Protein AF-0000000079070651 (afdb_homodimer)

Secondary structure (DSSP, 8-state):
-PPEEEEEEEETTSB-S-SSS-TTSTTTTHHHHSS---GGGGHHHHHHHHH-SEEEEEHHHHHHHTTTGGG-GGGHHHHHS-EEEE-SS--GGGS-SSSS-EEEE-SHHHHHHHHTSSSS-EEEES-HHHHHHHHHTT---EEEEEEESEEEESS-BSS---EEEEEEEEEEEEEE-TTS-EEEEEEEP----/-PPEEEEEEEETTSB-S-SSS-TTSTTTTHHHHSS---GGGGHHHHHHHHH-SEEEEEHHHHHHHTTTGGG-GGGHHHHHS-EEEE-SS--GGGS-SSSS-EEEE-SHHHHHHHHTSSSS-EEEES-HHHHHHHHHTT---EEEEEEESEEEESS-BSS---EEEEEEEEEEEEEE-TTS-EEEEEEEP----

Foldseek 3Di:
DAAEEEEAEAAPVFFGFQCDQDDDAPCHVVVPPVFPDDPVLCVVVVVCLVFAQEEEEEPVVCVVCVVPLLVDPSCVSQQAHEYEYEDQPDDPVNHDDRRHHYYYHDDVVVVVVVRPDDDYHYYYYDHQVVLAVCVVVVNHFKYWYWYAHDDRDDHRGNYHPDPDDDWDWDFDDWDADPRGIIITMIGTDDDPD/DAAEEEEAEAAPVFFGFQCDQDPDAPCHVVVPPVFPDDPVLCVVVVVCLVFAQEEEEEPVVCVVCVVPLLVDPSNVSQQAHEYEYEDQPDDPVNHDDRRHHYYYHDDVVVVVVVRPDDDYHYYYYDHQVVLAVCVVVVNHFKYWYWYAHDDRDDHRGNYHPDPDDDWDWDFDDWDADPRGIIITMIGTDDDDD

Structure (mmCIF, N/CA/C/O backbone):
data_AF-0000000079070651-model_v1
#
loop_
_entity.id
_entity.type
_entity.pdbx_description
1 polymer 'Dihydrofolate reductase family protein'
#
loop_
_atom_site.group_PDB
_atom_site.id
_atom_site.type_symbol
_atom_site.label_atom_id
_atom_site.label_alt_id
_atom_site.label_comp_id
_atom_site.label_asym_id
_atom_site.label_entity_id
_atom_site.label_seq_id
_atom_site.pdbx_PDB_ins_code
_atom_site.Cartn_x
_atom_site.Cartn_y
_atom_site.Cartn_z
_atom_site.occupancy
_atom_site.B_iso_or_equiv
_atom_site.auth_seq_id
_atom_site.auth_comp_id
_atom_site.auth_asym_id
_atom_site.auth_atom_id
_atom_site.pdbx_PDB_model_num
ATOM 1 N N . MET A 1 1 ? -17.281 22.797 6.25 1 92.75 1 MET A N 1
ATOM 2 C CA . MET A 1 1 ? -16.328 21.969 6.984 1 92.75 1 MET A CA 1
ATOM 3 C C . MET A 1 1 ? -14.969 21.969 6.297 1 92.75 1 MET A C 1
ATOM 5 O O . MET A 1 1 ? -14.891 21.828 5.074 1 92.75 1 MET A O 1
ATOM 9 N N . ARG A 1 2 ? -13.914 22.203 7.074 1 98.12 2 ARG A N 1
ATOM 10 C CA . ARG A 1 2 ? -12.562 22.219 6.52 1 98.12 2 ARG A CA 1
ATOM 11 C C . ARG A 1 2 ? -12.148 20.828 6.062 1 98.12 2 ARG A C 1
ATOM 13 O O . ARG A 1 2 ? -12.438 19.828 6.73 1 98.12 2 ARG A O 1
ATOM 20 N N . THR A 1 3 ? -11.477 20.766 4.953 1 98.5 3 THR A N 1
ATOM 21 C CA . THR A 1 3 ? -10.938 19.5 4.465 1 98.5 3 THR A CA 1
ATOM 22 C C . THR A 1 3 ? -9.68 19.109 5.242 1 98.5 3 THR A C 1
ATOM 24 O O . THR A 1 3 ? -8.766 19.922 5.398 1 98.5 3 THR A O 1
ATOM 27 N N . LEU A 1 4 ? -9.664 17.906 5.781 1 98.88 4 LEU A N 1
ATOM 28 C CA . LEU A 1 4 ? -8.469 17.375 6.422 1 98.88 4 LEU A CA 1
ATOM 29 C C . LEU A 1 4 ? -7.727 16.422 5.48 1 98.88 4 LEU A C 1
ATOM 31 O O . LEU A 1 4 ? -8.266 15.383 5.09 1 98.88 4 LEU A O 1
ATOM 35 N N . ILE A 1 5 ? -6.488 16.781 5.152 1 98.94 5 ILE A N 1
ATOM 36 C CA . ILE A 1 5 ? -5.691 16.062 4.164 1 98.94 5 ILE A CA 1
ATOM 37 C C . ILE A 1 5 ? -4.516 15.375 4.852 1 98.94 5 ILE A C 1
ATOM 39 O O . ILE A 1 5 ? -3.742 16.016 5.562 1 98.94 5 ILE A O 1
ATOM 43 N N . SER A 1 6 ? -4.418 14.094 4.746 1 98.94 6 SER A N 1
ATOM 44 C CA . SER A 1 6 ? -3.207 13.367 5.121 1 98.94 6 SER A CA 1
ATOM 45 C C . SER A 1 6 ? -2.24 13.266 3.947 1 98.94 6 SER A C 1
ATOM 47 O O . SER A 1 6 ? -2.576 12.695 2.908 1 98.94 6 SER A O 1
ATOM 49 N N . THR A 1 7 ? -1.071 13.844 4.055 1 98.88 7 THR A N 1
ATOM 50 C CA . THR A 1 7 ? -0.057 13.805 3.008 1 98.88 7 THR A CA 1
ATOM 51 C C . THR A 1 7 ? 1.145 12.977 3.451 1 98.88 7 THR A C 1
ATOM 53 O O . THR A 1 7 ? 1.61 13.102 4.586 1 98.88 7 THR A O 1
ATOM 56 N N . ALA A 1 8 ? 1.649 12.078 2.566 1 98.75 8 ALA A N 1
ATOM 57 C CA . ALA A 1 8 ? 2.73 11.203 3.012 1 98.75 8 ALA A CA 1
ATOM 58 C C . ALA A 1 8 ? 3.574 10.727 1.83 1 98.75 8 ALA A C 1
ATOM 60 O O . ALA A 1 8 ? 3.068 10.586 0.716 1 98.75 8 ALA A O 1
ATOM 61 N N . PHE A 1 9 ? 4.879 10.602 2.098 1 98.81 9 PHE A N 1
ATOM 62 C CA . PHE A 1 9 ? 5.695 9.641 1.369 1 98.81 9 PHE A CA 1
ATOM 63 C C . PHE A 1 9 ? 5.465 8.227 1.89 1 98.81 9 PHE A C 1
ATOM 65 O O . PHE A 1 9 ? 5.5 7.988 3.098 1 98.81 9 PHE A O 1
ATOM 72 N N . VAL A 1 10 ? 5.199 7.344 0.967 1 98.94 10 VAL A N 1
ATOM 73 C CA . VAL A 1 10 ? 4.934 5.973 1.391 1 98.94 10 VAL A CA 1
ATOM 74 C C . VAL A 1 10 ? 5.598 4.996 0.423 1 98.94 10 VAL A C 1
ATOM 76 O O . VAL A 1 10 ? 5.645 5.242 -0.785 1 98.94 10 VAL A O 1
ATOM 79 N N . SER A 1 11 ? 6.184 3.91 0.959 1 98.94 11 SER A N 1
ATOM 80 C CA . SER A 1 11 ? 6.656 2.824 0.106 1 98.94 11 SER A CA 1
ATOM 81 C C . SER A 1 11 ? 5.492 2.01 -0.449 1 98.94 11 SER A C 1
ATOM 83 O O . SER A 1 11 ? 4.352 2.16 -0.001 1 98.94 11 SER A O 1
ATOM 85 N N . LEU A 1 12 ? 5.785 1.186 -1.412 1 98.94 12 LEU A N 1
ATOM 86 C CA . LEU A 1 12 ? 4.75 0.369 -2.037 1 98.94 12 LEU A CA 1
ATOM 87 C C . LEU A 1 12 ? 4.07 -0.525 -1.006 1 98.94 12 LEU A C 1
ATOM 89 O O . LEU A 1 12 ? 2.863 -0.774 -1.094 1 98.94 12 LEU A O 1
ATOM 93 N N . ASP A 1 13 ? 4.836 -0.979 -0.023 1 98.88 13 ASP A N 1
ATOM 94 C CA . ASP A 1 13 ? 4.27 -1.872 0.983 1 98.88 13 ASP A CA 1
ATOM 95 C C . ASP A 1 13 ? 3.689 -1.081 2.154 1 98.88 13 ASP A C 1
ATOM 97 O O . ASP A 1 13 ? 3.383 -1.65 3.203 1 98.88 13 ASP A O 1
ATOM 101 N N . GLY A 1 14 ? 3.625 0.272 2.107 1 98.75 14 GLY A N 1
ATOM 102 C CA . GLY A 1 14 ? 2.809 1.077 3.002 1 98.75 14 GLY A CA 1
ATOM 103 C C . GLY A 1 14 ? 3.596 1.676 4.152 1 98.75 14 GLY A C 1
ATOM 104 O O . GLY A 1 14 ? 3.018 2.256 5.074 1 98.75 14 GLY A O 1
ATOM 105 N N . VAL A 1 15 ? 4.914 1.527 4.137 1 98.88 15 VAL A N 1
ATOM 106 C CA . VAL A 1 15 ? 5.75 2.059 5.207 1 98.88 15 VAL A CA 1
ATOM 107 C C . VAL A 1 15 ? 5.992 3.549 4.98 1 98.88 15 VAL A C 1
ATOM 109 O O . VAL A 1 15 ? 6.254 3.979 3.855 1 98.88 15 VAL A O 1
ATOM 112 N N . MET A 1 16 ? 5.941 4.312 6.066 1 98.62 16 MET A N 1
ATOM 113 C CA . MET A 1 16 ? 6.191 5.746 5.973 1 98.62 16 MET A CA 1
ATOM 114 C C . MET A 1 16 ? 7.203 6.191 7.023 1 98.62 16 MET A C 1
ATOM 116 O O . MET A 1 16 ? 7.414 7.391 7.219 1 98.62 16 MET A O 1
ATOM 120 N N . GLU A 1 17 ? 7.785 5.23 7.711 1 98.25 17 GLU A N 1
ATOM 121 C CA . GLU A 1 17 ? 8.719 5.555 8.789 1 98.25 17 GLU A CA 1
ATOM 122 C C . GLU A 1 17 ? 10.008 6.152 8.242 1 98.25 17 GLU A C 1
ATOM 124 O O . GLU A 1 17 ? 10.617 5.594 7.328 1 98.25 17 GLU A O 1
ATOM 129 N N . ALA A 1 18 ? 10.383 7.266 8.758 1 97.56 18 ALA A N 1
ATOM 130 C CA . ALA A 1 18 ? 11.688 7.898 8.594 1 97.56 18 ALA A CA 1
ATOM 131 C C . ALA A 1 18 ? 12.039 8.062 7.117 1 97.56 18 ALA A C 1
ATOM 133 O O . ALA A 1 18 ? 13.117 7.664 6.676 1 97.56 18 ALA A O 1
ATOM 134 N N . PRO A 1 19 ? 11.062 8.727 6.395 1 97.69 19 PRO A N 1
ATOM 135 C CA . PRO A 1 19 ? 11.383 8.938 4.977 1 97.69 19 PRO A CA 1
ATOM 136 C C . PRO A 1 19 ? 12.656 9.75 4.77 1 97.69 19 PRO A C 1
ATOM 138 O O . PRO A 1 19 ? 13.32 9.609 3.74 1 97.69 19 PRO A O 1
ATOM 141 N N . GLY A 1 20 ? 12.859 10.492 5.727 1 93.06 20 GLY A N 1
ATOM 142 C CA . GLY A 1 20 ? 14.078 11.281 5.719 1 93.06 20 GLY A CA 1
ATOM 143 C C . GLY A 1 20 ? 15.195 10.664 6.543 1 93.06 20 GLY A C 1
ATOM 144 O O . GLY A 1 20 ? 15.133 9.484 6.898 1 93.06 20 GLY A O 1
ATOM 145 N N . GLY A 1 21 ? 16.25 11.234 6.805 1 89.62 21 GLY A N 1
ATOM 146 C CA . GLY A 1 21 ? 17.438 10.742 7.473 1 89.62 21 GLY A CA 1
ATOM 147 C C . GLY A 1 21 ? 17.266 10.602 8.977 1 89.62 21 GLY A C 1
ATOM 148 O O . GLY A 1 21 ? 18.25 10.555 9.719 1 89.62 21 GLY A O 1
ATOM 149 N N . GLU A 1 22 ? 15.906 10.469 9.555 1 92.69 22 GLU A N 1
ATOM 150 C CA . GLU A 1 22 ? 15.672 10.297 10.984 1 92.69 22 GLU A CA 1
ATOM 151 C C . GLU A 1 22 ? 16.312 9.016 11.5 1 92.69 22 GLU A C 1
ATOM 153 O O . GLU A 1 22 ? 16.234 7.969 10.852 1 92.69 22 GLU A O 1
ATOM 158 N N . PRO A 1 23 ? 16.953 9.078 12.609 1 93 23 PRO A N 1
ATOM 159 C CA . PRO A 1 23 ? 17.688 7.91 13.078 1 93 23 PRO A CA 1
ATOM 160 C C . PRO A 1 23 ? 16.797 6.816 13.648 1 93 23 PRO A C 1
ATOM 162 O O . PRO A 1 23 ? 15.617 7.07 13.938 1 93 23 PRO A O 1
ATOM 165 N N . GLY A 1 24 ? 17.375 5.562 13.758 1 95.31 24 GLY A N 1
ATOM 166 C CA . GLY A 1 24 ? 16.703 4.512 14.516 1 95.31 24 GLY A CA 1
ATOM 167 C C . GLY A 1 24 ? 15.953 3.533 13.633 1 95.31 24 GLY A C 1
ATOM 168 O O . GLY A 1 24 ? 15.383 2.561 14.125 1 95.31 24 GLY A O 1
ATOM 169 N N . TYR A 1 25 ? 15.898 3.783 12.43 1 97.44 25 TYR A N 1
ATOM 170 C CA . TYR A 1 25 ? 15.242 2.902 11.477 1 97.44 25 TYR A CA 1
ATOM 171 C C . TYR A 1 25 ? 16.219 2.439 10.398 1 97.44 25 TYR A C 1
ATOM 173 O O . TYR A 1 25 ? 16.953 3.25 9.828 1 97.44 25 TYR A O 1
ATOM 181 N N . ARG A 1 26 ? 16.312 1.144 10.07 1 97.62 26 ARG A N 1
ATOM 182 C CA . ARG A 1 26 ? 17.266 0.525 9.164 1 97.62 26 ARG A CA 1
ATOM 183 C C . ARG A 1 26 ? 17.281 1.244 7.82 1 97.62 26 ARG A C 1
ATOM 185 O O . ARG A 1 26 ? 18.359 1.463 7.242 1 97.62 26 ARG A O 1
ATOM 192 N N . ASN A 1 27 ? 16.062 1.629 7.363 1 98.5 27 ASN A N 1
ATOM 193 C CA . ASN A 1 27 ? 15.945 2.139 6.004 1 98.5 27 ASN A CA 1
ATOM 194 C C . ASN A 1 27 ? 15.672 3.641 5.988 1 98.5 27 ASN A C 1
ATOM 196 O O . ASN A 1 27 ? 15.07 4.16 5.047 1 98.5 27 ASN A O 1
ATOM 200 N N . SER A 1 28 ? 16.125 4.316 7.113 1 98.31 28 SER A N 1
ATOM 201 C CA . SER A 1 28 ? 15.977 5.766 7.168 1 98.31 28 SER A CA 1
ATOM 202 C C . SER A 1 28 ? 16.562 6.43 5.926 1 98.31 28 SER A C 1
ATOM 204 O O . SER A 1 28 ? 17.625 6.02 5.445 1 98.31 28 SER A O 1
ATOM 206 N N . GLY A 1 29 ? 15.875 7.457 5.453 1 98.19 29 GLY A N 1
ATOM 207 C CA . GLY A 1 29 ? 16.344 8.227 4.309 1 98.19 29 GLY A CA 1
ATOM 208 C C . GLY A 1 29 ? 16.031 7.574 2.979 1 98.19 29 GLY A C 1
ATOM 209 O O . GLY A 1 29 ? 16.625 7.906 1.957 1 98.19 29 GLY A O 1
ATOM 210 N N . TRP A 1 30 ? 15.094 6.676 2.988 1 98.69 30 TRP A N 1
ATOM 211 C CA . TRP A 1 30 ? 14.812 5.84 1.826 1 98.69 30 TRP A CA 1
ATOM 212 C C . TRP A 1 30 ? 14.273 6.68 0.672 1 98.69 30 TRP A C 1
ATOM 214 O O . TRP A 1 30 ? 14.352 6.27 -0.489 1 98.69 30 TRP A O 1
ATOM 224 N N . THR A 1 31 ? 13.758 7.906 0.877 1 98.5 31 THR A N 1
ATOM 225 C CA . THR A 1 31 ? 13.203 8.734 -0.189 1 98.5 31 THR A CA 1
ATOM 226 C C . THR A 1 31 ? 14.32 9.336 -1.038 1 98.5 31 THR A C 1
ATOM 228 O O . THR A 1 31 ? 14.102 9.703 -2.195 1 98.5 31 THR A O 1
ATOM 231 N N . PHE A 1 32 ? 15.539 9.484 -0.492 1 97.12 32 PHE A N 1
ATOM 232 C CA . PHE A 1 32 ? 16.578 10.133 -1.285 1 97.12 32 PHE A CA 1
ATOM 233 C C . PHE A 1 32 ? 17.781 9.211 -1.457 1 97.12 32 PHE A C 1
ATOM 235 O O . PHE A 1 32 ? 18.594 9.414 -2.361 1 97.12 32 PHE A O 1
ATOM 242 N N . LYS A 1 33 ? 17.938 8.227 -0.586 1 97.62 33 LYS A N 1
ATOM 243 C CA . LYS A 1 33 ? 19.047 7.273 -0.742 1 97.62 33 LYS A CA 1
ATOM 244 C C . LYS A 1 33 ? 18.719 6.234 -1.811 1 97.62 33 LYS A C 1
ATOM 246 O O . LYS A 1 33 ? 19.609 5.754 -2.504 1 97.62 33 LYS A O 1
ATOM 251 N N . ASP A 1 34 ? 17.406 5.945 -1.944 1 97.69 34 ASP A N 1
ATOM 252 C CA . ASP A 1 34 ? 17.047 4.754 -2.713 1 97.69 34 ASP A CA 1
ATOM 253 C C . ASP A 1 34 ? 16.281 5.125 -3.98 1 97.69 34 ASP A C 1
ATOM 255 O O . ASP A 1 34 ? 15.945 4.254 -4.785 1 97.69 34 ASP A O 1
ATOM 259 N N . VAL A 1 35 ? 15.938 6.367 -4.141 1 98.19 35 VAL A N 1
ATOM 260 C CA . VAL A 1 35 ? 15.219 6.832 -5.324 1 98.19 35 VAL A CA 1
ATOM 261 C C . VAL A 1 35 ? 15.836 8.141 -5.82 1 98.19 35 VAL A C 1
ATOM 263 O O . VAL A 1 35 ? 16.047 9.07 -5.043 1 98.19 35 VAL A O 1
ATOM 266 N N . GLU A 1 36 ? 16.109 8.18 -7.133 1 97.5 36 GLU A N 1
ATOM 267 C CA . GLU A 1 36 ? 16.641 9.406 -7.719 1 97.5 36 GLU A CA 1
ATOM 268 C C . GLU A 1 36 ? 15.641 10.555 -7.617 1 97.5 36 GLU A C 1
ATOM 270 O O . GLU A 1 36 ? 14.445 10.367 -7.875 1 97.5 36 GLU A O 1
ATOM 275 N N . PHE A 1 37 ? 16.234 11.758 -7.363 1 97.94 37 PHE A N 1
ATOM 276 C CA . PHE A 1 37 ? 15.391 12.938 -7.223 1 97.94 37 PHE A CA 1
ATOM 277 C C . PHE A 1 37 ? 14.891 13.414 -8.578 1 97.94 37 PHE A C 1
ATOM 279 O O . PHE A 1 37 ? 15.672 13.539 -9.523 1 97.94 37 PHE A O 1
ATOM 286 N N . LEU A 1 38 ? 13.648 13.602 -8.695 1 98.44 38 LEU A N 1
ATOM 287 C CA . LEU A 1 38 ? 12.961 14.18 -9.844 1 98.44 38 LEU A CA 1
ATOM 288 C C . LEU A 1 38 ? 12 15.281 -9.406 1 98.44 38 LEU A C 1
ATOM 290 O O . LEU A 1 38 ? 10.93 15 -8.867 1 98.44 38 LEU A O 1
ATOM 294 N N . PRO A 1 39 ? 12.352 16.578 -9.617 1 97.56 39 PRO A N 1
ATOM 295 C CA . PRO A 1 39 ? 11.602 17.688 -9.062 1 97.56 39 PRO A CA 1
ATOM 296 C C . PRO A 1 39 ? 10.109 17.625 -9.398 1 97.56 39 PRO A C 1
ATOM 298 O O . PRO A 1 39 ? 9.266 17.938 -8.547 1 97.56 39 PRO A O 1
ATOM 301 N N . GLU A 1 40 ? 9.742 17.219 -10.562 1 98.25 40 GLU A N 1
ATOM 302 C CA . GLU A 1 40 ? 8.344 17.234 -10.984 1 98.25 40 GLU A CA 1
ATOM 303 C C . GLU A 1 40 ? 7.5 16.266 -10.172 1 98.25 40 GLU A C 1
ATOM 305 O O . GLU A 1 40 ? 6.293 16.453 -10.023 1 98.25 40 GLU A O 1
ATOM 310 N N . ALA A 1 41 ? 8.156 15.227 -9.625 1 98.38 41 ALA A N 1
ATOM 311 C CA . ALA A 1 41 ? 7.43 14.25 -8.82 1 98.38 41 ALA A CA 1
ATOM 312 C C . ALA A 1 41 ? 6.98 14.867 -7.492 1 98.38 41 ALA A C 1
ATOM 314 O O . ALA A 1 41 ? 6.086 14.336 -6.828 1 98.38 41 ALA A O 1
ATOM 315 N N . TYR A 1 42 ? 7.547 16.031 -7.176 1 97.94 42 TYR A N 1
ATOM 316 C CA . TYR A 1 42 ? 7.277 16.609 -5.867 1 97.94 42 TYR A CA 1
ATOM 317 C C . TYR A 1 42 ? 6.445 17.875 -5.996 1 97.94 42 TYR A C 1
ATOM 319 O O . TYR A 1 42 ? 6.324 18.656 -5.039 1 97.94 42 TYR A O 1
ATOM 327 N N . GLU A 1 43 ? 5.93 18.125 -7.164 1 98.12 43 GLU A N 1
ATOM 328 C CA . GLU A 1 43 ? 5.086 19.297 -7.402 1 98.12 43 GLU A CA 1
ATOM 329 C C . GLU A 1 43 ? 3.979 19.391 -6.359 1 98.12 43 GLU A C 1
ATOM 331 O O . GLU A 1 43 ? 3.688 20.484 -5.863 1 98.12 43 GLU A O 1
ATOM 336 N N . ILE A 1 44 ? 3.385 18.344 -5.91 1 98.44 44 ILE A N 1
ATOM 337 C CA . ILE A 1 44 ? 2.248 18.344 -4.996 1 98.44 44 ILE A CA 1
ATOM 338 C C . ILE A 1 44 ? 2.674 18.891 -3.635 1 98.44 44 ILE A C 1
ATOM 340 O O . ILE A 1 44 ? 1.871 19.5 -2.928 1 98.44 44 ILE A O 1
ATOM 344 N N . LYS A 1 45 ? 3.91 18.688 -3.324 1 97.06 45 LYS A N 1
ATOM 345 C CA . LYS A 1 45 ? 4.41 19.172 -2.043 1 97.06 45 LYS A CA 1
ATOM 346 C C . LYS A 1 45 ? 4.473 20.703 -2.021 1 97.06 45 LYS A C 1
ATOM 348 O O . LYS A 1 45 ? 4.262 21.328 -0.976 1 97.06 45 LYS A O 1
ATOM 353 N N . GLY A 1 46 ? 4.801 21.297 -3.129 1 96.12 46 GLY A N 1
ATOM 354 C CA . GLY A 1 46 ? 4.684 22.75 -3.248 1 96.12 46 GLY A CA 1
ATOM 355 C C . GLY A 1 46 ? 3.246 23.234 -3.238 1 96.12 46 GLY A C 1
ATOM 356 O O . GLY A 1 46 ? 2.912 24.188 -2.529 1 96.12 46 GLY A O 1
ATOM 357 N N . ARG A 1 47 ? 2.41 22.531 -3.916 1 97.62 47 ARG A N 1
ATOM 358 C CA . ARG A 1 47 ? 1 22.891 -4.031 1 97.62 47 ARG A CA 1
ATOM 359 C C . ARG A 1 47 ? 0.311 22.844 -2.672 1 97.62 47 ARG A C 1
ATOM 361 O O . ARG A 1 47 ? -0.485 23.734 -2.348 1 97.62 47 ARG A O 1
ATOM 368 N N . GLU A 1 48 ? 0.632 21.906 -1.873 1 96.75 48 GLU A N 1
ATOM 369 C CA . GLU A 1 48 ? 0.006 21.75 -0.564 1 96.75 48 GLU A CA 1
ATOM 370 C C . GLU A 1 48 ? 0.299 22.938 0.335 1 96.75 48 GLU A C 1
ATOM 372 O O . GLU A 1 48 ? -0.564 23.375 1.102 1 96.75 48 GLU A O 1
ATOM 377 N N . GLN A 1 49 ? 1.435 23.453 0.265 1 95.25 49 GLN A N 1
ATOM 378 C CA . GLN A 1 49 ? 1.801 24.609 1.085 1 95.25 49 GLN A CA 1
ATOM 379 C C . GLN A 1 49 ? 0.978 25.844 0.707 1 95.25 49 GLN A C 1
ATOM 381 O O . GLN A 1 49 ? 0.58 26.609 1.576 1 95.25 49 GLN A O 1
ATOM 386 N N . GLY A 1 50 ? 0.745 25.938 -0.555 1 95.81 50 GLY A N 1
ATOM 387 C CA . GLY A 1 50 ? -0.029 27.078 -1.02 1 95.81 50 GLY A CA 1
ATOM 388 C C . GLY A 1 50 ? -1.516 26.938 -0.75 1 95.81 50 GLY A C 1
ATOM 389 O O . GLY A 1 50 ? -2.225 27.938 -0.62 1 95.81 50 GLY A O 1
ATOM 390 N N . GLU A 1 51 ? -1.958 25.734 -0.548 1 97.25 51 GLU A N 1
ATOM 391 C CA . GLU A 1 51 ? -3.395 25.484 -0.454 1 97.25 51 GLU A CA 1
ATOM 392 C C . GLU A 1 51 ? -3.826 25.297 0.997 1 97.25 51 GLU A C 1
ATOM 394 O O . GLU A 1 51 ? -4.977 25.562 1.349 1 97.25 51 GLU A O 1
ATOM 399 N N . ALA A 1 52 ? -2.941 24.859 1.834 1 98.06 52 ALA A N 1
ATOM 400 C CA . ALA A 1 52 ? -3.287 24.578 3.225 1 98.06 52 ALA A CA 1
ATOM 401 C C . ALA A 1 52 ? -3.441 25.875 4.023 1 98.06 52 ALA A C 1
ATOM 403 O O . ALA A 1 52 ? -2.76 26.859 3.752 1 98.06 52 ALA A O 1
ATOM 404 N N . ALA A 1 53 ? -4.309 25.797 5 1 98.19 53 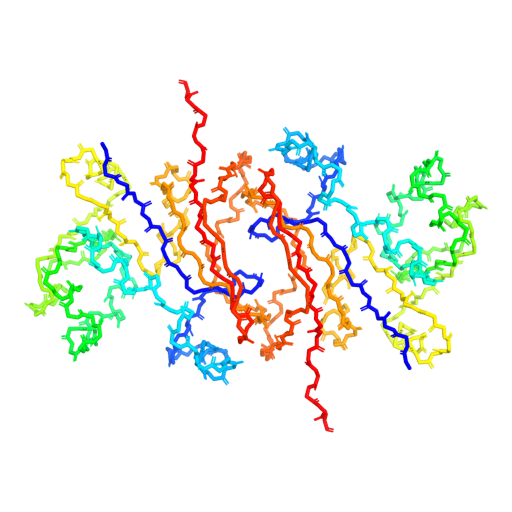ALA A N 1
ATOM 405 C CA . ALA A 1 53 ? -4.516 26.938 5.891 1 98.19 53 ALA A CA 1
ATOM 406 C C . ALA A 1 53 ? -4.023 26.625 7.301 1 98.19 53 ALA A C 1
ATOM 408 O O . ALA A 1 53 ? -3.922 27.531 8.141 1 98.19 53 ALA A O 1
ATOM 409 N N . ALA A 1 54 ? -3.727 25.375 7.523 1 98.44 54 ALA A N 1
ATOM 410 C CA . ALA A 1 54 ? -3.193 24.953 8.82 1 98.44 54 ALA A CA 1
ATOM 411 C C . ALA A 1 54 ? -2.416 23.641 8.703 1 98.44 54 ALA A C 1
ATOM 413 O O . ALA A 1 54 ? -2.66 22.859 7.785 1 98.44 54 ALA A O 1
ATOM 414 N N . LEU A 1 55 ? -1.466 23.531 9.594 1 98.56 55 LEU A N 1
ATOM 415 C CA . LEU A 1 55 ? -0.675 22.312 9.742 1 98.56 55 LEU A CA 1
ATOM 416 C C . LEU A 1 55 ? -1.056 21.578 11.023 1 98.56 55 LEU A C 1
ATOM 418 O O . LEU A 1 55 ? -1.215 22.188 12.078 1 98.56 55 LEU A O 1
ATOM 422 N N . MET A 1 56 ? -1.289 20.281 10.898 1 98.88 56 MET A N 1
ATOM 423 C CA . MET A 1 56 ? -1.597 19.469 12.062 1 98.88 56 MET A CA 1
ATOM 424 C C . MET A 1 56 ? -0.567 18.344 12.227 1 98.88 56 MET A C 1
ATOM 426 O O . MET A 1 56 ? -0.162 17.719 11.25 1 98.88 56 MET A O 1
ATOM 430 N N . LEU A 1 57 ? -0.168 18.125 13.523 1 98.81 57 LEU A N 1
ATOM 431 C CA . LEU A 1 57 ? 0.833 17.109 13.859 1 98.81 57 LEU A CA 1
ATOM 432 C C . LEU A 1 57 ? 0.45 16.359 15.125 1 98.81 57 LEU A C 1
ATOM 434 O O . LEU A 1 57 ? -0.228 16.906 16 1 98.81 57 LEU A O 1
ATOM 438 N N . GLY A 1 58 ? 0.911 15.133 15.203 1 98.75 58 GLY A N 1
ATOM 439 C CA . GLY A 1 58 ? 1.014 14.5 16.516 1 98.75 58 GLY A CA 1
ATOM 440 C C . GLY A 1 58 ? 2.232 14.945 17.297 1 98.75 58 GLY A C 1
ATOM 441 O O . GLY A 1 58 ? 3.127 15.594 16.75 1 98.75 58 GLY A O 1
ATOM 442 N N . ARG A 1 59 ? 2.324 14.523 18.5 1 98.56 59 ARG A N 1
ATOM 443 C CA . ARG A 1 59 ? 3.373 14.984 19.406 1 98.56 59 ARG A CA 1
ATOM 444 C C . ARG A 1 59 ? 4.754 14.602 18.875 1 98.56 59 ARG A C 1
ATOM 446 O O . ARG A 1 59 ? 5.652 15.445 18.812 1 98.56 59 ARG A O 1
ATOM 453 N N . THR A 1 60 ? 4.934 13.336 18.516 1 97.25 60 THR A N 1
ATOM 454 C CA . THR A 1 60 ? 6.242 12.836 18.094 1 97.25 60 THR A CA 1
ATOM 455 C C . THR A 1 60 ? 6.73 13.586 16.859 1 97.25 60 THR A C 1
ATOM 457 O O . THR A 1 60 ? 7.895 13.992 16.797 1 97.25 60 THR A O 1
ATOM 460 N N . SER A 1 61 ? 5.836 13.789 15.883 1 97.44 61 SER A N 1
ATOM 461 C CA . SER A 1 61 ? 6.211 14.531 14.688 1 97.44 61 SER A CA 1
ATOM 462 C C . SER A 1 61 ? 6.508 15.992 15.016 1 97.44 61 SER A C 1
ATOM 464 O O . SER A 1 61 ? 7.453 16.562 14.477 1 97.44 61 SER A O 1
ATOM 466 N N . TYR A 1 62 ? 5.695 16.578 15.883 1 98.25 62 TYR A N 1
ATOM 467 C CA . TYR A 1 62 ? 5.957 17.953 16.297 1 98.25 62 TYR A CA 1
ATOM 468 C C . TYR A 1 62 ? 7.348 18.094 16.891 1 98.25 62 TYR A C 1
ATOM 470 O O . TYR A 1 62 ? 8.109 18.984 16.516 1 98.25 62 TYR A O 1
ATOM 478 N N . GLU A 1 63 ? 7.699 17.172 17.812 1 97.25 63 GLU A N 1
ATOM 479 C CA . GLU A 1 63 ? 8.992 17.219 18.484 1 97.25 63 GLU A CA 1
ATOM 480 C C . GLU A 1 63 ? 10.133 16.984 17.516 1 97.25 63 GLU A C 1
ATOM 482 O O . GLU A 1 63 ? 11.227 17.531 17.688 1 97.25 63 GLU A O 1
ATOM 487 N N . ALA A 1 64 ? 9.852 16.312 16.484 1 95.62 64 ALA A N 1
ATOM 488 C CA . ALA A 1 64 ? 10.875 16.031 15.484 1 95.62 64 ALA A CA 1
ATOM 489 C C . ALA A 1 64 ? 11.031 17.203 14.516 1 95.62 64 ALA A C 1
ATOM 491 O O . ALA A 1 64 ? 12.148 17.547 14.117 1 95.62 64 ALA A O 1
ATOM 492 N N . PHE A 1 65 ? 9.945 17.828 14.117 1 96.94 65 PHE A N 1
ATOM 493 C CA . PHE A 1 65 ? 9.961 18.812 13.047 1 96.94 65 PHE A CA 1
ATOM 494 C C . PHE A 1 65 ? 10.234 20.219 13.602 1 96.94 65 PHE A C 1
ATOM 496 O O . PHE A 1 65 ? 10.922 21.016 12.961 1 96.94 65 PHE A O 1
ATOM 503 N N . SER A 1 66 ? 9.797 20.516 14.758 1 97.44 66 SER A N 1
ATOM 504 C CA . SER A 1 66 ? 9.797 21.875 15.289 1 97.44 66 SER A CA 1
ATOM 505 C C . SER A 1 66 ? 11.219 22.406 15.438 1 97.44 66 SER A C 1
ATOM 507 O O . SER A 1 66 ? 11.453 23.609 15.297 1 97.44 66 SER A O 1
ATOM 509 N N . PRO A 1 67 ? 12.227 21.516 15.656 1 95.62 67 PRO A N 1
ATOM 510 C CA . PRO A 1 67 ? 13.57 22.078 15.781 1 95.62 67 PRO A CA 1
ATOM 511 C C . PRO A 1 67 ? 14.227 22.359 14.43 1 95.62 67 PRO A C 1
ATOM 513 O O . PRO A 1 67 ? 15.242 23.062 14.367 1 95.62 67 PRO A O 1
ATOM 516 N N . VAL A 1 68 ? 13.656 21.922 13.375 1 95.12 68 VAL A N 1
ATOM 517 C CA . VAL A 1 68 ? 14.43 21.938 12.141 1 95.12 68 VAL A CA 1
ATOM 518 C C . VAL A 1 68 ? 13.648 22.672 11.047 1 95.12 68 VAL A C 1
ATOM 520 O O . VAL A 1 68 ? 14.219 23.453 10.289 1 95.12 68 VAL A O 1
ATOM 523 N N . TRP A 1 69 ? 12.32 22.516 10.969 1 96.56 69 TRP A N 1
ATOM 524 C CA . TRP A 1 69 ? 11.523 23.016 9.852 1 96.56 69 TRP A CA 1
ATOM 525 C C . TRP A 1 69 ? 11.539 24.547 9.812 1 96.56 69 TRP A C 1
ATOM 527 O O . TRP A 1 69 ? 11.586 25.141 8.734 1 96.56 69 TRP A O 1
ATOM 537 N N . PRO A 1 70 ? 11.586 25.25 10.945 1 96.81 70 PRO A N 1
ATOM 538 C CA . PRO A 1 70 ? 11.547 26.703 10.906 1 96.81 70 PRO A CA 1
ATOM 539 C C . PRO A 1 70 ? 12.742 27.312 10.164 1 96.81 70 PRO A C 1
ATOM 541 O O . PRO A 1 70 ? 12.641 28.391 9.586 1 96.81 70 PRO A O 1
ATOM 544 N N . ALA A 1 71 ? 13.82 26.547 10.109 1 96.38 71 ALA A N 1
ATOM 545 C CA . ALA A 1 71 ? 15.039 27.078 9.5 1 96.38 71 ALA A CA 1
ATOM 546 C C . ALA A 1 71 ? 15.141 26.672 8.031 1 96.38 71 ALA A C 1
ATOM 548 O O . ALA A 1 71 ? 16.062 27.094 7.324 1 96.38 71 ALA A O 1
ATOM 549 N N . MET A 1 72 ? 14.203 25.938 7.535 1 95.38 72 MET A N 1
ATOM 550 C CA . MET A 1 72 ? 14.258 25.4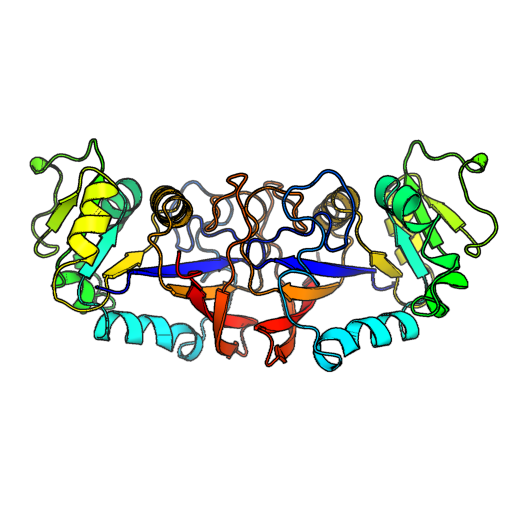22 6.172 1 95.38 72 MET A CA 1
ATOM 551 C C . MET A 1 72 ? 13.469 26.312 5.215 1 95.38 72 MET A C 1
ATOM 553 O O . MET A 1 72 ? 12.258 26.453 5.355 1 95.38 72 MET A O 1
ATOM 557 N N . GLU A 1 73 ? 14.188 26.734 4.207 1 95.12 73 GLU A N 1
ATOM 558 C CA . GLU A 1 73 ? 13.57 27.656 3.25 1 95.12 73 GLU A CA 1
ATOM 559 C C . GLU A 1 73 ? 12.43 26.984 2.492 1 95.12 73 GLU A C 1
ATOM 561 O O . GLU A 1 73 ? 11.438 27.6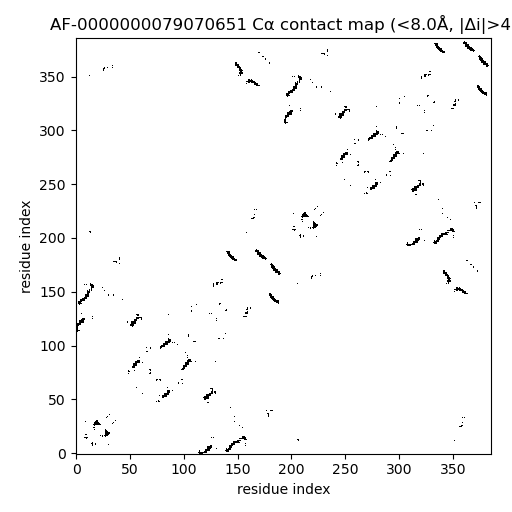25 2.154 1 95.12 73 GLU A O 1
ATOM 566 N N . GLU A 1 74 ? 12.555 25.734 2.324 1 93.5 74 GLU A N 1
ATOM 567 C CA . GLU A 1 74 ? 11.555 24.969 1.578 1 93.5 74 GLU A CA 1
ATOM 568 C C . GLU A 1 74 ? 10.227 24.922 2.332 1 93.5 74 GLU A C 1
ATOM 570 O O . GLU A 1 74 ? 9.195 24.562 1.756 1 93.5 74 GLU A O 1
ATOM 575 N N . PHE A 1 75 ? 10.234 25.281 3.627 1 96.25 75 PHE A N 1
ATOM 576 C CA . PHE A 1 75 ? 9.023 25.219 4.441 1 96.25 75 PHE A CA 1
ATOM 577 C C . PHE A 1 75 ? 8.633 26.594 4.949 1 96.25 75 PHE A C 1
ATOM 579 O O . PHE A 1 75 ? 8.062 26.719 6.035 1 96.25 75 PHE A O 1
ATOM 586 N N . ALA A 1 76 ? 8.938 27.625 4.156 1 94.94 76 ALA A N 1
ATOM 587 C CA . ALA A 1 76 ? 8.688 29 4.566 1 94.94 76 ALA A CA 1
ATOM 588 C C . ALA A 1 76 ? 7.203 29.234 4.812 1 94.94 76 ALA A C 1
ATOM 590 O O . ALA A 1 76 ? 6.828 29.953 5.746 1 94.94 76 ALA A O 1
ATOM 591 N N . GLU A 1 77 ? 6.391 28.609 4 1 95.56 77 GLU A N 1
ATOM 592 C CA . GLU A 1 77 ? 4.953 28.797 4.18 1 95.56 77 GLU A CA 1
ATOM 593 C C . GLU A 1 77 ? 4.449 28.078 5.422 1 95.56 77 GLU A C 1
ATOM 595 O O . GLU A 1 77 ? 3.564 28.578 6.121 1 95.56 77 GLU A O 1
ATOM 600 N N . TYR A 1 78 ? 4.988 26.922 5.754 1 96.5 78 TYR A N 1
ATOM 601 C CA . TYR A 1 78 ? 4.613 26.188 6.957 1 96.5 78 TYR A CA 1
ATOM 602 C C . TYR A 1 78 ? 5.078 26.922 8.211 1 96.5 78 TYR A C 1
ATOM 604 O O . TYR A 1 78 ? 4.48 26.781 9.281 1 96.5 78 TYR A O 1
ATOM 612 N N . LYS A 1 79 ? 6.109 27.734 8.086 1 96.44 79 LYS A N 1
ATOM 613 C CA . LYS A 1 79 ? 6.629 28.453 9.234 1 96.44 79 LYS A CA 1
ATOM 614 C C . LYS A 1 79 ? 5.582 29.422 9.797 1 96.44 79 LYS A C 1
ATOM 616 O O . LYS A 1 79 ? 5.355 29.469 11.008 1 96.44 79 LYS A O 1
ATOM 621 N N . VAL A 1 80 ? 4.891 30.062 8.906 1 95.75 80 VAL A N 1
ATOM 622 C CA . VAL A 1 80 ? 4.016 31.141 9.359 1 95.75 80 VAL A CA 1
ATOM 623 C C . VAL A 1 80 ? 2.594 30.609 9.531 1 95.75 80 VAL A C 1
ATOM 625 O O . VAL A 1 80 ? 1.779 31.219 10.227 1 95.75 80 VAL A O 1
ATOM 628 N N . MET A 1 81 ? 2.291 29.438 9.031 1 96.38 81 MET A N 1
ATOM 629 C CA . MET A 1 81 ? 0.96 28.828 9.055 1 96.38 81 MET A CA 1
ATOM 630 C C . MET A 1 81 ? 0.573 28.422 10.477 1 96.38 81 MET A C 1
ATOM 632 O O . MET A 1 81 ? 1.401 27.906 11.227 1 96.38 81 MET A O 1
ATOM 636 N N . PRO A 1 82 ? -0.755 28.719 10.852 1 97.5 82 PRO A N 1
ATOM 637 C CA . PRO A 1 82 ? -1.196 28.172 12.133 1 97.5 82 PRO A CA 1
ATOM 638 C C . PRO A 1 82 ? -0.989 26.656 12.234 1 97.5 82 PRO A C 1
ATOM 640 O O . PRO A 1 82 ? -1.147 25.938 11.242 1 97.5 82 PRO A O 1
ATOM 643 N N . LYS A 1 83 ? -0.69 26.25 13.492 1 98.38 83 LYS A N 1
ATOM 644 C CA . LYS A 1 83 ? -0.451 24.828 13.734 1 98.38 83 LYS A CA 1
ATOM 645 C C . LYS A 1 83 ? -1.316 24.312 14.875 1 98.38 83 LYS A C 1
ATOM 647 O O . LYS A 1 83 ? -1.663 25.062 15.789 1 98.38 83 LYS A O 1
ATOM 652 N N . TYR A 1 84 ? -1.616 22.984 14.719 1 98.81 84 TYR A N 1
ATOM 653 C CA . TYR A 1 84 ? -2.303 22.25 15.773 1 98.81 84 TYR A CA 1
ATOM 654 C C . TYR A 1 84 ? -1.571 20.953 16.109 1 98.81 84 TYR A C 1
ATOM 656 O O . TYR A 1 84 ? -1.351 20.109 15.227 1 98.81 84 TYR A O 1
ATOM 664 N N . VAL A 1 85 ? -1.17 20.828 17.344 1 98.94 85 VAL A N 1
ATOM 665 C CA . VAL A 1 85 ? -0.587 19.562 17.797 1 98.94 85 VAL A CA 1
ATOM 666 C C . VAL A 1 85 ? -1.619 18.781 18.594 1 98.94 85 VAL A C 1
ATOM 668 O O . VAL A 1 85 ? -2.168 19.281 19.578 1 98.94 85 VAL A O 1
ATOM 671 N N . VAL A 1 86 ? -1.907 17.594 18.188 1 98.94 86 VAL A N 1
ATOM 672 C CA . VAL A 1 86 ? -2.842 16.734 18.906 1 98.94 86 VAL A CA 1
ATOM 673 C C . VAL A 1 86 ? -2.082 15.875 19.922 1 98.94 86 VAL A C 1
ATOM 675 O O . VAL A 1 86 ? -1.287 15.016 19.547 1 98.94 86 VAL A O 1
ATOM 678 N N . SER A 1 87 ? -2.307 16.156 21.172 1 98.81 87 SER A N 1
ATOM 679 C CA . SER A 1 87 ? -1.542 15.492 22.219 1 98.81 87 SER A CA 1
ATOM 680 C C . SER A 1 87 ? -2.219 15.648 23.578 1 98.81 87 SER A C 1
ATOM 682 O O . SER A 1 87 ? -2.73 16.719 23.906 1 98.81 87 SER A O 1
ATOM 684 N N . THR A 1 88 ? -2.213 14.578 24.297 1 98.38 88 THR A N 1
ATOM 685 C CA . THR A 1 88 ? -2.748 14.648 25.656 1 98.38 88 THR A CA 1
ATOM 686 C C . THR A 1 88 ? -1.646 14.977 26.656 1 98.38 88 THR A C 1
ATOM 688 O O . THR A 1 88 ? -1.925 15.281 27.812 1 98.38 88 THR A O 1
ATOM 691 N N . THR A 1 89 ? -0.405 14.984 26.203 1 98.19 89 THR A N 1
ATOM 692 C CA . THR A 1 89 ? 0.668 15.078 27.188 1 98.19 89 THR A CA 1
ATOM 693 C C . THR A 1 89 ? 1.54 16.297 26.922 1 98.19 89 THR A C 1
ATOM 695 O O . THR A 1 89 ? 2.234 16.781 27.812 1 98.19 89 THR A O 1
ATOM 698 N N . LEU A 1 90 ? 1.618 16.781 25.672 1 98.44 90 LEU A N 1
ATOM 699 C CA . LEU A 1 90 ? 2.414 17.953 25.359 1 98.44 90 LEU A CA 1
ATOM 700 C C . LEU A 1 90 ? 1.911 19.172 26.125 1 98.44 90 LEU A C 1
ATOM 702 O O . LEU A 1 90 ? 0.703 19.391 26.219 1 98.44 90 LEU A O 1
ATOM 706 N N . LYS A 1 91 ? 2.84 19.906 26.75 1 98.12 91 LYS A N 1
ATOM 707 C CA . LYS A 1 91 ? 2.477 21.109 27.5 1 98.12 91 LYS A CA 1
ATOM 708 C C . LYS A 1 91 ? 2.719 22.375 26.672 1 98.12 91 LYS A C 1
ATOM 710 O O . LYS A 1 91 ? 3.539 22.359 25.75 1 98.12 91 LYS A O 1
ATOM 715 N N . GLU A 1 92 ? 2.059 23.438 27.062 1 97.25 92 GLU A N 1
ATOM 716 C CA . GLU A 1 92 ? 2.248 24.719 26.375 1 97.25 92 GLU A CA 1
ATOM 717 C C . GLU A 1 92 ? 3.711 25.156 26.422 1 97.25 92 GLU A C 1
ATOM 719 O O . GLU A 1 92 ? 4.223 25.734 25.469 1 97.25 92 GLU A O 1
ATOM 724 N N . ASP A 1 93 ? 4.348 24.844 27.516 1 96.94 93 ASP A N 1
ATOM 725 C CA . ASP A 1 93 ? 5.73 25.25 27.719 1 96.94 93 ASP A CA 1
ATOM 726 C C . ASP A 1 93 ? 6.676 24.484 26.812 1 96.94 93 ASP A C 1
ATOM 728 O O . ASP A 1 93 ? 7.84 24.859 26.641 1 96.94 93 ASP A O 1
ATOM 732 N N . ASP A 1 94 ? 6.215 23.406 26.219 1 97.38 94 ASP A N 1
ATOM 733 C CA . ASP A 1 94 ? 7.02 22.578 25.312 1 97.38 94 ASP A CA 1
ATOM 734 C C . ASP A 1 94 ? 6.996 23.141 23.891 1 97.38 94 ASP A C 1
ATOM 736 O O . ASP A 1 94 ? 7.77 22.703 23.047 1 97.38 94 ASP A O 1
ATOM 740 N N . LEU A 1 95 ? 6.129 24.094 23.625 1 98 95 LEU A N 1
ATOM 741 C CA . LEU A 1 95 ? 6 24.656 22.281 1 98 95 LEU A CA 1
ATOM 742 C C . LEU A 1 95 ? 7.168 25.578 21.969 1 98 95 LEU A C 1
ATOM 744 O O . LEU A 1 95 ? 7.609 26.344 22.812 1 98 95 LEU A O 1
ATOM 748 N N . VAL A 1 96 ? 7.656 25.453 20.734 1 97.31 96 VAL A N 1
ATOM 749 C CA . VAL A 1 96 ? 8.727 26.359 20.328 1 97.31 96 VAL A CA 1
ATOM 750 C C . VAL A 1 96 ? 8.148 27.734 20.016 1 97.31 96 VAL A C 1
ATOM 752 O O . VAL A 1 96 ? 6.965 27.859 19.703 1 97.31 96 VAL A O 1
ATOM 755 N N . SER A 1 97 ? 8.992 28.797 20.016 1 94.38 97 SER A N 1
ATOM 756 C CA . SER A 1 97 ? 8.508 30.156 19.875 1 94.38 97 SER A CA 1
ATOM 757 C C . SER A 1 97 ? 8.68 30.656 18.453 1 94.38 97 SER A C 1
ATOM 759 O O . SER A 1 97 ? 8.125 31.703 18.078 1 94.38 97 SER A O 1
ATOM 761 N N . ASP A 1 98 ? 9.367 29.984 17.594 1 95.56 98 ASP A N 1
ATOM 762 C CA . ASP A 1 98 ? 9.742 30.531 16.297 1 95.56 98 ASP A CA 1
ATOM 763 C C . ASP A 1 98 ? 9.062 29.781 15.156 1 95.56 98 ASP A C 1
ATOM 765 O O . ASP A 1 98 ? 9.555 29.766 14.031 1 95.56 98 ASP A O 1
ATOM 769 N N . TRP A 1 99 ? 7.984 29.062 15.422 1 97.38 99 TRP A N 1
ATOM 770 C CA . TRP A 1 99 ? 7.324 28.297 14.367 1 97.38 99 TRP A CA 1
ATOM 771 C C . TRP A 1 99 ? 5.863 28.703 14.227 1 97.38 99 TRP A C 1
ATOM 773 O O . TRP A 1 99 ? 4.984 27.859 14.055 1 97.38 99 TRP A O 1
ATOM 783 N N . GLY A 1 100 ? 5.566 29.953 14.344 1 93.12 100 GLY A N 1
ATOM 784 C CA . GLY A 1 100 ? 4.215 30.469 14.18 1 93.12 100 GLY A CA 1
ATOM 785 C C . GLY A 1 100 ? 3.285 30.078 15.305 1 93.12 100 GLY A C 1
ATOM 786 O O . GLY A 1 100 ? 3.701 29.422 16.266 1 93.12 100 GLY A O 1
ATOM 787 N N . ASP A 1 101 ? 2.018 30.484 15.219 1 96.38 101 ASP A N 1
ATOM 788 C CA . ASP A 1 101 ? 1.012 30.188 16.234 1 96.38 101 ASP A CA 1
ATOM 789 C C . ASP A 1 101 ? 0.746 28.672 16.297 1 96.38 101 ASP A C 1
ATOM 791 O O . ASP A 1 101 ? 0.499 28.031 15.281 1 96.38 101 ASP A O 1
ATOM 795 N N . THR A 1 102 ? 0.86 28.141 17.484 1 98.19 102 THR A N 1
ATOM 796 C CA . THR A 1 102 ? 0.62 26.719 17.688 1 98.19 102 THR A CA 1
ATOM 797 C C . THR A 1 102 ? -0.379 26.484 18.812 1 98.19 102 THR A C 1
ATOM 799 O O . THR A 1 102 ? -0.222 27.047 19.906 1 98.19 102 THR A O 1
ATOM 802 N N . GLY A 1 103 ? -1.416 25.797 18.484 1 98.25 103 GLY A N 1
ATOM 803 C CA . GLY A 1 103 ? -2.363 25.359 19.5 1 98.25 103 GLY A CA 1
ATOM 804 C C . GLY A 1 103 ? -2.281 23.859 19.766 1 98.25 103 GLY A C 1
ATOM 805 O O . GLY A 1 103 ? -1.878 23.094 18.906 1 98.25 103 GLY A O 1
ATOM 806 N N . ILE A 1 104 ? -2.633 23.469 21.016 1 98.81 104 ILE A N 1
ATOM 807 C CA . ILE A 1 104 ? -2.688 22.047 21.375 1 98.81 104 ILE A CA 1
ATOM 808 C C . ILE A 1 104 ? -4.141 21.578 21.406 1 98.81 104 ILE A C 1
ATOM 810 O O . ILE A 1 104 ? -4.992 22.234 22.016 1 98.81 104 ILE A O 1
ATOM 814 N N . LEU A 1 105 ? -4.457 20.562 20.672 1 98.94 105 LEU A N 1
ATOM 815 C CA . LEU A 1 105 ? -5.727 19.859 20.781 1 98.94 105 LEU A CA 1
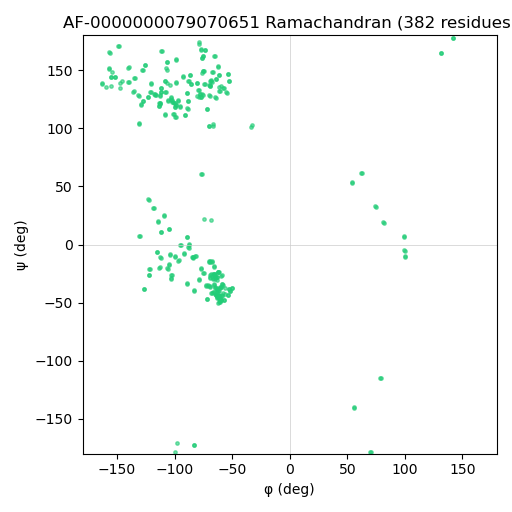ATOM 816 C C . LEU A 1 105 ? -5.578 18.594 21.625 1 98.94 105 LEU A C 1
ATOM 818 O O . LEU A 1 105 ? -4.617 17.844 21.453 1 98.94 105 LEU A O 1
ATOM 822 N N . ARG A 1 106 ? -6.547 18.312 22.469 1 98.75 106 ARG A N 1
ATOM 823 C CA . ARG A 1 106 ? -6.363 17.266 23.484 1 98.75 106 ARG A CA 1
ATOM 824 C C . ARG A 1 106 ? -7.109 16 23.109 1 98.75 106 ARG A C 1
ATOM 826 O O . ARG A 1 106 ? -6.961 14.969 23.766 1 98.75 106 ARG A O 1
ATOM 833 N N . SER A 1 107 ? -7.945 16.094 22.016 1 98.75 107 SER A N 1
ATOM 834 C CA . SER A 1 107 ? -8.766 14.953 21.641 1 98.75 107 SER A CA 1
ATOM 835 C C . SER A 1 107 ? -9.164 15.016 20.172 1 98.75 107 SER A C 1
ATOM 837 O O . SER A 1 107 ? -9.047 16.062 19.531 1 98.75 107 SER A O 1
ATOM 839 N N . LEU A 1 108 ? -9.641 13.898 19.719 1 98.81 108 LEU A N 1
ATOM 840 C CA . LEU A 1 108 ? -10.172 13.859 18.359 1 98.81 108 LEU A CA 1
ATOM 841 C C . LEU A 1 108 ? -11.469 14.656 18.266 1 98.81 108 LEU A C 1
ATOM 843 O O . LEU A 1 108 ? -11.797 15.188 17.203 1 98.81 108 LEU A O 1
ATOM 847 N N . ASP A 1 109 ? -12.195 14.727 19.375 1 98.81 109 ASP A N 1
ATOM 848 C CA . ASP A 1 109 ? -13.383 15.578 19.391 1 98.81 109 ASP A CA 1
ATOM 849 C C . ASP A 1 109 ? -13.016 17.031 19.094 1 98.81 109 ASP A C 1
ATOM 851 O O . ASP A 1 109 ? -13.758 17.734 18.406 1 98.81 109 ASP A O 1
ATOM 855 N N . GLU A 1 110 ? -11.922 17.422 19.578 1 98.88 110 GLU A N 1
ATOM 856 C CA . GLU A 1 110 ? -11.469 18.781 19.312 1 98.88 110 GLU A CA 1
ATOM 857 C C . GLU A 1 110 ? -11.031 18.938 17.859 1 98.88 110 GLU A C 1
ATOM 859 O O . GLU A 1 110 ? -11.203 20.016 17.266 1 98.88 110 GLU A O 1
ATOM 864 N N . VAL A 1 111 ? -10.43 17.938 17.266 1 98.88 111 VAL A N 1
ATOM 865 C CA . VAL A 1 111 ? -10.117 17.953 15.844 1 98.88 111 VAL A CA 1
ATOM 866 C C . VAL A 1 111 ? -11.406 18.078 15.031 1 98.88 111 VAL A C 1
ATOM 868 O O . VAL A 1 111 ? -11.484 18.891 14.102 1 98.88 111 VAL A O 1
ATOM 871 N N . ALA A 1 112 ? -12.406 17.297 15.383 1 98.81 112 ALA A N 1
ATOM 872 C CA . ALA A 1 112 ? -13.695 17.344 14.703 1 98.81 112 ALA A CA 1
ATOM 873 C C . ALA A 1 112 ? -14.312 18.75 14.805 1 98.81 112 ALA A C 1
ATOM 875 O O . ALA A 1 112 ? -14.844 19.266 13.82 1 98.81 112 ALA A O 1
ATOM 876 N N . ALA A 1 113 ? -14.242 19.328 16 1 98.81 113 ALA A N 1
ATOM 877 C CA . ALA A 1 113 ? -14.766 20.672 16.203 1 98.81 113 ALA A CA 1
ATOM 878 C C . ALA A 1 113 ? -14.016 21.688 15.344 1 98.81 113 ALA A C 1
ATOM 880 O O . ALA A 1 113 ? -14.633 22.578 14.75 1 98.81 113 ALA A O 1
ATOM 881 N N . LEU A 1 114 ? -12.703 21.578 15.305 1 98.69 114 LEU A N 1
ATOM 882 C CA . LEU A 1 114 ? -11.891 22.453 14.477 1 98.69 114 LEU A CA 1
ATOM 883 C C . LEU A 1 114 ? -12.312 22.359 13.008 1 98.69 114 LEU A C 1
ATOM 885 O O . LEU A 1 114 ? -12.391 23.375 12.32 1 98.69 114 LEU A O 1
ATOM 889 N N . LYS A 1 115 ? -12.594 21.172 12.5 1 98.56 115 LYS A N 1
ATOM 890 C CA . LYS A 1 115 ? -12.992 20.969 11.109 1 98.56 115 LYS A CA 1
ATOM 891 C C . LYS A 1 115 ? -14.297 21.703 10.805 1 98.56 115 LYS A C 1
ATOM 893 O O . LYS A 1 115 ? -14.562 22.031 9.648 1 98.56 115 LYS A O 1
ATOM 898 N N . GLU A 1 116 ? -15.078 21.969 11.773 1 98.25 116 GLU A N 1
ATOM 899 C CA . GLU A 1 116 ? -16.375 22.625 11.578 1 98.25 116 GLU A CA 1
ATOM 900 C C . GLU A 1 116 ? -16.219 24.141 11.5 1 98.25 116 GLU A C 1
ATOM 902 O O . GLU A 1 116 ? -17.172 24.844 11.172 1 98.25 116 GLU A O 1
ATOM 907 N N . THR A 1 117 ? -15.07 24.625 11.836 1 97.75 117 THR A N 1
ATOM 908 C CA . THR A 1 117 ? -14.852 26.062 11.734 1 97.75 117 THR A CA 1
ATOM 909 C C . THR A 1 117 ? -14.617 26.469 10.289 1 97.75 117 THR A C 1
ATOM 911 O O . THR A 1 117 ? -14.406 25.625 9.422 1 97.75 117 THR A O 1
ATOM 914 N N . GLU A 1 118 ? -14.68 27.781 10.102 1 97.06 118 GLU A N 1
ATOM 915 C CA . GLU A 1 118 ? -14.383 28.312 8.773 1 97.06 118 GLU A CA 1
ATOM 916 C C . GLU A 1 118 ? -12.883 28.297 8.5 1 97.06 118 GLU A C 1
ATOM 918 O O . GLU A 1 118 ? -12.078 28.5 9.406 1 97.06 118 GLU A O 1
ATOM 923 N N . GLY A 1 119 ? -12.547 28.125 7.172 1 96.75 119 GLY A N 1
ATOM 924 C CA . GLY A 1 119 ? -11.148 28.156 6.781 1 96.75 119 GLY A CA 1
ATOM 925 C C . GLY A 1 119 ? -10.805 27.141 5.707 1 96.75 119 GLY A C 1
ATOM 926 O O . GLY A 1 119 ? -11.664 26.359 5.285 1 96.75 119 GLY A O 1
ATOM 927 N N . GLY A 1 120 ? -9.531 27.188 5.293 1 97.88 120 GLY A N 1
ATOM 928 C CA . GLY A 1 120 ? -9.039 26.281 4.258 1 97.88 120 GLY A CA 1
ATOM 929 C C . GLY A 1 120 ? -8.633 24.922 4.797 1 97.88 120 GLY A C 1
ATOM 930 O O . GLY A 1 120 ? -8.875 24.609 5.965 1 97.88 120 GLY A O 1
ATOM 931 N N . PRO A 1 121 ? -8.047 24.141 3.939 1 98.75 121 PRO A N 1
ATOM 932 C CA . PRO A 1 121 ? -7.664 22.766 4.301 1 98.75 121 PRO A CA 1
ATOM 933 C C . PRO A 1 121 ? -6.66 22.719 5.449 1 98.75 121 PRO A C 1
ATOM 935 O O . PRO A 1 121 ? -5.852 23.641 5.605 1 98.75 121 PRO A O 1
ATOM 938 N N . ILE A 1 122 ? -6.781 21.703 6.25 1 98.88 122 ILE A N 1
ATOM 939 C CA . ILE A 1 122 ? -5.809 21.328 7.27 1 98.88 122 ILE A CA 1
ATOM 940 C C . ILE A 1 122 ? -4.984 20.125 6.781 1 98.88 122 ILE A C 1
ATOM 942 O O . ILE A 1 122 ? -5.539 19.109 6.367 1 98.88 122 ILE A O 1
ATOM 946 N N . ILE A 1 123 ? -3.68 20.312 6.82 1 98.88 123 ILE A N 1
ATOM 947 C CA . ILE A 1 123 ? -2.842 19.25 6.266 1 98.88 123 ILE A CA 1
ATOM 948 C C . ILE A 1 123 ? -2.064 18.562 7.387 1 98.88 123 ILE A C 1
ATOM 950 O O . ILE A 1 123 ? -1.53 19.234 8.281 1 98.88 123 ILE A O 1
ATOM 954 N N . VAL A 1 124 ? -2.102 17.219 7.41 1 98.88 124 VAL A N 1
ATOM 955 C CA . VAL A 1 124 ? -1.402 16.391 8.391 1 98.88 124 VAL A CA 1
ATOM 956 C C . VAL A 1 124 ? -0.116 15.844 7.777 1 98.88 124 VAL A C 1
ATOM 958 O O . VAL A 1 124 ? -0.152 15.156 6.754 1 98.88 124 VAL A O 1
ATOM 961 N N . HIS A 1 125 ? 1.03 16.125 8.383 1 97.56 125 HIS A N 1
ATOM 962 C CA . HIS A 1 125 ? 2.328 15.586 7.992 1 97.56 125 HIS A CA 1
ATOM 963 C C . HIS A 1 125 ? 2.83 14.57 9.016 1 97.56 125 HIS A C 1
ATOM 965 O O . HIS A 1 125 ? 2.729 14.789 10.219 1 97.56 125 HIS A O 1
ATOM 971 N N . GLY A 1 126 ? 3.441 13.5 8.469 1 96.62 126 GLY A N 1
ATOM 972 C CA . GLY A 1 126 ? 3.893 12.492 9.406 1 96.62 126 GLY A CA 1
ATOM 973 C C . GLY A 1 126 ? 2.779 11.961 10.297 1 96.62 126 GLY A C 1
ATOM 974 O O . GLY A 1 126 ? 1.693 11.641 9.812 1 96.62 126 GLY A O 1
ATOM 975 N N . SER A 1 127 ? 3.15 11.758 11.609 1 98.31 127 SER A N 1
ATOM 976 C CA . SER A 1 127 ? 2.135 11.5 12.625 1 98.31 127 SER A CA 1
ATOM 977 C C . SER A 1 127 ? 1.365 10.219 12.336 1 98.31 127 SER A C 1
ATOM 979 O O . SER A 1 127 ? 0.134 10.234 12.266 1 98.31 127 SER A O 1
ATOM 981 N N . ALA A 1 128 ? 2.135 9.07 12.32 1 98.12 128 ALA A N 1
ATOM 982 C CA . ALA A 1 128 ? 1.544 7.777 11.977 1 98.12 128 ALA A CA 1
ATOM 983 C C . ALA A 1 128 ? 0.421 7.414 12.945 1 98.12 128 ALA A C 1
ATOM 985 O O . ALA A 1 128 ? -0.674 7.035 12.516 1 98.12 128 ALA A O 1
ATOM 986 N N . ALA A 1 129 ? 0.709 7.566 14.227 1 98.31 129 ALA A N 1
ATOM 987 C CA . ALA A 1 129 ? -0.314 7.219 15.211 1 98.31 129 ALA A CA 1
ATOM 988 C C . ALA A 1 129 ? -1.536 8.125 15.07 1 98.31 129 ALA A C 1
ATOM 990 O O . ALA A 1 129 ? -2.674 7.652 15.141 1 98.31 129 ALA A O 1
ATOM 991 N N . LEU A 1 130 ? -1.294 9.414 14.898 1 98.81 130 LEU A N 1
ATOM 992 C CA . LEU A 1 130 ? -2.404 10.336 14.695 1 98.81 130 LEU A CA 1
ATOM 993 C C . LEU A 1 130 ? -3.178 9.992 13.43 1 98.81 130 LEU A C 1
ATOM 995 O O . LEU A 1 130 ? -4.41 10.016 13.43 1 98.81 130 LEU A O 1
ATOM 999 N N . ASN A 1 131 ? -2.494 9.695 12.32 1 98.81 131 ASN A N 1
ATOM 1000 C CA . ASN A 1 131 ? -3.146 9.289 11.086 1 98.81 131 ASN A CA 1
ATOM 1001 C C . ASN A 1 131 ? -4.09 8.109 11.305 1 98.81 131 ASN A C 1
ATOM 1003 O O . ASN A 1 131 ? -5.211 8.102 10.797 1 98.81 131 ASN A O 1
ATOM 1007 N N . HIS A 1 132 ? -3.615 7.113 12.102 1 98.81 132 HIS A N 1
ATOM 1008 C CA . HIS A 1 132 ? -4.461 5.965 12.406 1 98.81 132 HIS A CA 1
ATOM 1009 C C . HIS A 1 132 ? -5.73 6.395 13.133 1 98.81 132 HIS A C 1
ATOM 1011 O O . HIS A 1 132 ? -6.836 6.02 12.734 1 98.81 132 HIS A O 1
ATOM 1017 N N . SER A 1 133 ? -5.531 7.203 14.164 1 98.75 133 SER A N 1
ATOM 1018 C CA . SER A 1 133 ? -6.66 7.625 14.992 1 98.75 133 SER A CA 1
ATOM 1019 C C . SER A 1 133 ? -7.652 8.453 14.188 1 98.75 133 SER A C 1
ATOM 1021 O O . SER A 1 133 ? -8.867 8.273 14.312 1 98.75 133 SER A O 1
ATOM 1023 N N . LEU A 1 134 ? -7.109 9.375 13.383 1 98.88 134 LEU A N 1
ATOM 1024 C CA . LEU A 1 134 ? -7.973 10.219 12.562 1 98.88 134 LEU A CA 1
ATOM 1025 C C . LEU A 1 134 ? -8.75 9.375 11.555 1 98.88 134 LEU A C 1
ATOM 1027 O O . LEU A 1 134 ? -9.953 9.578 11.367 1 98.88 134 LEU A O 1
ATOM 1031 N N . SER A 1 135 ? -8.047 8.469 10.898 1 98.56 135 SER A N 1
ATOM 1032 C CA . SER A 1 135 ? -8.688 7.594 9.922 1 98.56 135 SER A CA 1
ATOM 1033 C C . SER A 1 135 ? -9.781 6.746 10.57 1 98.56 135 SER A C 1
ATOM 1035 O O . SER A 1 135 ? -10.891 6.652 10.047 1 98.56 135 SER A O 1
ATOM 1037 N N . ASP A 1 136 ? -9.5 6.133 11.711 1 98.38 136 ASP A N 1
ATOM 1038 C CA . ASP A 1 136 ? -10.445 5.258 12.398 1 98.38 136 ASP A CA 1
ATOM 1039 C C . ASP A 1 136 ? -11.672 6.035 12.875 1 98.38 136 ASP A C 1
ATOM 1041 O O . ASP A 1 136 ? -12.766 5.484 12.961 1 98.38 136 ASP A O 1
ATOM 1045 N N . ALA A 1 137 ? -11.484 7.316 13.133 1 98.25 137 ALA A N 1
ATOM 1046 C CA . ALA A 1 137 ? -12.578 8.164 13.602 1 98.25 137 ALA A CA 1
ATOM 1047 C C . ALA A 1 137 ? -13.352 8.758 12.43 1 98.25 137 ALA A C 1
ATOM 1049 O O . ALA A 1 137 ? -14.305 9.516 12.633 1 98.25 137 ALA A O 1
ATOM 1050 N N . GLY A 1 138 ? -12.914 8.484 11.219 1 97.81 138 GLY A N 1
ATOM 1051 C CA . GLY A 1 138 ? -13.609 8.992 10.047 1 97.81 138 GLY A CA 1
ATOM 1052 C C . GLY A 1 138 ? -13.375 10.469 9.812 1 97.81 138 GLY A C 1
ATOM 1053 O O . GLY A 1 138 ? -14.234 11.164 9.258 1 97.81 138 GLY A O 1
ATOM 1054 N N . LEU A 1 139 ? -12.164 10.961 10.172 1 98.69 139 LEU A N 1
ATOM 1055 C CA . LEU A 1 139 ? -11.953 12.406 10.141 1 98.69 139 LEU A CA 1
ATOM 1056 C C . LEU A 1 139 ? -11.102 12.805 8.945 1 98.69 139 LEU A C 1
ATOM 1058 O O . LEU A 1 139 ? -11.031 13.984 8.594 1 98.69 139 LEU A O 1
ATOM 1062 N N . ILE A 1 140 ? -10.398 11.93 8.305 1 98.81 140 ILE A N 1
ATOM 1063 C CA . ILE A 1 140 ? -9.602 12.258 7.133 1 98.81 140 ILE A CA 1
ATOM 1064 C C . ILE A 1 140 ? -10.5 12.352 5.902 1 98.81 140 ILE A C 1
ATOM 1066 O O . ILE A 1 140 ? -11.297 11.453 5.641 1 98.81 140 ILE A O 1
ATOM 1070 N N . ASP A 1 141 ? -10.312 13.43 5.105 1 98.81 141 ASP A N 1
ATOM 1071 C CA . ASP A 1 141 ? -11.148 13.664 3.934 1 98.81 141 ASP A CA 1
ATOM 1072 C C . ASP A 1 141 ? -10.414 13.305 2.646 1 98.81 141 ASP A C 1
ATOM 1074 O O . ASP A 1 141 ? -11.039 13.016 1.625 1 98.81 141 ASP A O 1
ATOM 1078 N N . ARG A 1 142 ? -9.148 13.438 2.686 1 98.81 142 ARG A N 1
ATOM 1079 C CA . ARG A 1 142 ? -8.352 13.289 1.473 1 98.81 142 ARG A CA 1
ATOM 1080 C C . ARG A 1 142 ? -6.945 12.797 1.803 1 98.81 142 ARG A C 1
ATOM 1082 O O . ARG A 1 142 ? -6.383 13.156 2.838 1 98.81 142 ARG A O 1
ATOM 1089 N N . TYR A 1 143 ? -6.391 11.969 0.934 1 98.94 143 TYR A N 1
ATOM 1090 C CA . TYR A 1 143 ? -5 11.539 1.003 1 98.94 143 TYR A CA 1
ATOM 1091 C C . TYR A 1 143 ? -4.199 12.086 -0.173 1 98.94 143 TYR A C 1
ATOM 1093 O O . TYR A 1 143 ? -4.637 12 -1.322 1 98.94 143 TYR A O 1
ATOM 1101 N N . HIS A 1 144 ? -3.086 12.727 0.08 1 98.94 144 HIS A N 1
ATOM 1102 C CA . HIS A 1 144 ? -2.018 13 -0.874 1 98.94 144 HIS A CA 1
ATOM 1103 C C . HIS A 1 144 ? -0.857 12.023 -0.698 1 98.94 144 HIS A C 1
ATOM 1105 O O . HIS A 1 144 ? -0.086 12.141 0.258 1 98.94 144 HIS A O 1
ATOM 1111 N N . LEU A 1 145 ? -0.676 11.164 -1.706 1 98.94 145 LEU A N 1
ATOM 1112 C CA . LEU A 1 145 ? 0.35 10.141 -1.541 1 98.94 145 LEU A CA 1
ATOM 1113 C C . LEU A 1 145 ? 1.377 10.219 -2.666 1 98.94 145 LEU A C 1
ATOM 1115 O O . LEU A 1 145 ? 1.013 10.273 -3.842 1 98.94 145 LEU A O 1
ATOM 1119 N N . LEU A 1 146 ? 2.586 10.305 -2.332 1 98.94 146 LEU A N 1
ATOM 1120 C CA . LEU A 1 146 ? 3.676 9.898 -3.213 1 98.94 146 LEU A CA 1
ATOM 1121 C C . LEU A 1 146 ? 4.176 8.508 -2.854 1 98.94 146 LEU A C 1
ATOM 1123 O O . LEU A 1 146 ? 4.77 8.305 -1.793 1 98.94 146 LEU A O 1
ATOM 1127 N N . VAL A 1 147 ? 3.898 7.566 -3.719 1 98.94 147 VAL A N 1
ATOM 1128 C CA . VAL A 1 147 ? 4.238 6.164 -3.502 1 98.94 147 VAL A CA 1
ATOM 1129 C C . VAL A 1 147 ? 5.57 5.844 -4.176 1 98.94 147 VAL A C 1
ATOM 1131 O O . VAL A 1 147 ? 5.703 5.973 -5.395 1 98.94 147 VAL A O 1
ATOM 1134 N N . PHE A 1 148 ? 6.523 5.453 -3.377 1 98.94 148 PHE A N 1
ATOM 1135 C CA . PHE A 1 148 ? 7.859 5.113 -3.857 1 98.94 148 PHE A CA 1
ATOM 1136 C C . PHE A 1 148 ? 7.93 3.648 -4.27 1 98.94 148 PHE A C 1
ATOM 1138 O O . PHE A 1 148 ? 7.328 2.787 -3.625 1 98.94 148 PHE A O 1
ATOM 1145 N N . PRO A 1 149 ? 8.625 3.318 -5.34 1 98.88 149 PRO A N 1
ATOM 1146 C CA . PRO A 1 149 ? 8.734 1.938 -5.816 1 98.88 149 PRO A CA 1
ATOM 1147 C C . PRO A 1 149 ? 9.711 1.106 -4.988 1 98.88 149 PRO A C 1
ATOM 1149 O O . PRO A 1 149 ? 10.703 0.597 -5.52 1 98.88 149 PRO A O 1
ATOM 1152 N N . LEU A 1 150 ? 9.422 0.984 -3.729 1 98.94 150 LEU A N 1
ATOM 1153 C CA . LEU A 1 150 ? 10.273 0.328 -2.736 1 98.94 150 LEU A CA 1
ATOM 1154 C C . LEU A 1 150 ? 9.445 -0.598 -1.848 1 98.94 150 LEU A C 1
ATOM 1156 O O . LEU A 1 150 ? 8.289 -0.304 -1.543 1 98.94 150 LEU A O 1
ATOM 1160 N N . LEU A 1 151 ? 10.062 -1.715 -1.493 1 98.88 151 LEU A N 1
ATOM 1161 C CA . LEU A 1 151 ? 9.617 -2.49 -0.339 1 98.88 151 LEU A CA 1
ATOM 1162 C C . LEU A 1 151 ? 10.578 -2.316 0.833 1 98.88 151 LEU A C 1
ATOM 1164 O O . LEU A 1 151 ? 11.773 -2.588 0.707 1 98.88 151 LEU A O 1
ATOM 1168 N N . LEU A 1 152 ? 10.016 -1.871 1.972 1 98.81 152 LEU A N 1
ATOM 1169 C CA . LEU A 1 152 ? 10.867 -1.557 3.109 1 98.81 152 LEU A CA 1
ATOM 1170 C C . LEU A 1 152 ? 10.766 -2.633 4.184 1 98.81 152 LEU A C 1
ATOM 1172 O O . LEU A 1 152 ? 11.633 -2.736 5.055 1 98.81 152 LEU A O 1
ATOM 1176 N N . GLY A 1 153 ? 9.688 -3.408 4.16 1 98.44 153 GLY A N 1
ATOM 1177 C CA . GLY A 1 153 ? 9.492 -4.434 5.172 1 98.44 153 GLY A CA 1
ATOM 1178 C C . GLY A 1 153 ? 8.984 -3.885 6.488 1 98.44 153 GLY A C 1
ATOM 1179 O O . GLY A 1 153 ? 7.891 -3.314 6.547 1 98.44 153 GLY A O 1
ATOM 1180 N N . ALA A 1 154 ? 9.75 -3.979 7.535 1 98.31 154 ALA A N 1
ATOM 1181 C CA . ALA A 1 154 ? 9.383 -3.438 8.844 1 98.31 154 ALA A CA 1
ATOM 1182 C C . ALA A 1 154 ? 9.289 -1.916 8.797 1 98.31 154 ALA A C 1
ATOM 1184 O O . ALA A 1 154 ? 9.891 -1.272 7.938 1 98.31 154 ALA A O 1
ATOM 1185 N N . GLY A 1 155 ? 8.594 -1.336 9.828 1 98.31 155 GLY A N 1
ATOM 1186 C CA . GLY A 1 155 ? 8.438 0.105 9.945 1 98.31 155 GLY A CA 1
ATOM 1187 C C . GLY A 1 155 ? 7 0.531 10.195 1 98.31 155 GLY A C 1
ATOM 1188 O O . GLY A 1 155 ? 6.066 -0.227 9.922 1 98.31 155 GLY A O 1
ATOM 1189 N N . LYS A 1 156 ? 6.832 1.798 10.617 1 98.25 156 LYS A N 1
ATOM 1190 C CA . LYS A 1 156 ? 5.5 2.355 10.812 1 98.25 156 LYS A CA 1
ATOM 1191 C C . LYS A 1 156 ? 4.789 2.553 9.477 1 98.25 156 LYS A C 1
ATOM 1193 O O . LYS A 1 156 ? 5.398 3.004 8.5 1 98.25 156 LYS A O 1
ATOM 1198 N N . ARG A 1 157 ? 3.574 2.174 9.492 1 98.62 157 ARG A N 1
ATOM 1199 C CA . ARG A 1 157 ? 2.771 2.258 8.273 1 98.62 157 ARG A CA 1
ATOM 1200 C C . ARG A 1 157 ? 1.769 3.402 8.359 1 98.62 157 ARG A C 1
ATOM 1202 O O . ARG A 1 157 ? 1.383 3.816 9.453 1 98.62 157 ARG A O 1
ATOM 1209 N N . LEU A 1 158 ? 1.343 3.871 7.219 1 98.81 158 LEU A N 1
ATOM 1210 C CA . LEU A 1 158 ? 0.426 5.004 7.145 1 98.81 158 LEU A CA 1
ATOM 1211 C C . LEU A 1 158 ? -0.974 4.598 7.594 1 98.81 158 LEU A C 1
ATOM 1213 O O . LEU A 1 158 ? -1.618 5.32 8.359 1 98.81 158 LEU A O 1
ATOM 1217 N N . PHE A 1 159 ? -1.415 3.451 7.066 1 98.81 159 PHE A N 1
ATOM 1218 C CA . PHE A 1 159 ? -2.826 3.113 7.207 1 98.81 159 PHE A CA 1
ATOM 1219 C C . PHE A 1 159 ? -3.057 2.256 8.445 1 98.81 159 PHE A C 1
ATOM 1221 O O . PHE A 1 159 ? -2.238 1.392 8.773 1 98.81 159 PHE A O 1
ATOM 1228 N N . SER A 1 160 ? -4.18 2.477 9.062 1 98.56 160 SER A N 1
ATOM 1229 C CA . SER A 1 160 ? -4.613 1.732 10.242 1 98.56 160 SER A CA 1
ATOM 1230 C C . SER A 1 160 ? -4.918 0.278 9.898 1 98.56 160 SER A C 1
ATOM 1232 O O . SER A 1 160 ? -5.426 -0.015 8.812 1 98.56 160 SER A O 1
ATOM 1234 N N . ALA A 1 161 ? -4.691 -0.613 10.82 1 98.38 161 ALA A N 1
ATOM 1235 C CA . ALA A 1 161 ? -5.02 -2.027 10.656 1 98.38 161 ALA A CA 1
ATOM 1236 C C . ALA A 1 161 ? -6.262 -2.398 11.461 1 98.38 161 ALA A C 1
ATOM 1238 O O . ALA A 1 161 ? -6.504 -3.578 11.734 1 98.38 161 ALA A O 1
ATOM 1239 N N . THR A 1 162 ? -6.949 -1.413 11.906 1 98.62 162 THR A N 1
ATOM 1240 C CA . THR A 1 162 ? -8.141 -1.654 12.719 1 98.62 162 THR A CA 1
ATOM 1241 C C . THR A 1 162 ? -9.141 -2.523 11.961 1 98.62 162 THR A C 1
ATOM 1243 O O . THR A 1 162 ? -9.367 -2.324 10.766 1 98.62 162 THR A O 1
ATOM 1246 N N . ASP A 1 163 ? -9.719 -3.572 12.68 1 98.56 163 ASP A N 1
ATOM 1247 C CA . ASP A 1 163 ? -10.797 -4.371 12.117 1 98.56 163 ASP A CA 1
ATOM 1248 C C . ASP A 1 163 ? -12.086 -3.559 12.023 1 98.56 163 ASP A C 1
ATOM 1250 O O . ASP A 1 163 ? -12.758 -3.328 13.023 1 98.56 163 ASP A O 1
ATOM 1254 N N . LYS A 1 164 ? -12.398 -3.09 10.773 1 97.94 164 LYS A N 1
ATOM 1255 C CA . LYS A 1 164 ? -13.547 -2.229 10.531 1 97.94 164 LYS A CA 1
ATOM 1256 C C . LYS A 1 164 ? -14.117 -2.445 9.133 1 97.94 164 LYS A C 1
ATOM 1258 O O . LYS A 1 164 ? -13.539 -3.178 8.328 1 97.94 164 LYS A O 1
ATOM 1263 N N . ASP A 1 165 ? -15.32 -1.826 8.875 1 97.62 165 ASP A N 1
ATOM 1264 C CA . ASP A 1 165 ? -15.922 -1.884 7.547 1 97.62 165 ASP A CA 1
ATOM 1265 C C . ASP A 1 165 ? -15.023 -1.222 6.504 1 97.62 165 ASP A C 1
ATOM 1267 O O . ASP A 1 165 ? -14.25 -0.319 6.828 1 97.62 165 ASP A O 1
ATOM 1271 N N . THR A 1 166 ? -15.195 -1.688 5.32 1 98.25 166 THR A N 1
ATOM 1272 C CA . THR A 1 166 ? -14.453 -1.146 4.188 1 98.25 166 THR A CA 1
ATOM 1273 C C . THR A 1 166 ? -14.656 0.363 4.078 1 98.25 166 THR A C 1
ATOM 1275 O O . THR A 1 166 ? -15.789 0.848 4.152 1 98.25 166 THR A O 1
ATOM 1278 N N . GLN A 1 167 ? -13.555 1.08 3.941 1 98.69 167 GLN A N 1
ATOM 1279 C CA . GLN A 1 167 ? -13.594 2.488 3.564 1 98.69 167 GLN A CA 1
ATOM 1280 C C . GLN A 1 167 ? -13.32 2.668 2.074 1 98.69 167 GLN A C 1
ATOM 1282 O O . GLN A 1 167 ? -12.242 2.318 1.591 1 98.69 167 GLN A O 1
ATOM 1287 N N . LYS A 1 168 ? -14.297 3.262 1.334 1 98.75 168 LYS A N 1
ATOM 1288 C CA . LYS A 1 168 ? -14.133 3.498 -0.097 1 98.75 168 LYS A CA 1
ATOM 1289 C C . LYS A 1 168 ? -13.438 4.828 -0.356 1 98.75 168 LYS A C 1
ATOM 1291 O O . LYS A 1 168 ? -13.641 5.797 0.379 1 98.75 168 LYS A O 1
ATOM 1296 N N . LEU A 1 169 ? -12.648 4.844 -1.395 1 98.88 169 LEU A N 1
ATOM 1297 C CA . LEU A 1 169 ? -11.945 6.035 -1.856 1 98.88 169 LEU A CA 1
ATOM 1298 C C . LEU A 1 169 ? -12.242 6.305 -3.328 1 98.88 169 LEU A C 1
ATOM 1300 O O . LEU A 1 169 ? -12.602 5.391 -4.07 1 98.88 169 LEU A O 1
ATOM 1304 N N . LYS A 1 170 ? -12.117 7.547 -3.686 1 98.69 170 LYS A N 1
ATOM 1305 C CA . LYS A 1 170 ? -12.133 7.957 -5.086 1 98.69 170 LYS A CA 1
ATOM 1306 C C . LYS A 1 170 ? -10.773 8.5 -5.516 1 98.69 170 LYS A C 1
ATOM 1308 O O . LYS A 1 170 ? -10.281 9.477 -4.945 1 98.69 170 LYS A O 1
ATOM 1313 N N . LEU A 1 171 ? -10.156 7.855 -6.504 1 98.75 171 LEU A N 1
ATOM 1314 C CA . LEU A 1 171 ? -8.938 8.391 -7.094 1 98.75 171 LEU A CA 1
ATOM 1315 C C . LEU A 1 171 ? -9.234 9.609 -7.949 1 98.75 171 LEU A C 1
ATOM 1317 O O . LEU A 1 171 ? -9.875 9.5 -8.992 1 98.75 171 LEU A O 1
ATOM 1321 N N . VAL A 1 172 ? -8.688 10.773 -7.527 1 98.62 172 VAL A N 1
ATOM 1322 C CA . VAL A 1 172 ? -9.125 11.977 -8.219 1 98.62 172 VAL A CA 1
ATOM 1323 C C . VAL A 1 172 ? -7.961 12.578 -9 1 98.62 172 VAL A C 1
ATOM 1325 O O . VAL A 1 172 ? -8.164 13.406 -9.898 1 98.62 172 VAL A O 1
ATOM 1328 N N . GLU A 1 173 ? -6.781 12.273 -8.688 1 98.69 173 GLU A N 1
ATOM 1329 C CA . GLU A 1 173 ? -5.574 12.672 -9.406 1 98.69 173 GLU A CA 1
ATOM 1330 C C . GLU A 1 173 ? -4.496 11.594 -9.312 1 98.69 173 GLU A C 1
ATOM 1332 O O . GLU A 1 173 ? -4.301 11 -8.25 1 98.69 173 GLU A O 1
ATOM 1337 N N . TYR A 1 174 ? -3.801 11.328 -10.398 1 98.5 174 TYR A N 1
ATOM 1338 C CA . TYR A 1 174 ? -2.74 10.328 -10.422 1 98.5 174 TYR A CA 1
ATOM 1339 C C . TYR A 1 174 ? -1.722 10.641 -11.516 1 98.5 174 TYR A C 1
ATOM 1341 O O . TYR A 1 174 ? -2.061 11.242 -12.531 1 98.5 174 TYR A O 1
ATOM 1349 N N . GLU A 1 175 ? -0.481 10.258 -11.227 1 98.44 175 GLU A N 1
ATOM 1350 C CA . GLU A 1 175 ? 0.625 10.391 -12.164 1 98.44 175 GLU A CA 1
ATOM 1351 C C . GLU A 1 175 ? 1.776 9.453 -11.805 1 98.44 175 GLU A C 1
ATOM 1353 O O . GLU A 1 175 ? 2.105 9.297 -10.625 1 98.44 175 GLU A O 1
ATOM 1358 N N . ALA A 1 176 ? 2.312 8.805 -12.828 1 98.5 176 ALA A N 1
ATOM 1359 C CA . ALA A 1 176 ? 3.561 8.062 -12.664 1 98.5 176 ALA A CA 1
ATOM 1360 C C . ALA A 1 176 ? 4.734 8.82 -13.273 1 98.5 176 ALA A C 1
ATOM 1362 O O . ALA A 1 176 ? 4.621 9.391 -14.359 1 98.5 176 ALA A O 1
ATOM 1363 N N . TYR A 1 177 ? 5.82 8.82 -12.531 1 98.62 177 TYR A N 1
ATOM 1364 C CA . TYR A 1 177 ? 6.977 9.602 -12.969 1 98.62 177 TYR A CA 1
ATOM 1365 C C . TYR A 1 177 ? 8.117 8.688 -13.391 1 98.62 177 TYR A C 1
ATOM 1367 O O . TYR A 1 177 ? 8.133 7.5 -13.062 1 98.62 177 TYR A O 1
ATOM 1375 N N . ALA A 1 178 ? 9.117 9.234 -14.062 1 97.94 178 ALA A N 1
ATOM 1376 C CA . ALA A 1 178 ? 10.211 8.484 -14.664 1 97.94 178 ALA A CA 1
ATOM 1377 C C . ALA A 1 178 ? 11.062 7.801 -13.594 1 97.94 178 ALA A C 1
ATOM 1379 O O . ALA A 1 178 ? 11.695 6.777 -13.852 1 97.94 178 ALA A O 1
ATOM 1380 N N . ASN A 1 179 ? 11.086 8.305 -12.414 1 97.94 179 ASN A N 1
ATOM 1381 C CA . ASN A 1 179 ? 11.875 7.723 -11.336 1 97.94 179 ASN A CA 1
ATOM 1382 C C . ASN A 1 179 ? 11.102 6.645 -10.586 1 97.94 179 ASN A C 1
ATOM 1384 O O . ASN A 1 179 ? 11.555 6.152 -9.547 1 97.94 179 ASN A O 1
ATOM 1388 N N . GLY A 1 180 ? 9.898 6.379 -10.961 1 98.31 180 GLY A N 1
ATOM 1389 C CA . GLY A 1 180 ? 9.117 5.285 -10.398 1 98.31 180 GLY A CA 1
ATOM 1390 C C . GLY A 1 180 ? 8.125 5.742 -9.352 1 98.31 180 GLY A C 1
ATOM 1391 O O . GLY A 1 180 ? 7.254 4.969 -8.938 1 98.31 180 GLY A O 1
ATOM 1392 N N . ILE A 1 181 ? 8.211 6.977 -8.922 1 98.88 181 ILE A N 1
ATOM 1393 C CA . ILE A 1 181 ? 7.258 7.508 -7.957 1 98.88 181 ILE A CA 1
ATOM 1394 C C . ILE A 1 181 ? 5.883 7.641 -8.609 1 98.88 181 ILE A C 1
ATOM 1396 O O . ILE A 1 181 ? 5.777 8.008 -9.781 1 98.88 181 ILE A O 1
ATOM 1400 N N . GLN A 1 182 ? 4.879 7.328 -7.84 1 98.88 182 GLN A N 1
ATOM 1401 C CA . GLN A 1 182 ? 3.5 7.566 -8.258 1 98.88 182 GLN A CA 1
ATOM 1402 C C . GLN A 1 182 ? 2.811 8.57 -7.336 1 98.88 182 GLN A C 1
ATOM 1404 O O . GLN A 1 182 ? 2.838 8.414 -6.113 1 98.88 182 GLN A O 1
ATOM 1409 N N . LYS A 1 183 ? 2.221 9.578 -7.926 1 98.88 183 LYS A N 1
ATOM 1410 C CA . LYS A 1 183 ? 1.332 10.469 -7.188 1 98.88 183 LYS A CA 1
ATOM 1411 C C . LYS A 1 183 ? -0.105 9.961 -7.211 1 98.88 183 LYS A C 1
ATOM 1413 O O . LYS A 1 183 ? -0.624 9.602 -8.273 1 98.88 183 LYS A O 1
ATOM 1418 N N . ASN A 1 184 ? -0.718 9.898 -6.055 1 98.81 184 ASN A N 1
ATOM 1419 C CA . ASN A 1 184 ? -2.135 9.578 -5.922 1 98.81 184 ASN A CA 1
ATOM 1420 C C . ASN A 1 184 ? -2.848 10.555 -4.996 1 98.81 184 ASN A C 1
ATOM 1422 O O . ASN A 1 184 ? -2.416 10.773 -3.861 1 98.81 184 ASN A O 1
ATOM 1426 N N . VAL A 1 185 ? -3.924 11.094 -5.477 1 98.88 185 VAL A N 1
ATOM 1427 C CA . VAL A 1 185 ? -4.84 11.844 -4.617 1 98.88 185 VAL A CA 1
ATOM 1428 C C . VAL A 1 185 ? -6.164 11.094 -4.504 1 98.88 185 VAL A C 1
ATOM 1430 O O . VAL A 1 185 ? -6.809 10.805 -5.516 1 98.88 185 VAL A O 1
ATOM 1433 N N . PHE A 1 186 ? -6.531 10.773 -3.254 1 98.94 186 PHE A N 1
ATOM 1434 C CA . PHE A 1 186 ? -7.773 10.055 -2.988 1 98.94 186 PHE A CA 1
ATOM 1435 C C . PHE A 1 186 ? -8.719 10.906 -2.145 1 98.94 186 PHE A C 1
ATOM 1437 O O . PHE A 1 186 ? -8.328 11.406 -1.088 1 98.94 186 PHE A O 1
ATOM 1444 N N . ASP A 1 187 ? -9.938 11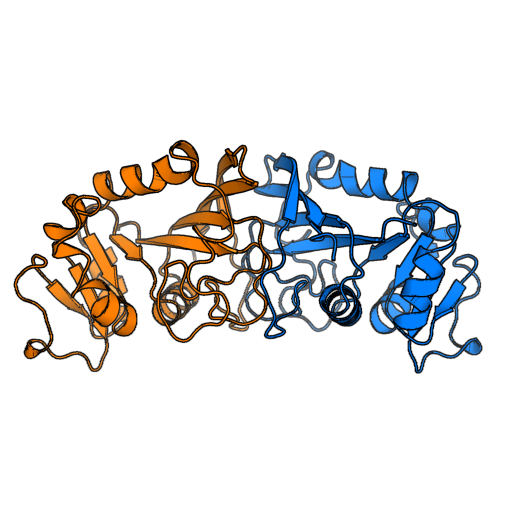.039 -2.574 1 98.88 187 ASP A N 1
ATOM 1445 C CA . ASP A 1 187 ? -11 11.5 -1.683 1 98.88 187 ASP A CA 1
ATOM 1446 C C . ASP A 1 187 ? -11.602 10.336 -0.903 1 98.88 187 ASP A C 1
ATOM 1448 O O . ASP A 1 187 ? -11.82 9.258 -1.458 1 98.88 187 ASP A O 1
ATOM 1452 N N . VAL A 1 188 ? -11.844 10.586 0.355 1 98.81 188 VAL A N 1
ATOM 1453 C CA . VAL A 1 188 ? -12.562 9.594 1.148 1 98.81 188 VAL A CA 1
ATOM 1454 C C . VAL A 1 188 ? -14.062 9.703 0.874 1 98.81 188 VAL A C 1
ATOM 1456 O O . VAL A 1 188 ? -14.641 10.789 0.973 1 98.81 188 VAL A O 1
ATOM 1459 N N . ILE A 1 189 ? -14.633 8.547 0.532 1 98.31 189 ILE A N 1
ATOM 1460 C CA . ILE A 1 189 ? -16.062 8.531 0.254 1 98.31 189 ILE A CA 1
ATOM 1461 C C . ILE A 1 189 ? -16.844 8.281 1.546 1 98.31 189 ILE A C 1
ATOM 1463 O O . ILE A 1 189 ? -16.578 7.297 2.246 1 98.31 189 ILE A O 1
ATOM 1467 N N . ARG A 1 190 ? -17.703 9.156 1.849 1 90.44 190 ARG A N 1
ATOM 1468 C CA . ARG A 1 190 ? -18.531 9 3.035 1 90.44 190 ARG A CA 1
ATOM 1469 C C . ARG A 1 190 ? -19.969 8.672 2.65 1 90.44 190 ARG A C 1
ATOM 1471 O O . ARG A 1 190 ? -20.484 9.172 1.649 1 90.44 190 ARG A O 1
ATOM 1478 N N . VAL A 1 191 ? -20.281 7.449 3.01 1 70.38 191 VAL A N 1
ATOM 1479 C CA . VAL A 1 191 ? -21.688 7.172 2.773 1 70.38 191 VAL A CA 1
ATOM 1480 C C . VAL A 1 191 ? -22.547 8.031 3.699 1 70.38 191 VAL A C 1
ATOM 1482 O O . VAL A 1 191 ? -22.25 8.148 4.891 1 70.38 191 VAL A O 1
ATOM 1485 N N . ALA A 1 192 ? -23.078 9.07 3.084 1 57.28 192 ALA A N 1
ATOM 1486 C CA . ALA A 1 192 ? -24.062 9.836 3.84 1 57.28 192 ALA A CA 1
ATOM 1487 C C . ALA A 1 192 ? -24.859 8.93 4.781 1 57.28 192 ALA A C 1
ATOM 1489 O O . ALA A 1 192 ? -25.328 7.859 4.379 1 57.28 192 ALA A O 1
ATOM 1490 N N . ARG A 1 193 ? -24.469 9.008 6.125 1 38.22 193 ARG A N 1
ATOM 1491 C CA . ARG A 1 193 ? -25.438 8.375 7.012 1 38.22 193 ARG A CA 1
ATOM 1492 C C . ARG A 1 193 ? -26.844 8.93 6.777 1 38.22 193 ARG A C 1
ATOM 1494 O O . ARG A 1 193 ? -27 10.078 6.375 1 38.22 193 ARG A O 1
ATOM 1501 N N . MET B 1 1 ? 16.75 -18.484 -16.484 1 92.75 1 MET B N 1
ATOM 1502 C CA . MET B 1 1 ? 15.977 -18.594 -15.25 1 92.75 1 MET B CA 1
ATOM 1503 C C . MET B 1 1 ? 14.539 -18.141 -15.484 1 92.75 1 MET B C 1
ATOM 1505 O O . MET B 1 1 ? 14.289 -17.125 -16.109 1 92.75 1 MET B O 1
ATOM 1509 N N . ARG B 1 2 ? 13.594 -18.953 -15.023 1 98.12 2 ARG B N 1
ATOM 1510 C CA . ARG B 1 2 ? 12.18 -18.625 -15.188 1 98.12 2 ARG B CA 1
ATOM 1511 C C . ARG B 1 2 ? 11.805 -17.422 -14.336 1 98.12 2 ARG B C 1
ATOM 1513 O O . ARG B 1 2 ? 12.266 -17.281 -13.195 1 98.12 2 ARG B O 1
ATOM 1520 N N . THR B 1 3 ? 10.984 -16.562 -14.867 1 98.5 3 THR B N 1
ATOM 1521 C CA . THR B 1 3 ? 10.469 -15.422 -14.109 1 98.5 3 THR B CA 1
ATOM 1522 C C . THR B 1 3 ? 9.367 -15.867 -13.156 1 98.5 3 THR B C 1
ATOM 1524 O O . THR B 1 3 ? 8.43 -16.562 -13.555 1 98.5 3 THR B O 1
ATOM 1527 N N . LEU B 1 4 ? 9.5 -15.531 -11.891 1 98.88 4 LEU B N 1
ATOM 1528 C CA . LEU B 1 4 ? 8.445 -15.766 -10.914 1 98.88 4 LEU B CA 1
ATOM 1529 C C . LEU B 1 4 ? 7.652 -14.492 -10.648 1 98.88 4 LEU B C 1
ATOM 1531 O O . LEU B 1 4 ? 8.203 -13.5 -10.172 1 98.88 4 LEU B O 1
ATOM 1535 N N . ILE B 1 5 ? 6.359 -14.555 -10.953 1 98.94 5 ILE B N 1
ATOM 1536 C CA . ILE B 1 5 ? 5.48 -13.391 -10.891 1 98.94 5 ILE B CA 1
ATOM 1537 C C . ILE B 1 5 ? 4.465 -13.57 -9.766 1 98.94 5 ILE B C 1
ATOM 1539 O O . ILE B 1 5 ? 3.766 -14.586 -9.711 1 98.94 5 ILE B O 1
ATOM 1543 N N . SER B 1 6 ? 4.434 -12.688 -8.828 1 98.94 6 SER B N 1
ATOM 1544 C CA . SER B 1 6 ? 3.342 -12.609 -7.867 1 98.94 6 SER B CA 1
ATOM 1545 C C . SER B 1 6 ? 2.227 -11.703 -8.367 1 98.94 6 SER B C 1
ATOM 1547 O O . SER B 1 6 ? 2.447 -10.516 -8.617 1 98.94 6 SER B O 1
ATOM 1549 N N . THR B 1 7 ? 1.05 -12.234 -8.578 1 98.88 7 THR B N 1
ATOM 1550 C CA . THR B 1 7 ? -0.101 -11.469 -9.039 1 98.88 7 THR B CA 1
ATOM 1551 C C . THR B 1 7 ? -1.163 -11.375 -7.949 1 98.88 7 THR B C 1
ATOM 1553 O O . THR B 1 7 ? -1.466 -12.367 -7.281 1 98.88 7 THR B O 1
ATOM 1556 N N . ALA B 1 8 ? -1.726 -10.164 -7.734 1 98.75 8 ALA B N 1
ATOM 1557 C CA . ALA B 1 8 ? -2.666 -10.023 -6.625 1 98.75 8 ALA B CA 1
ATOM 1558 C C . ALA B 1 8 ? -3.639 -8.875 -6.867 1 98.75 8 ALA B C 1
ATOM 1560 O O . ALA B 1 8 ? -3.289 -7.887 -7.516 1 98.75 8 ALA B O 1
ATOM 1561 N N . PHE B 1 9 ? -4.871 -9.086 -6.41 1 98.81 9 PHE B N 1
ATOM 1562 C CA . PHE B 1 9 ? -5.719 -7.973 -6 1 98.81 9 PHE B CA 1
ATOM 1563 C C . PHE B 1 9 ? -5.312 -7.465 -4.625 1 98.81 9 PHE B C 1
ATOM 1565 O O . PHE B 1 9 ? -5.148 -8.25 -3.688 1 98.81 9 PHE B O 1
ATOM 1572 N N . VAL B 1 10 ? -5.137 -6.172 -4.551 1 98.94 10 VAL B N 1
ATOM 1573 C CA . VAL B 1 10 ? -4.719 -5.613 -3.268 1 98.94 10 VAL B CA 1
ATOM 1574 C C . VAL B 1 10 ? -5.445 -4.297 -3.016 1 98.94 10 VAL B C 1
ATOM 1576 O O . VAL B 1 10 ? -5.684 -3.523 -3.947 1 98.94 10 VAL B O 1
ATOM 1579 N N . SER B 1 11 ? -5.871 -4.066 -1.765 1 98.94 11 SER B N 1
ATOM 1580 C CA . SER B 1 11 ? -6.387 -2.754 -1.386 1 98.94 11 SER B CA 1
ATOM 1581 C C . SER B 1 11 ? -5.262 -1.73 -1.268 1 98.94 11 SER B C 1
ATOM 1583 O O . SER B 1 11 ? -4.082 -2.092 -1.268 1 98.94 11 SER B O 1
ATOM 1585 N N . LEU B 1 12 ? -5.629 -0.491 -1.188 1 98.94 12 LEU B N 1
ATOM 1586 C CA . LEU B 1 12 ? -4.641 0.579 -1.097 1 98.94 12 LEU B CA 1
ATOM 1587 C C . LEU B 1 12 ? -3.752 0.394 0.128 1 98.94 12 LEU B C 1
ATOM 1589 O O . LEU B 1 12 ? -2.561 0.704 0.087 1 98.94 12 LEU B O 1
ATOM 1593 N N . ASP B 1 13 ? -4.336 -0.128 1.194 1 98.88 13 ASP B N 1
ATOM 1594 C CA . ASP B 1 13 ? -3.562 -0.306 2.42 1 98.88 13 ASP B CA 1
ATOM 1595 C C . ASP B 1 13 ? -2.877 -1.671 2.443 1 98.88 13 ASP B C 1
ATOM 1597 O O . ASP B 1 13 ? -2.379 -2.104 3.486 1 98.88 13 ASP B O 1
ATOM 1601 N N . GLY B 1 14 ? -2.924 -2.49 1.364 1 98.75 14 GLY B N 1
ATOM 1602 C CA . GLY B 1 14 ? -2.047 -3.635 1.171 1 98.75 14 GLY B CA 1
ATOM 1603 C C . GLY B 1 14 ? -2.699 -4.953 1.54 1 98.75 14 GLY B C 1
ATOM 1604 O O . GLY B 1 14 ? -2.035 -5.992 1.575 1 98.75 14 GLY B O 1
ATOM 1605 N N . VAL B 1 15 ? -3.992 -4.926 1.842 1 98.88 15 VAL B N 1
ATOM 1606 C CA . VAL B 1 15 ? -4.699 -6.145 2.217 1 98.88 15 VAL B CA 1
ATOM 1607 C C . VAL B 1 15 ? -5.07 -6.934 0.964 1 98.88 15 VAL B C 1
ATOM 1609 O O . VAL B 1 15 ? -5.52 -6.355 -0.03 1 98.88 15 VAL B O 1
ATOM 1612 N N . MET B 1 16 ? -4.914 -8.25 1.042 1 98.69 16 MET B N 1
ATOM 1613 C CA . MET B 1 16 ? -5.27 -9.102 -0.087 1 98.69 16 MET B CA 1
ATOM 1614 C C . MET B 1 16 ? -6.156 -10.266 0.365 1 98.69 16 MET B C 1
ATOM 1616 O O . MET B 1 16 ? -6.43 -11.18 -0.41 1 98.69 16 MET B O 1
ATOM 1620 N N . GLU B 1 17 ? -6.57 -10.227 1.61 1 98.31 17 GLU B N 1
ATOM 1621 C CA . GLU B 1 17 ? -7.355 -11.328 2.158 1 98.31 17 GLU B CA 1
ATOM 1622 C C . GLU B 1 17 ? -8.75 -11.375 1.544 1 98.31 17 GLU B C 1
ATOM 1624 O O . GLU B 1 17 ? -9.445 -10.352 1.496 1 98.31 17 GLU B O 1
ATOM 1629 N N . ALA B 1 18 ? -9.133 -12.508 1.06 1 97.62 18 ALA B N 1
ATOM 1630 C CA . ALA B 1 18 ? -10.492 -12.867 0.66 1 97.62 18 ALA B CA 1
ATOM 1631 C C . ALA B 1 18 ? -11.055 -11.859 -0.335 1 97.62 18 ALA B C 1
ATOM 1633 O O . ALA B 1 18 ? -12.156 -11.344 -0.143 1 97.62 18 ALA B O 1
ATOM 1634 N N . PRO B 1 19 ? -10.234 -11.648 -1.417 1 97.75 19 PRO B N 1
ATOM 1635 C CA . PRO B 1 19 ? -10.766 -10.711 -2.41 1 97.75 19 PRO B CA 1
ATOM 1636 C C . PRO B 1 19 ? -12.102 -11.156 -2.988 1 97.75 19 PRO B C 1
ATOM 1638 O O . PRO B 1 19 ? -12.898 -10.32 -3.426 1 97.75 19 PRO B O 1
ATOM 1641 N N . GLY B 1 20 ? -12.195 -12.391 -2.922 1 92.69 20 GLY B N 1
ATOM 1642 C CA . GLY B 1 20 ? -13.445 -12.977 -3.355 1 92.69 20 GLY B CA 1
ATOM 1643 C C . GLY B 1 20 ? -14.375 -13.32 -2.203 1 92.69 20 GLY B C 1
ATOM 1644 O O . GLY B 1 20 ? -14.141 -12.898 -1.067 1 92.69 20 GLY B O 1
ATOM 1645 N N . GLY B 1 21 ? -15.453 -13.844 -2.338 1 89.81 21 GLY B N 1
ATOM 1646 C CA . GLY B 1 21 ? -16.5 -14.133 -1.371 1 89.81 21 GLY B CA 1
ATOM 1647 C C . GLY B 1 21 ? -16.109 -15.203 -0.368 1 89.81 21 GLY B C 1
ATOM 1648 O O . GLY B 1 21 ? -16.969 -15.805 0.275 1 89.81 21 GLY B O 1
ATOM 1649 N N . GLU B 1 22 ? -14.664 -15.508 -0.117 1 92.81 22 GLU B N 1
ATOM 1650 C CA . GLU B 1 22 ? -14.219 -16.484 0.861 1 92.81 22 GLU B CA 1
ATOM 1651 C C . GLU B 1 22 ? -14.688 -16.125 2.266 1 92.81 22 GLU B C 1
ATOM 1653 O O . GLU B 1 22 ? -14.625 -14.969 2.672 1 92.81 22 GLU B O 1
ATOM 1658 N N . PRO B 1 23 ? -15.164 -17.062 3.002 1 93.19 23 PRO B N 1
ATOM 1659 C CA . PRO B 1 23 ? -15.758 -16.75 4.305 1 93.19 23 PRO B CA 1
ATOM 1660 C C . PRO B 1 23 ? -14.711 -16.438 5.367 1 93.19 23 PRO B C 1
ATOM 1662 O O . PRO B 1 23 ? -13.523 -16.734 5.184 1 93.19 23 PRO B O 1
ATOM 1665 N N . GLY B 1 24 ? -15.172 -15.781 6.492 1 95.44 24 GLY B N 1
ATOM 1666 C CA . GLY B 1 24 ? -14.336 -15.648 7.676 1 95.44 24 GLY B CA 1
ATOM 1667 C C . GLY B 1 24 ? -13.648 -14.305 7.777 1 95.44 24 GLY B C 1
ATOM 1668 O O . GLY B 1 24 ? -12.938 -14.031 8.75 1 95.44 24 GLY B O 1
ATOM 1669 N N . TYR B 1 25 ? -13.789 -13.539 6.832 1 97.5 25 TYR B N 1
ATOM 1670 C CA . TYR B 1 25 ? -13.211 -12.195 6.82 1 97.5 25 TYR B CA 1
ATOM 1671 C C . TYR B 1 25 ? -14.297 -11.141 6.664 1 97.5 25 TYR B C 1
ATOM 1673 O O . TYR B 1 25 ? -15.172 -11.258 5.805 1 97.5 25 TYR B O 1
ATOM 1681 N N . ARG B 1 26 ? -14.336 -10.078 7.477 1 97.69 26 ARG B N 1
ATOM 1682 C CA . ARG B 1 26 ? -15.367 -9.047 7.535 1 97.69 26 ARG B CA 1
ATOM 1683 C C . ARG B 1 26 ? -15.633 -8.461 6.152 1 97.69 26 ARG B C 1
ATOM 1685 O O . ARG B 1 26 ? -16.797 -8.227 5.785 1 97.69 26 ARG B O 1
ATOM 1692 N N . ASN B 1 27 ? -14.531 -8.266 5.387 1 98.5 27 ASN B N 1
ATOM 1693 C CA . ASN B 1 27 ? -14.641 -7.527 4.137 1 98.5 27 ASN B CA 1
ATOM 1694 C C . ASN B 1 27 ? -14.484 -8.445 2.926 1 98.5 27 ASN B C 1
ATOM 1696 O O . ASN B 1 27 ? -14.047 -8.008 1.86 1 98.5 27 ASN B O 1
ATOM 1700 N N . SER B 1 28 ? -14.812 -9.766 3.17 1 98.38 28 SER B N 1
ATOM 1701 C CA . SER B 1 28 ? -14.758 -10.719 2.062 1 98.38 28 SER B CA 1
ATOM 1702 C C . SER B 1 28 ? -15.57 -10.219 0.868 1 98.38 28 SER B C 1
ATOM 1704 O O . SER B 1 28 ? -16.656 -9.656 1.035 1 98.38 28 SER B O 1
ATOM 1706 N N . GLY B 1 29 ? -15.023 -10.453 -0.321 1 98.25 29 GLY B N 1
ATOM 1707 C CA . GLY B 1 29 ? -15.703 -10.086 -1.552 1 98.25 29 GLY B CA 1
ATOM 1708 C C . GLY B 1 29 ? -15.539 -8.625 -1.918 1 98.25 29 GLY B C 1
ATOM 1709 O O . GLY B 1 29 ? -16.312 -8.094 -2.719 1 98.25 29 GLY B O 1
ATOM 1710 N N . TRP B 1 30 ? -14.562 -7.996 -1.359 1 98.69 30 TRP B N 1
ATOM 1711 C CA . TRP B 1 30 ? -14.398 -6.551 -1.472 1 98.69 30 TRP B CA 1
ATOM 1712 C C . TRP B 1 30 ? -14.094 -6.148 -2.91 1 98.69 30 TRP B C 1
ATOM 1714 O O . TRP B 1 30 ? -14.312 -5 -3.299 1 98.69 30 T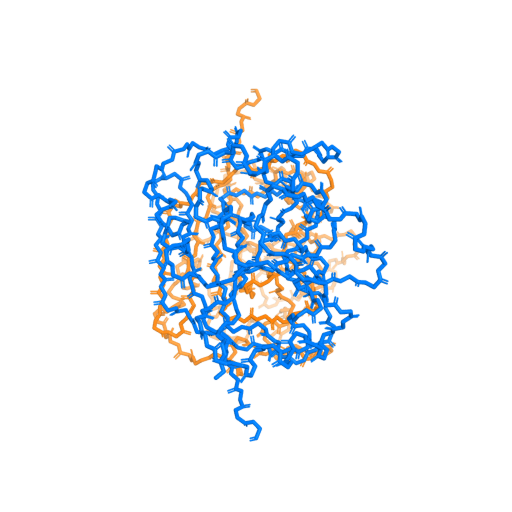RP B O 1
ATOM 1724 N N . THR B 1 31 ? -13.633 -7.043 -3.809 1 98.5 31 THR B N 1
ATOM 1725 C CA . THR B 1 31 ? -13.305 -6.699 -5.188 1 98.5 31 THR B CA 1
ATOM 1726 C C . THR B 1 31 ? -14.57 -6.496 -6.012 1 98.5 31 THR B C 1
ATOM 1728 O O . THR B 1 31 ? -14.547 -5.809 -7.035 1 98.5 31 THR B O 1
ATOM 1731 N N . PHE B 1 32 ? -15.703 -7.105 -5.613 1 97.12 32 PHE B N 1
ATOM 1732 C CA . PHE B 1 32 ? -16.891 -6.969 -6.449 1 97.12 32 PHE B CA 1
ATOM 1733 C C . PHE B 1 32 ? -18.031 -6.344 -5.664 1 97.12 32 PHE B C 1
ATOM 1735 O O . PHE B 1 32 ? -18.984 -5.824 -6.254 1 97.12 32 PHE B O 1
ATOM 1742 N N . LYS B 1 33 ? -18 -6.402 -4.34 1 97.69 33 LYS B N 1
ATOM 1743 C CA . LYS B 1 33 ? -19.047 -5.758 -3.539 1 97.69 33 LYS B CA 1
ATOM 1744 C C . LYS B 1 33 ? -18.812 -4.254 -3.445 1 97.69 33 LYS B C 1
ATOM 1746 O O . LYS B 1 33 ? -19.766 -3.477 -3.379 1 97.69 33 LYS B O 1
ATOM 1751 N N . ASP B 1 34 ? -17.5 -3.877 -3.494 1 97.75 34 ASP B N 1
ATOM 1752 C CA . ASP B 1 34 ? -17.188 -2.508 -3.104 1 97.75 34 ASP B CA 1
ATOM 1753 C C . ASP B 1 34 ? -16.641 -1.71 -4.285 1 97.75 34 ASP B C 1
ATOM 1755 O O . ASP B 1 34 ? -16.375 -0.514 -4.164 1 97.75 34 ASP B O 1
ATOM 1759 N N . VAL B 1 35 ? -16.406 -2.35 -5.391 1 98.19 35 VAL B N 1
ATOM 1760 C CA . VAL B 1 35 ? -15.914 -1.68 -6.586 1 98.19 35 VAL B CA 1
ATOM 1761 C C . VAL B 1 35 ? -16.688 -2.166 -7.812 1 98.19 35 VAL B C 1
ATOM 1763 O O . VAL B 1 35 ? -16.828 -3.373 -8.016 1 98.19 35 VAL B O 1
ATOM 1766 N N . GLU B 1 36 ? -17.141 -1.198 -8.625 1 97.56 36 GLU B N 1
ATOM 1767 C CA . GLU B 1 36 ? -17.828 -1.561 -9.852 1 97.56 36 GLU B CA 1
ATOM 1768 C C . GLU B 1 36 ? -16.906 -2.299 -10.812 1 97.56 36 GLU B C 1
ATOM 1770 O O . GLU B 1 36 ? -15.75 -1.906 -11 1 97.56 36 GLU B O 1
ATOM 1775 N N . PHE B 1 37 ? -17.562 -3.307 -11.5 1 98 37 PHE B N 1
ATOM 1776 C CA . PHE B 1 37 ? -16.781 -4.105 -12.445 1 98 37 PHE B CA 1
ATOM 1777 C C . PHE B 1 37 ? -16.516 -3.326 -13.727 1 98 37 PHE B C 1
ATOM 1779 O O . PHE B 1 37 ? -17.438 -2.73 -14.297 1 98 37 PHE B O 1
ATOM 1786 N N . LEU B 1 38 ? -15.312 -3.271 -14.133 1 98.44 38 LEU B N 1
ATOM 1787 C CA . LEU B 1 38 ? -14.844 -2.703 -15.391 1 98.44 38 LEU B CA 1
ATOM 1788 C C . LEU B 1 38 ? -13.906 -3.672 -16.109 1 98.44 38 LEU B C 1
ATOM 1790 O O . LEU B 1 38 ? -12.75 -3.832 -15.711 1 98.44 38 LEU B O 1
ATOM 1794 N N . PRO B 1 39 ? -14.383 -4.359 -17.172 1 97.56 39 PRO B N 1
ATOM 1795 C CA . PRO B 1 39 ? -13.633 -5.445 -17.797 1 97.56 39 PRO B CA 1
ATOM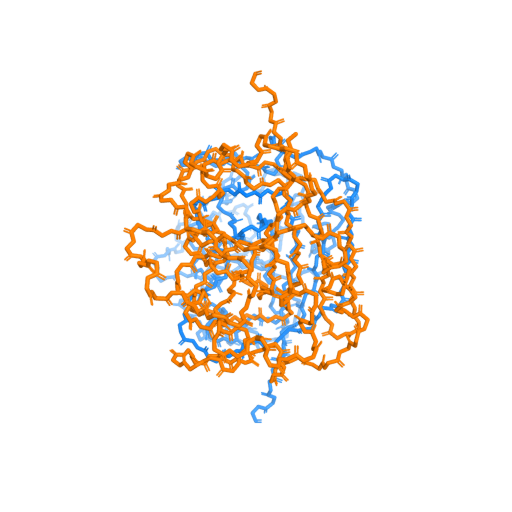 1796 C C . PRO B 1 39 ? -12.211 -5.035 -18.172 1 97.56 39 PRO B C 1
ATOM 1798 O O . PRO B 1 39 ? -11.273 -5.824 -18.016 1 97.56 39 PRO B O 1
ATOM 1801 N N . GLU B 1 40 ? -11.977 -3.848 -18.641 1 98.25 40 GLU B N 1
ATOM 1802 C CA . GLU B 1 40 ? -10.664 -3.436 -19.125 1 98.25 40 GLU B CA 1
ATOM 1803 C C . GLU B 1 40 ? -9.641 -3.387 -17.984 1 98.25 40 GLU B C 1
ATOM 1805 O O . GLU B 1 40 ? -8.445 -3.539 -18.219 1 98.25 40 GLU B O 1
ATOM 1810 N N . ALA B 1 41 ? -10.133 -3.197 -16.766 1 98.38 41 ALA B N 1
ATOM 1811 C CA . ALA B 1 41 ? -9.227 -3.158 -15.617 1 98.38 41 ALA B CA 1
ATOM 1812 C C . ALA B 1 41 ? -8.633 -4.535 -15.336 1 98.38 41 ALA B C 1
ATOM 1814 O O . ALA B 1 41 ? -7.617 -4.652 -14.648 1 98.38 41 ALA B O 1
ATOM 1815 N N . TYR B 1 42 ? -9.227 -5.555 -15.953 1 97.94 42 TYR B N 1
ATOM 1816 C CA . TYR B 1 42 ? -8.812 -6.914 -15.641 1 97.94 42 TYR B CA 1
ATOM 1817 C C . TYR B 1 42 ? -8.102 -7.559 -16.828 1 97.94 42 TYR B C 1
ATOM 1819 O O . TYR B 1 42 ? -7.895 -8.773 -16.844 1 97.94 42 TYR B O 1
ATOM 1827 N N . GLU B 1 43 ? -7.785 -6.77 -17.812 1 98.12 43 GLU B N 1
ATOM 1828 C CA . GLU B 1 43 ? -7.066 -7.262 -18.984 1 98.12 43 GLU B CA 1
ATOM 1829 C C . GLU B 1 43 ? -5.828 -8.055 -18.578 1 98.12 43 GLU B C 1
ATOM 1831 O O . GLU B 1 43 ? -5.539 -9.102 -19.156 1 98.12 43 GLU B O 1
ATOM 1836 N N . ILE B 1 44 ? -5.105 -7.707 -17.578 1 98.44 44 ILE B N 1
ATOM 1837 C CA . ILE B 1 44 ? -3.848 -8.32 -17.172 1 98.44 44 ILE B CA 1
ATOM 1838 C C . ILE B 1 44 ? -4.105 -9.75 -16.688 1 98.44 44 ILE B C 1
ATOM 1840 O O . ILE B 1 44 ? -3.25 -10.625 -16.844 1 98.44 44 ILE B O 1
ATOM 1844 N N . LYS B 1 45 ? -5.27 -9.953 -16.172 1 97.12 45 LYS B N 1
ATOM 1845 C CA . LYS B 1 45 ? -5.609 -11.297 -15.695 1 97.12 45 LYS B CA 1
ATOM 1846 C C . LYS B 1 45 ? -5.762 -12.273 -16.859 1 97.12 45 LYS B C 1
ATOM 1848 O O . LYS B 1 45 ? -5.434 -13.453 -16.734 1 97.12 45 LYS B O 1
ATOM 1853 N N . GLY B 1 46 ? -6.289 -11.82 -17.953 1 96.19 46 GLY B N 1
ATOM 1854 C CA . GLY B 1 46 ? -6.281 -12.625 -19.156 1 96.19 46 GLY B CA 1
ATOM 1855 C C . GLY B 1 46 ? -4.891 -12.828 -19.734 1 96.19 46 GLY B C 1
ATOM 1856 O O . GLY B 1 46 ? -4.52 -13.953 -20.078 1 96.19 46 GLY B O 1
ATOM 1857 N N . ARG B 1 47 ? -4.117 -11.805 -19.734 1 97.69 47 ARG B N 1
ATOM 1858 C CA . ARG B 1 47 ? -2.76 -11.844 -20.266 1 97.69 47 ARG B CA 1
ATOM 1859 C C . ARG B 1 47 ? -1.887 -12.82 -19.5 1 97.69 47 ARG B C 1
ATOM 1861 O O . ARG B 1 47 ? -1.112 -13.578 -20.094 1 97.69 47 ARG B O 1
ATOM 1868 N N . GLU B 1 48 ? -2.029 -12.859 -18.234 1 96.94 48 GLU B N 1
ATOM 1869 C CA . GLU B 1 48 ? -1.222 -13.742 -17.391 1 96.94 48 GLU B CA 1
ATOM 1870 C C . GLU B 1 48 ? -1.469 -15.211 -17.719 1 96.94 48 GLU B C 1
ATOM 1872 O O . GLU B 1 48 ? -0.54 -16.016 -17.703 1 96.94 48 GLU B O 1
ATOM 1877 N N . GLN B 1 49 ? -2.641 -15.555 -18 1 95.44 49 GLN B N 1
ATOM 1878 C CA . GLN B 1 49 ? -2.969 -16.938 -18.344 1 95.44 49 GLN B CA 1
ATOM 1879 C C . GLN B 1 49 ? -2.301 -17.359 -19.641 1 95.44 49 GLN B C 1
ATOM 1881 O O . GLN B 1 49 ? -1.848 -18.5 -19.781 1 95.44 49 GLN B O 1
ATOM 1886 N N . GLY B 1 50 ? -2.242 -16.422 -20.516 1 95.88 50 GLY B N 1
ATOM 1887 C CA . GLY B 1 50 ? -1.625 -16.719 -21.797 1 95.88 50 GLY B CA 1
ATOM 1888 C C . GLY B 1 50 ? -0.11 -16.75 -21.734 1 95.88 50 GLY B C 1
ATOM 1889 O O . GLY B 1 50 ? 0.536 -17.422 -22.547 1 95.88 50 GLY B O 1
ATOM 1890 N N . GLU B 1 51 ? 0.443 -16.125 -20.75 1 97.31 51 GLU B N 1
ATOM 1891 C CA . GLU B 1 51 ? 1.891 -15.945 -20.703 1 97.31 51 GLU B CA 1
ATOM 1892 C C . GLU B 1 51 ? 2.539 -16.906 -19.719 1 97.31 51 GLU B C 1
ATOM 1894 O O . GLU B 1 51 ? 3.705 -17.281 -19.875 1 97.31 51 GLU B O 1
ATOM 1899 N N . ALA B 1 52 ? 1.815 -17.328 -18.734 1 98.12 52 ALA B N 1
ATOM 1900 C CA . ALA B 1 52 ? 2.379 -18.203 -17.703 1 98.12 52 ALA B CA 1
ATOM 1901 C C . ALA B 1 52 ? 2.559 -19.625 -18.234 1 98.12 52 ALA B C 1
ATOM 1903 O O . ALA B 1 52 ? 1.774 -20.094 -19.062 1 98.12 52 ALA B O 1
ATOM 1904 N N . ALA B 1 53 ? 3.561 -20.266 -17.703 1 98.19 53 ALA B N 1
ATOM 1905 C CA . ALA B 1 53 ? 3.818 -21.656 -18.062 1 98.19 53 ALA B CA 1
ATOM 1906 C C . ALA B 1 53 ? 3.551 -22.594 -16.891 1 98.19 53 ALA B C 1
ATOM 1908 O O . ALA B 1 53 ? 3.508 -23.812 -17.047 1 98.19 53 ALA B O 1
ATOM 1909 N N . ALA B 1 54 ? 3.371 -22 -15.727 1 98.5 54 ALA B N 1
ATOM 1910 C CA . ALA B 1 54 ? 3.059 -22.766 -14.531 1 98.5 54 ALA B CA 1
ATOM 1911 C C . ALA B 1 54 ? 2.365 -21.906 -13.484 1 98.5 54 ALA B C 1
ATOM 1913 O O . ALA B 1 54 ? 2.531 -20.688 -13.469 1 98.5 54 ALA B O 1
ATOM 1914 N N . LEU B 1 55 ? 1.563 -22.594 -12.703 1 98.56 55 LEU B N 1
ATOM 1915 C CA . LEU B 1 55 ? 0.888 -22 -11.555 1 98.56 55 LEU B CA 1
ATOM 1916 C C . LEU B 1 55 ? 1.502 -22.484 -10.25 1 98.56 55 LEU B C 1
ATOM 1918 O O . LEU B 1 55 ? 1.772 -23.688 -10.094 1 98.56 55 LEU B O 1
ATOM 1922 N N . MET B 1 56 ? 1.8 -21.562 -9.359 1 98.88 56 MET B N 1
ATOM 1923 C CA . MET B 1 56 ? 2.33 -21.922 -8.047 1 98.88 56 MET B CA 1
ATOM 1924 C C . MET B 1 56 ? 1.416 -21.422 -6.938 1 98.88 56 MET B C 1
ATOM 1926 O O . MET B 1 56 ? 0.916 -20.297 -7 1 98.88 56 MET B O 1
ATOM 1930 N N . LEU B 1 57 ? 1.229 -22.312 -5.898 1 98.81 57 LEU B N 1
ATOM 1931 C CA . LEU B 1 57 ? 0.357 -22 -4.773 1 98.81 57 LEU B CA 1
ATOM 1932 C C . LEU B 1 57 ? 0.97 -22.484 -3.461 1 98.81 57 LEU B C 1
ATOM 1934 O O . LEU B 1 57 ? 1.73 -23.453 -3.445 1 98.81 57 LEU B O 1
ATOM 1938 N N . GLY B 1 58 ? 0.608 -21.797 -2.404 1 98.75 58 GLY B N 1
ATOM 1939 C CA . GLY B 1 58 ? 0.74 -22.406 -1.093 1 98.75 58 GLY B CA 1
ATOM 1940 C C . GLY B 1 58 ? -0.379 -23.375 -0.777 1 98.75 58 GLY B C 1
ATOM 1941 O O . GLY B 1 58 ? -1.384 -23.438 -1.489 1 98.75 58 GLY B O 1
ATOM 1942 N N . ARG B 1 59 ? -0.263 -24.062 0.303 1 98.56 59 ARG B N 1
ATOM 1943 C CA . ARG B 1 59 ? -1.2 -25.125 0.657 1 98.56 59 ARG B CA 1
ATOM 1944 C C . ARG B 1 59 ? -2.611 -24.578 0.829 1 98.56 59 ARG B C 1
ATOM 1946 O O . ARG B 1 59 ? -3.566 -25.125 0.27 1 98.56 59 ARG B O 1
ATOM 1953 N N . THR B 1 60 ? -2.76 -23.5 1.605 1 97.25 60 THR B N 1
ATOM 1954 C CA . THR B 1 60 ? -4.074 -22.953 1.92 1 97.25 60 THR B CA 1
ATOM 1955 C C . THR B 1 60 ? -4.789 -22.5 0.65 1 97.25 60 THR B C 1
ATOM 1957 O O . THR B 1 60 ? -5.977 -22.781 0.463 1 97.25 60 THR B O 1
ATOM 1960 N N . SER B 1 61 ? -4.059 -21.812 -0.229 1 97.5 61 SER B N 1
ATOM 1961 C CA . SER B 1 61 ? -4.652 -21.391 -1.489 1 97.5 61 SER B CA 1
ATOM 1962 C C . SER B 1 61 ? -5 -22.578 -2.373 1 97.5 61 SER B C 1
ATOM 1964 O O . SER B 1 61 ? -6.051 -22.594 -3.016 1 97.5 61 SER B O 1
ATOM 1966 N N . TYR B 1 62 ? -4.117 -23.578 -2.414 1 98.25 62 TYR B N 1
ATOM 1967 C CA . TYR B 1 62 ? -4.41 -24.781 -3.186 1 98.25 62 TYR B CA 1
ATOM 1968 C C . TYR B 1 62 ? -5.707 -25.422 -2.721 1 98.25 62 TYR B C 1
ATOM 1970 O O . TYR B 1 62 ? -6.574 -25.75 -3.535 1 98.25 62 TYR B O 1
ATOM 1978 N N . GLU B 1 63 ? -5.848 -25.578 -1.388 1 97.25 63 GLU B N 1
ATOM 1979 C CA . GLU B 1 63 ? -7.027 -26.219 -0.816 1 97.25 63 GLU B CA 1
ATOM 1980 C C . GLU B 1 63 ? -8.289 -25.391 -1.086 1 97.25 63 GLU B C 1
ATOM 1982 O O . GLU B 1 63 ? -9.375 -25.953 -1.24 1 97.25 63 GLU B O 1
ATOM 1987 N N . ALA B 1 64 ? -8.102 -24.156 -1.232 1 95.62 64 ALA B N 1
ATOM 1988 C CA . ALA B 1 64 ? -9.25 -23.281 -1.482 1 95.62 64 ALA B CA 1
ATOM 1989 C C . ALA B 1 64 ? -9.625 -23.281 -2.961 1 95.62 64 ALA B C 1
ATOM 1991 O O . ALA B 1 64 ? -10.812 -23.25 -3.305 1 95.62 64 ALA B O 1
ATOM 1992 N N . PHE B 1 65 ? -8.648 -23.297 -3.85 1 97 65 PHE B N 1
ATOM 1993 C CA . PHE B 1 65 ? -8.891 -23.094 -5.273 1 97 65 PHE B CA 1
ATOM 1994 C C . PHE B 1 65 ? -9.18 -24.422 -5.965 1 97 65 PHE B C 1
ATOM 1996 O O . PHE B 1 65 ? -10 -24.484 -6.879 1 97 65 PHE B O 1
ATOM 2003 N N . SER B 1 66 ? -8.594 -25.469 -5.547 1 97.44 66 SER B N 1
ATOM 2004 C CA . SER B 1 66 ? -8.609 -26.734 -6.27 1 97.44 66 SER B CA 1
ATOM 2005 C C . SER B 1 66 ? -10.023 -27.297 -6.391 1 97.44 66 SER B C 1
ATOM 2007 O O . SER B 1 66 ? -10.359 -27.953 -7.375 1 97.44 66 SER B O 1
ATOM 2009 N N . PRO B 1 67 ? -10.93 -26.984 -5.422 1 95.69 67 PRO B N 1
ATOM 2010 C CA . PRO B 1 67 ? -12.281 -27.531 -5.586 1 95.69 67 PRO B CA 1
ATOM 2011 C C . PRO B 1 67 ? -13.141 -26.703 -6.543 1 95.69 67 PRO B C 1
ATOM 2013 O O . PRO B 1 67 ? -14.195 -27.172 -6.984 1 95.69 67 PRO B O 1
ATOM 2016 N N . VAL B 1 68 ? -12.695 -25.562 -6.938 1 95.19 68 VAL B N 1
ATOM 2017 C CA . VAL B 1 68 ? -13.641 -24.672 -7.602 1 95.19 68 VAL B CA 1
ATOM 2018 C C . VAL B 1 68 ? -13.078 -24.234 -8.953 1 95.19 68 VAL B C 1
ATOM 2020 O O . VAL B 1 68 ? -13.805 -24.188 -9.953 1 95.19 68 VAL B O 1
ATOM 2023 N N . TRP B 1 69 ? -11.773 -23.984 -9.062 1 96.62 69 TRP B N 1
ATOM 2024 C CA . TRP B 1 69 ? -11.172 -23.375 -10.25 1 96.62 69 TRP B CA 1
ATOM 2025 C C . TRP B 1 69 ? -11.297 -24.312 -11.453 1 96.62 69 TRP B C 1
ATOM 2027 O O . TRP B 1 69 ? -11.547 -23.859 -12.57 1 96.62 69 TRP B O 1
ATOM 2037 N N . PRO B 1 70 ? -11.227 -25.625 -11.305 1 96.81 70 PRO B N 1
ATOM 2038 C CA . PRO B 1 70 ? -11.289 -26.516 -12.469 1 96.81 70 PRO B CA 1
ATOM 2039 C C . PRO B 1 70 ? -12.617 -26.406 -13.211 1 96.81 70 PRO B C 1
ATOM 2041 O O . PRO B 1 70 ? -12.672 -26.641 -14.422 1 96.81 70 PRO B O 1
ATOM 2044 N N . ALA B 1 71 ? -13.633 -25.969 -12.5 1 96.44 71 ALA B N 1
ATOM 2045 C CA . ALA B 1 71 ? -14.961 -25.922 -13.109 1 96.44 71 ALA B CA 1
ATOM 2046 C C . ALA B 1 71 ? -15.25 -24.531 -13.688 1 96.44 71 ALA B C 1
ATOM 2048 O O . ALA B 1 71 ? -16.281 -24.328 -14.32 1 96.44 71 ALA B O 1
ATOM 2049 N N . MET B 1 72 ? -14.352 -23.625 -13.562 1 95.38 72 MET B N 1
ATOM 2050 C CA . MET B 1 72 ? -14.578 -22.25 -13.992 1 95.38 72 MET B CA 1
ATOM 2051 C C . MET B 1 72 ? -14 -22 -15.383 1 95.38 72 MET B C 1
ATOM 2053 O O . MET B 1 72 ? -12.789 -22.125 -15.578 1 95.38 72 MET B O 1
ATOM 2057 N N . GLU B 1 73 ? -14.875 -21.562 -16.234 1 95.19 73 GLU B N 1
ATOM 2058 C CA . GLU B 1 73 ? -14.469 -21.344 -17.625 1 95.19 73 GLU B CA 1
ATOM 2059 C C . GLU B 1 73 ? -13.414 -20.266 -17.734 1 95.19 73 GLU B C 1
ATOM 2061 O O . GLU B 1 73 ? -12.523 -20.328 -18.594 1 95.19 73 GLU B O 1
ATOM 2066 N N . GLU B 1 74 ? -13.477 -19.359 -16.859 1 93.56 74 GLU B N 1
ATOM 2067 C CA . GLU B 1 74 ? -12.547 -18.234 -16.875 1 93.56 74 GLU B CA 1
ATOM 2068 C C . GLU B 1 74 ? -11.125 -18.672 -16.562 1 93.56 74 GLU B C 1
ATOM 2070 O O . GLU B 1 74 ? -10.164 -17.938 -16.797 1 93.56 74 GLU B O 1
ATOM 2075 N N . PHE B 1 75 ? -10.969 -19.906 -16.047 1 96.31 75 PHE B N 1
ATOM 2076 C CA . PHE B 1 75 ? -9.648 -20.406 -15.656 1 96.31 75 PHE B CA 1
ATOM 2077 C C . PHE B 1 75 ? -9.281 -21.641 -16.469 1 96.31 75 PHE B C 1
ATOM 2079 O O . PHE B 1 75 ? -8.562 -22.516 -15.984 1 96.31 75 PHE B O 1
ATOM 2086 N N . ALA B 1 76 ? -9.766 -21.703 -17.703 1 95 76 ALA B N 1
ATOM 2087 C CA . ALA B 1 76 ? -9.555 -22.875 -18.562 1 95 76 ALA B CA 1
ATOM 2088 C C . ALA B 1 76 ? -8.07 -23.109 -18.797 1 95 76 ALA B C 1
ATOM 2090 O O . ALA B 1 76 ? -7.613 -24.25 -18.828 1 95 76 ALA B O 1
ATOM 2091 N N . GLU B 1 77 ? -7.324 -22.031 -18.938 1 95.69 77 GLU B N 1
ATOM 2092 C CA . GLU B 1 77 ? -5.895 -22.188 -19.188 1 95.69 77 GLU B CA 1
ATOM 2093 C C . GLU B 1 77 ? -5.168 -22.656 -17.922 1 95.69 77 GLU B C 1
ATOM 2095 O O . GLU B 1 77 ? -4.227 -23.438 -18 1 95.69 77 GLU B O 1
ATOM 2100 N N . TYR B 1 78 ? -5.582 -22.234 -16.766 1 96.5 78 TYR B N 1
ATOM 2101 C CA . TYR B 1 78 ? -4.988 -22.672 -15.508 1 96.5 78 TYR B CA 1
ATOM 2102 C C . TYR B 1 78 ? -5.32 -24.141 -15.227 1 96.5 78 TYR B C 1
ATOM 2104 O O . TYR B 1 78 ? -4.574 -24.828 -14.539 1 96.5 78 TYR B O 1
ATOM 2112 N N . LYS B 1 79 ? -6.422 -24.609 -15.773 1 96.44 79 LYS B N 1
ATOM 2113 C CA . LYS B 1 79 ? -6.816 -26 -15.555 1 96.44 79 LYS B CA 1
ATOM 2114 C C . LYS B 1 79 ? -5.77 -26.969 -16.109 1 96.44 79 LYS B C 1
ATOM 2116 O O . LYS B 1 79 ? -5.375 -27.906 -15.422 1 96.44 79 LYS B O 1
ATOM 2121 N N . VAL B 1 80 ? -5.25 -26.641 -17.234 1 95.81 80 VAL B N 1
ATOM 2122 C CA . VAL B 1 80 ? -4.395 -27.609 -17.922 1 95.81 80 VAL B CA 1
ATOM 2123 C C . VAL B 1 80 ? -2.93 -27.312 -17.609 1 95.81 80 VAL B C 1
ATOM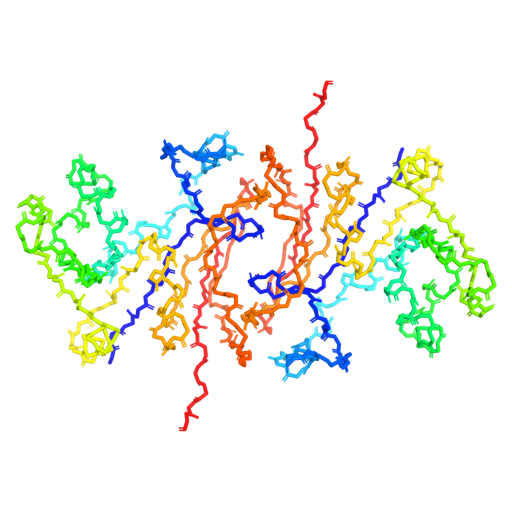 2125 O O . VAL B 1 80 ? -2.068 -28.172 -17.766 1 95.81 80 VAL B O 1
ATOM 2128 N N . MET B 1 81 ? -2.629 -26.141 -17.062 1 96.38 81 MET B N 1
ATOM 2129 C CA . MET B 1 81 ? -1.27 -25.688 -16.781 1 96.38 81 MET B CA 1
ATOM 2130 C C . MET B 1 81 ? -0.652 -26.5 -15.648 1 96.38 81 MET B C 1
ATOM 2132 O O . MET B 1 81 ? -1.324 -26.812 -14.664 1 96.38 81 MET B O 1
ATOM 2136 N N . PRO B 1 82 ? 0.695 -26.891 -15.828 1 97.5 82 PRO B N 1
ATOM 2137 C CA . PRO B 1 82 ? 1.358 -27.5 -14.672 1 97.5 82 PRO B CA 1
ATOM 2138 C C . PRO B 1 82 ? 1.266 -26.641 -13.422 1 97.5 82 PRO B C 1
ATOM 2140 O O . PRO B 1 82 ? 1.313 -25.406 -13.5 1 97.5 82 PRO B O 1
ATOM 2143 N N . LYS B 1 83 ? 1.188 -27.391 -12.281 1 98.38 83 LYS B N 1
ATOM 2144 C CA . LYS B 1 83 ? 1.081 -26.688 -11 1 98.38 83 LYS B CA 1
ATOM 2145 C C . LYS B 1 83 ? 2.135 -27.188 -10.016 1 98.38 83 LYS B C 1
ATOM 2147 O O . LYS B 1 83 ? 2.557 -28.344 -10.078 1 98.38 83 LYS B O 1
ATOM 2152 N N . TYR B 1 84 ? 2.506 -26.203 -9.125 1 98.88 84 TYR B N 1
ATOM 2153 C CA . TYR B 1 84 ? 3.389 -26.5 -8 1 98.88 84 TYR B CA 1
ATOM 2154 C C . TYR B 1 84 ? 2.801 -25.984 -6.695 1 98.88 84 TYR B C 1
ATOM 2156 O O . TYR B 1 84 ? 2.512 -24.797 -6.559 1 98.88 84 TYR B O 1
ATOM 2164 N N . VAL B 1 85 ? 2.586 -26.906 -5.777 1 98.94 85 VAL B N 1
ATOM 2165 C CA . VAL B 1 85 ? 2.164 -26.5 -4.441 1 98.94 85 VAL B CA 1
ATOM 2166 C C . VAL B 1 85 ? 3.355 -26.547 -3.484 1 98.94 85 VAL B C 1
ATOM 2168 O O . VAL B 1 85 ? 4.004 -27.594 -3.346 1 98.94 85 VAL B O 1
ATOM 2171 N N . VAL B 1 86 ? 3.664 -25.453 -2.867 1 98.94 86 VAL B N 1
ATOM 2172 C CA . VAL B 1 86 ? 4.75 -25.406 -1.894 1 98.94 86 VAL B CA 1
ATOM 2173 C C . VAL B 1 86 ? 4.207 -25.703 -0.497 1 98.94 86 VAL B C 1
ATOM 2175 O O . VAL B 1 86 ? 3.432 -24.922 0.053 1 98.94 86 VAL B O 1
ATOM 2178 N N . SER B 1 87 ? 4.586 -26.828 0.036 1 98.81 87 SER B N 1
ATOM 2179 C CA . SER B 1 87 ? 4.031 -27.266 1.312 1 98.81 87 SER B CA 1
ATOM 2180 C C . SER B 1 87 ? 4.891 -28.359 1.938 1 98.81 87 SER B C 1
ATOM 2182 O O . SER B 1 87 ? 5.375 -29.266 1.24 1 98.81 87 SER B O 1
ATOM 2184 N N . THR B 1 88 ? 5.059 -28.25 3.203 1 98.38 88 THR B N 1
ATOM 2185 C CA . THR B 1 88 ? 5.777 -29.312 3.912 1 98.38 88 THR B CA 1
ATOM 2186 C C . THR B 1 88 ? 4.812 -30.359 4.434 1 98.38 88 THR B C 1
ATOM 2188 O O . THR B 1 88 ? 5.238 -31.438 4.879 1 98.38 88 THR B O 1
ATOM 2191 N N . THR B 1 89 ? 3.516 -30.109 4.324 1 98.25 89 THR B N 1
ATOM 2192 C CA . THR B 1 89 ? 2.59 -31 5.012 1 98.25 89 THR B CA 1
ATOM 2193 C C . THR B 1 89 ? 1.606 -31.625 4.023 1 98.25 89 THR B C 1
ATOM 2195 O O . THR B 1 89 ? 1.015 -32.656 4.305 1 98.25 89 THR B O 1
ATOM 2198 N N . LEU B 1 90 ? 1.319 -30.969 2.898 1 98.44 90 LEU B N 1
ATOM 2199 C CA . LEU B 1 90 ? 0.405 -31.516 1.904 1 98.44 90 LEU B CA 1
ATOM 2200 C C . LEU B 1 90 ? 0.925 -32.844 1.363 1 98.44 90 LEU B C 1
ATOM 2202 O O . LEU B 1 90 ? 2.115 -32.969 1.068 1 98.44 90 LEU B O 1
ATOM 2206 N N . LYS B 1 91 ? 0.042 -33.844 1.319 1 98.12 91 LYS B N 1
ATOM 2207 C CA . LYS B 1 91 ? 0.425 -35.156 0.797 1 98.12 91 LYS B CA 1
ATOM 2208 C C . LYS B 1 91 ? -0.02 -35.344 -0.653 1 98.12 91 LYS B C 1
ATOM 2210 O O . LYS B 1 91 ? -0.964 -34.688 -1.098 1 98.12 91 LYS B O 1
ATOM 2215 N N . GLU B 1 92 ? 0.625 -36.25 -1.323 1 97.25 92 GLU B N 1
ATOM 2216 C CA . GLU B 1 92 ? 0.253 -36.562 -2.703 1 97.25 92 GLU B CA 1
ATOM 2217 C C . GLU B 1 92 ? -1.212 -36.969 -2.803 1 97.25 92 GLU B C 1
ATOM 2219 O O . GLU B 1 92 ? -1.898 -36.625 -3.766 1 97.25 92 GLU B O 1
ATOM 2224 N N . ASP B 1 93 ? -1.652 -37.688 -1.796 1 96.88 93 ASP B N 1
ATOM 2225 C CA . ASP B 1 93 ? -3.018 -38.188 -1.793 1 96.88 93 ASP B CA 1
ATOM 2226 C C . ASP B 1 93 ? -4.031 -37.062 -1.621 1 96.88 93 ASP B C 1
ATOM 2228 O O . ASP B 1 93 ? -5.227 -37.25 -1.848 1 96.88 93 ASP B O 1
ATOM 2232 N N . ASP B 1 94 ? -3.6 -35.906 -1.212 1 97.31 94 ASP B N 1
ATOM 2233 C CA . ASP B 1 94 ? -4.473 -34.75 -1.019 1 97.31 94 ASP B CA 1
ATOM 2234 C C . ASP B 1 94 ? -4.688 -34 -2.33 1 97.31 94 ASP B C 1
ATOM 2236 O O . ASP B 1 94 ? -5.547 -33.125 -2.412 1 97.31 94 ASP B O 1
ATOM 2240 N N . LEU B 1 95 ? -3.934 -34.312 -3.369 1 98 95 LEU B N 1
ATOM 2241 C CA . LEU B 1 95 ? -4.039 -33.625 -4.645 1 98 95 LEU B CA 1
ATOM 2242 C C . LEU B 1 95 ? -5.305 -34.031 -5.387 1 98 95 LEU B C 1
ATOM 2244 O O . LEU B 1 95 ? -5.68 -35.219 -5.383 1 98 95 LEU B O 1
ATOM 2248 N N . VAL B 1 96 ? -5.945 -33.031 -5.969 1 97.31 96 VAL B N 1
ATOM 2249 C CA . VAL B 1 96 ? -7.125 -33.375 -6.77 1 97.31 96 VAL B CA 1
ATOM 2250 C C . VAL B 1 96 ? -6.699 -33.969 -8.109 1 97.31 96 VAL B C 1
ATOM 2252 O O . VAL B 1 96 ? -5.586 -33.719 -8.578 1 97.31 96 VAL B O 1
ATOM 2255 N N . SER B 1 97 ? -7.594 -34.688 -8.797 1 94.38 97 SER B N 1
ATOM 2256 C CA . SER B 1 97 ? -7.238 -35.406 -10.016 1 94.38 97 SER B CA 1
ATOM 2257 C C . SER B 1 97 ? -7.645 -34.625 -11.266 1 94.38 97 SER B C 1
ATOM 2259 O O . SER B 1 97 ? -7.227 -34.969 -12.375 1 94.38 97 SER B O 1
ATOM 2261 N N . ASP B 1 98 ? -8.391 -33.594 -11.172 1 95.5 98 ASP B N 1
ATOM 2262 C CA . ASP B 1 98 ? -8.984 -32.969 -12.344 1 95.5 98 ASP B CA 1
ATOM 2263 C C . ASP B 1 98 ? -8.422 -31.562 -12.562 1 95.5 98 ASP B C 1
ATOM 2265 O O . ASP B 1 98 ? -9.062 -30.719 -13.195 1 95.5 98 ASP B O 1
ATOM 2269 N N . TRP B 1 99 ? -7.273 -31.234 -12 1 97.31 99 TRP B N 1
ATOM 2270 C CA . TRP B 1 99 ? -6.719 -29.906 -12.156 1 97.31 99 TRP B CA 1
ATOM 2271 C C . TRP B 1 99 ? -5.328 -29.953 -12.781 1 97.31 99 TRP B C 1
ATOM 2273 O O . TRP B 1 99 ? -4.422 -29.234 -12.359 1 97.31 99 TRP B O 1
ATOM 2283 N N . GLY B 1 100 ? -5.109 -30.812 -13.719 1 92.94 100 GLY B N 1
ATOM 2284 C CA . GLY B 1 100 ? -3.836 -30.922 -14.414 1 92.94 100 GLY B CA 1
ATOM 2285 C C . GLY B 1 100 ? -2.725 -31.469 -13.539 1 92.94 100 GLY B C 1
ATOM 2286 O O . GLY B 1 100 ? -2.953 -31.812 -12.383 1 92.94 100 GLY B O 1
ATOM 2287 N N . ASP B 1 101 ? -1.518 -31.578 -14.086 1 96.25 101 ASP B N 1
ATOM 2288 C CA . ASP B 1 101 ? -0.355 -32.094 -13.375 1 96.25 101 ASP B CA 1
ATOM 2289 C C . ASP B 1 101 ? 0.017 -31.188 -12.203 1 96.25 101 ASP B C 1
ATOM 2291 O O . ASP B 1 101 ? 0.157 -29.969 -12.383 1 96.25 101 ASP B O 1
ATOM 2295 N N . THR B 1 102 ? 0.106 -31.766 -11.055 1 98.12 102 THR B N 1
ATOM 2296 C CA . THR B 1 102 ? 0.466 -31 -9.867 1 98.12 102 THR B CA 1
ATOM 2297 C C . THR B 1 102 ? 1.631 -31.656 -9.133 1 98.12 102 THR B C 1
ATOM 2299 O O . THR B 1 102 ? 1.596 -32.875 -8.852 1 98.12 102 THR B O 1
ATOM 2302 N N . GLY B 1 103 ? 2.672 -30.906 -8.938 1 98.25 103 GLY B N 1
ATOM 2303 C CA . GLY B 1 103 ? 3.783 -31.328 -8.109 1 98.25 103 GLY B CA 1
ATOM 2304 C C . GLY B 1 103 ? 3.84 -30.609 -6.773 1 98.25 103 GLY B C 1
ATOM 2305 O O . GLY B 1 103 ? 3.369 -29.469 -6.652 1 98.25 103 GLY B O 1
ATOM 2306 N N . ILE B 1 104 ? 4.379 -31.297 -5.75 1 98.81 104 ILE B N 1
ATOM 2307 C CA . ILE B 1 104 ? 4.582 -30.688 -4.445 1 98.81 104 ILE B CA 1
ATOM 2308 C C . ILE B 1 104 ? 6.055 -30.312 -4.27 1 98.81 104 ILE B C 1
ATOM 2310 O O . ILE B 1 104 ? 6.938 -31.141 -4.516 1 98.81 104 ILE B O 1
ATOM 2314 N N . LEU B 1 105 ? 6.336 -29.078 -3.982 1 98.94 105 LEU B N 1
ATOM 2315 C CA . LEU B 1 105 ? 7.652 -28.625 -3.553 1 98.94 105 LEU B CA 1
ATOM 2316 C C . LEU B 1 105 ? 7.715 -28.484 -2.035 1 98.94 105 LEU B C 1
ATOM 2318 O O . LEU B 1 105 ? 6.793 -27.953 -1.416 1 98.94 105 LEU B O 1
ATOM 2322 N N . ARG B 1 106 ? 8.805 -28.891 -1.436 1 98.75 106 ARG B N 1
ATOM 2323 C CA . ARG B 1 106 ? 8.844 -29.031 0.017 1 98.75 106 ARG B CA 1
ATOM 2324 C C . ARG B 1 106 ? 9.609 -27.875 0.658 1 98.75 106 ARG B C 1
ATOM 2326 O O . ARG B 1 106 ? 9.625 -27.734 1.883 1 98.75 106 ARG B O 1
ATOM 2333 N N . SER B 1 107 ? 10.273 -27.047 -0.227 1 98.75 107 SER B N 1
ATOM 2334 C CA . SER B 1 107 ? 11.117 -25.984 0.307 1 98.75 107 SER B CA 1
ATOM 2335 C C . SER B 1 107 ? 11.289 -24.859 -0.706 1 98.75 107 SER B C 1
ATOM 2337 O O . SER B 1 107 ? 11 -25.031 -1.892 1 98.75 107 SER B O 1
ATOM 2339 N N . LEU B 1 108 ? 11.766 -23.766 -0.189 1 98.81 108 LEU B N 1
ATOM 2340 C CA . LEU B 1 108 ? 12.094 -22.656 -1.076 1 98.81 108 LEU B CA 1
ATOM 2341 C C . LEU B 1 108 ? 13.312 -22.984 -1.937 1 98.81 108 LEU B C 1
ATOM 2343 O O . LEU B 1 108 ? 13.445 -22.469 -3.053 1 98.81 108 LEU B O 1
ATOM 2347 N N . ASP B 1 109 ? 14.18 -23.844 -1.41 1 98.81 109 ASP B N 1
ATOM 2348 C CA . ASP B 1 109 ? 15.297 -24.312 -2.23 1 98.81 109 ASP B CA 1
ATOM 2349 C C . ASP B 1 109 ? 14.797 -25.031 -3.482 1 98.81 109 ASP B C 1
ATOM 2351 O O . ASP B 1 109 ? 15.375 -24.891 -4.559 1 98.81 109 ASP B O 1
ATOM 2355 N N . GLU B 1 110 ? 13.758 -25.734 -3.33 1 98.88 110 GLU B N 1
ATOM 2356 C CA . GLU B 1 110 ? 13.18 -26.406 -4.48 1 98.88 110 GLU B CA 1
ATOM 2357 C C . GLU B 1 110 ? 12.523 -25.422 -5.438 1 98.88 110 GLU B C 1
ATOM 2359 O O . GLU B 1 110 ? 12.539 -25.625 -6.656 1 98.88 110 GLU B O 1
ATOM 2364 N N . VAL B 1 111 ? 11.914 -24.359 -4.926 1 98.88 111 VAL B N 1
ATOM 2365 C CA . VAL B 1 111 ? 11.398 -23.297 -5.785 1 98.88 111 VAL B CA 1
ATOM 2366 C C . VAL B 1 111 ? 12.539 -22.672 -6.57 1 98.88 111 VAL B C 1
ATOM 2368 O O . VAL B 1 111 ? 12.43 -22.453 -7.777 1 98.88 111 VAL B O 1
ATOM 2371 N N . ALA B 1 112 ? 13.641 -22.375 -5.883 1 98.81 112 ALA B N 1
ATOM 2372 C CA . ALA B 1 112 ? 14.812 -21.797 -6.535 1 98.81 112 ALA B CA 1
ATOM 2373 C C . ALA B 1 112 ? 15.336 -22.703 -7.641 1 98.81 112 ALA B C 1
ATOM 2375 O O . ALA B 1 112 ? 15.68 -22.234 -8.727 1 98.81 112 ALA B O 1
ATOM 2376 N N . ALA B 1 113 ? 15.398 -24.016 -7.336 1 98.81 113 ALA B N 1
ATOM 2377 C CA . ALA B 1 113 ? 15.852 -24.984 -8.328 1 98.81 113 ALA B CA 1
ATOM 2378 C C . ALA B 1 113 ? 14.922 -25 -9.539 1 98.81 113 ALA B C 1
ATOM 2380 O O . ALA B 1 113 ? 15.375 -25.062 -10.68 1 98.81 113 ALA B O 1
ATOM 2381 N N . LEU B 1 114 ? 13.625 -25 -9.281 1 98.69 114 LEU B N 1
ATOM 2382 C CA . LEU B 1 114 ? 12.641 -24.953 -10.352 1 98.69 114 LEU B CA 1
ATOM 2383 C C . LEU B 1 114 ? 12.859 -23.75 -11.25 1 98.69 114 LEU B C 1
ATOM 2385 O O . LEU B 1 114 ? 12.766 -23.844 -12.477 1 98.69 114 LEU B O 1
ATOM 2389 N N . LYS B 1 115 ? 13.141 -22.578 -10.688 1 98.56 115 LYS B N 1
ATOM 2390 C CA . LYS B 1 115 ? 13.352 -21.344 -11.445 1 98.56 115 LYS B CA 1
ATOM 2391 C C . LYS B 1 115 ? 14.539 -21.484 -12.391 1 98.56 115 LYS B C 1
ATOM 2393 O O . LYS B 1 115 ? 14.617 -20.781 -13.406 1 98.56 115 LYS B O 1
ATOM 2398 N N . GLU B 1 116 ? 15.438 -22.359 -12.109 1 98.25 116 GLU B N 1
ATOM 2399 C CA . GLU B 1 116 ? 16.641 -22.531 -12.922 1 98.25 116 GLU B CA 1
ATOM 2400 C C . GLU B 1 116 ? 16.375 -23.438 -14.117 1 98.25 116 GLU B C 1
ATOM 2402 O O . GLU B 1 116 ? 17.219 -23.562 -15.008 1 98.25 116 GLU B O 1
ATOM 2407 N N . THR B 1 117 ? 15.258 -24.078 -14.125 1 97.75 117 THR B N 1
ATOM 2408 C CA . THR B 1 117 ? 14.93 -24.922 -15.266 1 97.75 117 THR B CA 1
ATOM 2409 C C . THR B 1 117 ? 14.461 -24.078 -16.453 1 97.75 117 THR B C 1
ATOM 2411 O O . THR B 1 117 ? 14.188 -22.891 -16.297 1 97.75 117 THR B O 1
ATOM 2414 N N . GLU B 1 118 ? 14.391 -24.75 -17.578 1 97.06 118 GLU B N 1
ATOM 2415 C CA . GLU B 1 118 ? 13.867 -24.094 -18.766 1 97.06 118 GLU B CA 1
ATOM 2416 C C . GLU B 1 118 ? 12.352 -23.969 -18.719 1 97.06 118 GLU B C 1
ATOM 2418 O O . GLU B 1 118 ? 11.672 -24.844 -18.188 1 97.06 118 GLU B O 1
ATOM 2423 N N . GLY B 1 119 ? 11.844 -22.859 -19.344 1 96.75 119 GLY B N 1
ATOM 2424 C CA . GLY B 1 119 ? 10.398 -22.672 -19.406 1 96.75 119 GLY B CA 1
ATOM 2425 C C . GLY B 1 119 ? 9.984 -21.219 -19.234 1 96.75 119 GLY B C 1
ATOM 2426 O O . GLY B 1 119 ? 10.82 -20.344 -19 1 96.75 119 GLY B O 1
ATOM 2427 N N . GLY B 1 120 ? 8.664 -21.016 -19.344 1 97.88 120 GLY B N 1
ATOM 2428 C CA . GLY B 1 120 ? 8.094 -19.672 -19.203 1 97.88 120 GLY B CA 1
ATOM 2429 C C . GLY B 1 120 ? 7.863 -19.266 -17.766 1 97.88 120 GLY B C 1
ATOM 2430 O O . GLY B 1 120 ? 8.297 -19.953 -16.844 1 97.88 120 GLY B O 1
ATOM 2431 N N . PRO B 1 121 ? 7.211 -18.141 -17.609 1 98.75 121 PRO B N 1
ATOM 2432 C CA . PRO B 1 121 ? 6.973 -17.594 -16.266 1 98.75 121 PRO B CA 1
ATOM 2433 C C . PRO B 1 121 ? 6.148 -18.516 -15.383 1 98.75 121 PRO B C 1
ATOM 2435 O O . PRO B 1 121 ? 5.309 -19.281 -15.883 1 98.75 121 PRO B O 1
ATOM 2438 N N . ILE B 1 122 ? 6.457 -18.484 -14.109 1 98.88 122 ILE B N 1
ATOM 2439 C CA . ILE B 1 122 ? 5.668 -19.109 -13.055 1 98.88 122 ILE B CA 1
ATOM 2440 C C . ILE B 1 122 ? 4.863 -18.031 -12.32 1 98.88 122 ILE B C 1
ATOM 2442 O O . ILE B 1 122 ? 5.422 -17.031 -11.867 1 98.88 122 ILE B O 1
ATOM 2446 N N . ILE B 1 123 ? 3.568 -18.266 -12.242 1 98.88 123 ILE B N 1
ATOM 2447 C CA . ILE B 1 123 ? 2.736 -17.219 -11.648 1 98.88 123 ILE B CA 1
ATOM 2448 C C . ILE B 1 123 ? 2.178 -17.703 -10.312 1 98.88 123 ILE B C 1
ATOM 2450 O O . ILE B 1 123 ? 1.734 -18.859 -10.195 1 98.88 123 ILE B O 1
ATOM 2454 N N . VAL B 1 124 ? 2.309 -16.875 -9.266 1 98.88 124 VAL B N 1
ATOM 2455 C CA . VAL B 1 124 ? 1.816 -17.156 -7.926 1 98.88 124 VAL B CA 1
ATOM 2456 C C . VAL B 1 124 ? 0.496 -16.438 -7.691 1 98.88 124 VAL B C 1
ATOM 2458 O O . VAL B 1 124 ? 0.432 -15.203 -7.805 1 98.88 124 VAL B O 1
ATOM 2461 N N . HIS B 1 125 ? -0.563 -17.156 -7.371 1 97.56 125 HIS B N 1
ATOM 2462 C CA . HIS B 1 125 ? -1.863 -16.609 -7.004 1 97.56 125 HIS B CA 1
ATOM 2463 C C . HIS B 1 125 ? -2.139 -16.797 -5.516 1 97.56 125 HIS B C 1
ATOM 2465 O O . HIS B 1 125 ? -1.87 -17.859 -4.961 1 97.56 125 HIS B O 1
ATOM 2471 N N . GLY B 1 126 ? -2.748 -15.75 -4.938 1 96.69 126 GLY B N 1
ATOM 2472 C CA . GLY B 1 126 ? -2.98 -15.867 -3.508 1 96.69 126 GLY B CA 1
ATOM 2473 C C . GLY B 1 126 ? -1.714 -16.141 -2.719 1 96.69 126 GLY B C 1
ATOM 2474 O O . GLY B 1 126 ? -0.69 -15.492 -2.932 1 96.69 126 GLY B O 1
ATOM 2475 N N . SER B 1 127 ? -1.881 -17.047 -1.679 1 98.38 127 SER B N 1
ATOM 2476 C CA . SER B 1 127 ? -0.713 -17.609 -1.003 1 98.38 127 SER B CA 1
ATOM 2477 C C . SER B 1 127 ? 0.092 -16.516 -0.303 1 98.38 127 SER B C 1
ATOM 2479 O O . SER B 1 127 ? 1.293 -16.375 -0.542 1 98.38 127 SER B O 1
ATOM 2481 N N . ALA B 1 128 ? -0.586 -15.836 0.691 1 98.12 128 ALA B N 1
ATOM 2482 C CA . ALA B 1 128 ? 0.03 -14.711 1.389 1 98.12 128 ALA B CA 1
ATOM 2483 C C . ALA B 1 128 ? 1.309 -15.148 2.102 1 98.12 128 ALA B C 1
ATOM 2485 O O . ALA B 1 128 ? 2.352 -14.5 1.964 1 98.12 128 ALA B O 1
ATOM 2486 N N . ALA B 1 129 ? 1.21 -16.25 2.816 1 98.31 129 ALA B N 1
ATOM 2487 C CA . ALA B 1 129 ? 2.391 -16.703 3.539 1 98.31 129 ALA B CA 1
ATOM 2488 C C . ALA B 1 129 ? 3.512 -17.094 2.572 1 98.31 129 ALA B C 1
ATOM 2490 O O . ALA B 1 129 ? 4.68 -16.766 2.812 1 98.31 129 ALA B O 1
ATOM 2491 N N . LEU B 1 130 ? 3.154 -17.797 1.505 1 98.81 130 LEU B N 1
ATOM 2492 C CA . LEU B 1 130 ? 4.156 -18.141 0.503 1 98.81 130 LEU B CA 1
ATOM 2493 C C . LEU B 1 130 ? 4.758 -16.891 -0.128 1 98.81 130 LEU B C 1
ATOM 2495 O O . LEU B 1 130 ? 5.973 -16.812 -0.323 1 98.81 130 LEU B O 1
ATOM 2499 N N . ASN B 1 131 ? 3.938 -15.898 -0.472 1 98.81 131 ASN B N 1
ATOM 2500 C CA . ASN B 1 131 ? 4.43 -14.633 -1.019 1 98.81 131 ASN B CA 1
ATOM 2501 C C . ASN B 1 131 ? 5.477 -14 -0.107 1 98.81 131 ASN B C 1
ATOM 2503 O O . ASN B 1 131 ? 6.508 -13.523 -0.58 1 98.81 131 ASN B O 1
ATOM 2507 N N . HIS B 1 132 ? 5.191 -14.016 1.222 1 98.81 132 HIS B N 1
ATOM 2508 C CA . HIS B 1 132 ? 6.152 -13.469 2.174 1 98.81 132 HIS B CA 1
ATOM 2509 C C . HIS B 1 132 ? 7.48 -14.219 2.105 1 98.81 132 HIS B C 1
ATOM 2511 O O . HIS B 1 132 ? 8.539 -13.602 1.991 1 98.81 132 HIS B O 1
ATOM 2517 N N . SER B 1 133 ? 7.379 -15.531 2.15 1 98.75 133 SER B N 1
ATOM 2518 C CA . SER B 1 133 ? 8.578 -16.359 2.172 1 98.75 133 SER B CA 1
ATOM 2519 C C . SER B 1 133 ? 9.391 -16.188 0.889 1 98.75 133 SER B C 1
ATOM 2521 O O . SER B 1 133 ? 10.617 -16.094 0.931 1 98.75 133 SER B O 1
ATOM 2523 N N . LEU B 1 134 ? 8.664 -16.188 -0.246 1 98.88 134 LEU B N 1
ATOM 2524 C CA . LEU B 1 134 ? 9.336 -16.031 -1.53 1 98.88 134 LEU B CA 1
ATOM 2525 C C . LEU B 1 134 ? 10.016 -14.664 -1.615 1 98.88 134 LEU B C 1
ATOM 2527 O O . LEU B 1 134 ? 11.164 -14.562 -2.064 1 98.88 134 LEU B O 1
ATOM 2531 N N . SER B 1 135 ? 9.305 -13.633 -1.209 1 98.56 135 SER B N 1
ATOM 2532 C CA . SER B 1 135 ? 9.859 -12.281 -1.232 1 98.56 135 SER B CA 1
ATOM 2533 C C . SER B 1 135 ? 11.086 -12.172 -0.337 1 98.56 135 SER B C 1
ATOM 2535 O O . SER B 1 135 ? 12.117 -11.641 -0.752 1 98.56 135 SER B O 1
ATOM 2537 N N . ASP B 1 136 ? 11.016 -12.688 0.886 1 98.38 136 ASP B N 1
ATOM 2538 C CA . ASP B 1 136 ? 12.109 -12.602 1.852 1 98.38 136 ASP B CA 1
ATOM 2539 C C . ASP B 1 136 ? 13.328 -13.375 1.367 1 98.38 136 ASP B C 1
ATOM 2541 O O . ASP B 1 136 ? 14.469 -13.016 1.686 1 98.38 136 ASP B O 1
ATOM 2545 N N . ALA B 1 137 ? 13.094 -14.398 0.562 1 98.19 137 ALA B N 1
ATOM 2546 C CA . ALA B 1 137 ? 14.18 -15.219 0.039 1 98.19 137 ALA B CA 1
ATOM 2547 C C . ALA B 1 137 ? 14.734 -14.641 -1.26 1 98.19 137 ALA B C 1
ATOM 2549 O O . ALA B 1 137 ? 15.656 -15.203 -1.856 1 98.19 137 ALA B O 1
ATOM 2550 N N . GLY B 1 138 ? 14.148 -13.555 -1.738 1 97.75 138 GLY B N 1
ATOM 2551 C CA . GLY B 1 138 ? 14.625 -12.93 -2.957 1 97.75 138 GLY B CA 1
ATOM 2552 C C . GLY B 1 138 ? 14.258 -13.695 -4.211 1 97.75 138 GLY B C 1
ATOM 2553 O O . GLY B 1 138 ? 14.977 -13.641 -5.211 1 97.75 138 GLY B O 1
ATOM 2554 N N . LEU B 1 139 ? 13.078 -14.359 -4.188 1 98.69 139 LEU B N 1
ATOM 2555 C CA . LEU B 1 139 ? 12.766 -15.266 -5.293 1 98.69 139 LEU B CA 1
ATOM 2556 C C . LEU B 1 139 ? 11.727 -14.648 -6.219 1 98.69 139 LEU B C 1
ATOM 2558 O O . LEU B 1 139 ? 11.523 -15.133 -7.336 1 98.69 139 LEU B O 1
ATOM 2562 N N . ILE B 1 140 ? 11 -13.648 -5.836 1 98.81 140 ILE B N 1
ATOM 2563 C CA . ILE B 1 140 ? 10.016 -13.008 -6.699 1 98.81 140 ILE B CA 1
ATOM 2564 C C . ILE B 1 140 ? 10.719 -12.055 -7.664 1 98.81 140 ILE B C 1
ATOM 2566 O O . ILE B 1 140 ? 11.531 -11.227 -7.242 1 98.81 140 ILE B O 1
ATOM 2570 N N . ASP B 1 141 ? 10.352 -12.133 -8.961 1 98.81 141 ASP B N 1
ATOM 2571 C CA . ASP B 1 141 ? 10.992 -11.32 -9.984 1 98.81 141 ASP B CA 1
ATOM 2572 C C . ASP B 1 141 ? 10.102 -10.148 -10.398 1 98.81 141 ASP B C 1
ATOM 2574 O O . ASP B 1 141 ? 10.594 -9.133 -10.891 1 98.81 141 ASP B O 1
ATOM 2578 N N . ARG B 1 142 ? 8.852 -10.344 -10.289 1 98.81 142 ARG B N 1
ATOM 2579 C CA . ARG B 1 142 ? 7.895 -9.375 -10.805 1 98.81 142 ARG B CA 1
ATOM 2580 C C . ARG B 1 142 ? 6.59 -9.414 -10.016 1 98.81 142 ARG B C 1
ATOM 2582 O O . ARG B 1 142 ? 6.16 -10.484 -9.578 1 98.81 142 ARG B O 1
ATOM 2589 N N . TYR B 1 143 ? 5.98 -8.266 -9.836 1 98.94 143 TYR B N 1
ATOM 2590 C CA . TYR B 1 143 ? 4.645 -8.141 -9.258 1 98.94 143 TYR B CA 1
ATOM 2591 C C . TYR B 1 143 ? 3.648 -7.637 -10.289 1 98.94 143 TYR B C 1
ATOM 2593 O O . TYR B 1 143 ? 3.92 -6.668 -11 1 98.94 143 TYR B O 1
ATOM 2601 N N . HIS B 1 144 ? 2.543 -8.305 -10.461 1 98.94 144 HIS B N 1
ATOM 2602 C CA . HIS B 1 144 ? 1.33 -7.824 -11.109 1 98.94 144 HIS B CA 1
ATOM 2603 C C . HIS B 1 144 ? 0.278 -7.426 -10.078 1 98.94 144 HIS B C 1
ATOM 2605 O O . HIS B 1 144 ? -0.352 -8.289 -9.461 1 98.94 144 HIS B O 1
ATOM 2611 N N . LEU B 1 145 ? 0.009 -6.117 -10.016 1 98.94 145 LEU B N 1
ATOM 2612 C CA . LEU B 1 145 ? -0.913 -5.672 -8.977 1 98.94 145 LEU B CA 1
ATOM 2613 C C . LEU B 1 145 ? -2.096 -4.926 -9.578 1 98.94 145 LEU B C 1
ATOM 2615 O O . LEU B 1 145 ? -1.911 -4.035 -10.414 1 98.94 145 LEU B O 1
ATOM 2619 N N . LEU B 1 146 ? -3.246 -5.312 -9.258 1 98.94 146 LEU B N 1
ATOM 2620 C CA . LEU B 1 146 ? -4.422 -4.453 -9.336 1 98.94 146 LEU B CA 1
ATOM 2621 C C . LEU B 1 146 ? -4.762 -3.881 -7.961 1 98.94 146 LEU B C 1
ATOM 2623 O O . LEU B 1 146 ? -5.184 -4.617 -7.066 1 98.94 146 LEU B O 1
ATOM 2627 N N . VAL B 1 147 ? -4.551 -2.609 -7.816 1 98.94 147 VAL B N 1
ATOM 2628 C CA . VAL B 1 147 ? -4.758 -1.914 -6.547 1 98.94 147 VAL B CA 1
ATOM 2629 C C . VAL B 1 147 ? -6.148 -1.283 -6.527 1 98.94 147 VAL B C 1
ATOM 2631 O O . VAL B 1 147 ? -6.461 -0.432 -7.363 1 98.94 147 VAL B O 1
ATOM 2634 N N . PHE B 1 148 ? -6.941 -1.714 -5.586 1 98.94 148 PHE B N 1
ATOM 2635 C CA . PHE B 1 148 ? -8.305 -1.219 -5.43 1 98.94 148 PHE B CA 1
ATOM 2636 C C . PHE B 1 148 ? -8.328 0.021 -4.543 1 98.94 148 PHE B C 1
ATOM 2638 O O . PHE B 1 148 ? -7.586 0.106 -3.564 1 98.94 148 PHE B O 1
ATOM 2645 N N . PRO B 1 149 ? -9.141 1.015 -4.855 1 98.88 149 PRO B N 1
ATOM 2646 C CA . PRO B 1 149 ? -9.227 2.246 -4.066 1 98.88 149 PRO B CA 1
ATOM 2647 C C . PRO B 1 149 ? -10.016 2.064 -2.773 1 98.88 149 PRO B C 1
ATOM 2649 O O . PRO B 1 149 ? -11.031 2.732 -2.564 1 98.88 149 PRO B O 1
ATOM 2652 N N . LEU B 1 150 ? -9.539 1.183 -1.929 1 98.94 150 LEU B N 1
ATOM 2653 C CA . LEU B 1 150 ? -10.188 0.772 -0.688 1 98.94 150 LEU B CA 1
ATOM 2654 C C . LEU B 1 150 ? -9.18 0.726 0.459 1 98.94 150 LEU B C 1
ATOM 2656 O O . LEU B 1 150 ? -8.016 0.381 0.254 1 98.94 150 LEU B O 1
ATOM 2660 N N . LEU B 1 151 ? -9.656 1.119 1.612 1 98.88 151 LEU B N 1
ATOM 2661 C CA . LEU B 1 151 ? -9 0.749 2.863 1 98.88 151 LEU B CA 1
ATOM 2662 C C . LEU B 1 151 ? -9.797 -0.333 3.592 1 98.88 151 LEU B C 1
ATOM 2664 O O . LEU B 1 151 ? -10.977 -0.146 3.895 1 98.88 151 LEU B O 1
ATOM 2668 N N . LEU B 1 152 ? -9.102 -1.45 3.883 1 98.81 152 LEU B N 1
ATOM 2669 C CA . LEU B 1 152 ? -9.805 -2.586 4.469 1 98.81 152 LEU B CA 1
ATOM 2670 C C . LEU B 1 152 ? -9.469 -2.729 5.949 1 98.81 152 LEU B C 1
ATOM 2672 O O . LEU B 1 152 ? -10.188 -3.395 6.691 1 98.81 152 LEU B O 1
ATOM 2676 N N . GLY B 1 153 ? -8.359 -2.15 6.375 1 98.44 153 GLY B N 1
ATOM 2677 C CA . GLY B 1 153 ? -7.949 -2.273 7.766 1 98.44 153 GLY B CA 1
ATOM 2678 C C . GLY B 1 153 ? -7.285 -3.602 8.078 1 98.44 153 GLY B C 1
ATOM 2679 O O . GLY B 1 153 ? -6.238 -3.928 7.508 1 98.44 153 GLY B O 1
ATOM 2680 N N . ALA B 1 154 ? -7.891 -4.41 8.906 1 98.31 154 ALA B N 1
ATOM 2681 C CA . ALA B 1 154 ? -7.371 -5.734 9.234 1 98.31 154 ALA B CA 1
ATOM 2682 C C . ALA B 1 154 ? -7.395 -6.656 8.023 1 98.31 154 ALA B C 1
ATOM 2684 O O . ALA B 1 154 ? -8.172 -6.445 7.09 1 98.31 154 ALA B O 1
ATOM 2685 N N . GLY B 1 155 ? -6.594 -7.766 8.109 1 98.38 155 GLY B N 1
ATOM 2686 C CA . GLY B 1 155 ? -6.523 -8.758 7.051 1 98.38 155 GLY B CA 1
ATOM 2687 C C . GLY B 1 155 ? -5.102 -9.125 6.66 1 98.38 155 GLY B C 1
ATOM 2688 O O . GLY B 1 155 ? -4.168 -8.367 6.941 1 98.38 155 GLY B O 1
ATOM 2689 N N . LYS B 1 156 ? -4.965 -10.25 5.922 1 98.25 156 LYS B N 1
ATOM 2690 C CA . LYS B 1 156 ? -3.66 -10.664 5.414 1 98.25 156 LYS B CA 1
ATOM 2691 C C . LYS B 1 156 ? -3.166 -9.703 4.332 1 98.25 156 LYS B C 1
ATOM 2693 O O . LYS B 1 156 ? -3.938 -9.281 3.469 1 98.25 156 LYS B O 1
ATOM 2698 N N . ARG B 1 157 ? -1.937 -9.398 4.461 1 98.62 157 ARG B N 1
ATOM 2699 C CA . ARG B 1 157 ? -1.328 -8.453 3.529 1 98.62 157 ARG B CA 1
ATOM 2700 C C . ARG B 1 157 ? -0.402 -9.164 2.551 1 98.62 157 ARG B C 1
ATOM 2702 O O . ARG B 1 157 ? 0.109 -10.25 2.848 1 98.62 157 ARG B O 1
ATOM 2709 N N . LEU B 1 158 ? -0.179 -8.539 1.428 1 98.81 158 LEU B N 1
ATOM 2710 C CA . LEU B 1 158 ? 0.643 -9.125 0.376 1 98.81 158 LEU B CA 1
ATOM 2711 C C . LEU B 1 158 ? 2.117 -9.117 0.77 1 98.81 158 LEU B C 1
ATOM 2713 O O . LEU B 1 158 ? 2.814 -10.117 0.592 1 98.81 158 LEU B O 1
ATOM 2717 N N . PHE B 1 159 ? 2.561 -7.957 1.261 1 98.81 159 PHE B N 1
ATOM 2718 C CA . PHE B 1 159 ? 3.996 -7.75 1.411 1 98.81 159 PHE B CA 1
ATOM 2719 C C . PHE B 1 159 ? 4.457 -8.148 2.807 1 98.81 159 PHE B C 1
ATOM 2721 O O . PHE B 1 159 ? 3.754 -7.918 3.791 1 98.81 159 PHE B O 1
ATOM 2728 N N . SER B 1 160 ? 5.629 -8.695 2.861 1 98.56 160 SER B N 1
ATOM 2729 C CA . SER B 1 160 ? 6.273 -9.109 4.102 1 98.56 160 SER B CA 1
ATOM 2730 C C . SER B 1 160 ? 6.625 -7.902 4.969 1 98.56 160 SER B C 1
ATOM 2732 O O . SER B 1 160 ? 6.988 -6.844 4.453 1 98.56 160 SER B O 1
ATOM 2734 N N . ALA B 1 161 ? 6.602 -8.062 6.262 1 98.31 161 ALA B N 1
ATOM 2735 C CA . ALA B 1 161 ? 7 -7.027 7.211 1 98.31 161 ALA B CA 1
ATOM 2736 C C . ALA B 1 161 ? 8.367 -7.328 7.812 1 98.31 161 ALA B C 1
ATOM 2738 O O . ALA B 1 161 ? 8.727 -6.777 8.852 1 98.31 161 ALA B O 1
ATOM 2739 N N . THR B 1 162 ? 9.055 -8.242 7.223 1 98.62 162 THR B N 1
ATOM 2740 C CA . THR B 1 162 ? 10.367 -8.633 7.734 1 98.62 162 THR B CA 1
ATOM 2741 C C . THR B 1 162 ? 11.305 -7.434 7.797 1 98.62 162 THR B C 1
ATOM 2743 O O . THR B 1 162 ? 11.344 -6.617 6.875 1 98.62 162 THR B O 1
ATOM 2746 N N . ASP B 1 163 ? 12.047 -7.297 8.961 1 98.56 163 ASP B N 1
ATOM 2747 C CA . ASP B 1 163 ? 13.094 -6.285 9.07 1 98.56 163 ASP B CA 1
ATOM 2748 C C . ASP B 1 163 ? 14.289 -6.633 8.195 1 98.56 163 ASP B C 1
ATOM 2750 O O . ASP B 1 163 ? 15.086 -7.504 8.539 1 98.56 163 ASP B O 1
ATOM 2754 N N . LYS B 1 164 ? 14.367 -5.938 7.008 1 97.94 164 LYS B N 1
ATOM 2755 C CA . LYS B 1 164 ? 15.414 -6.215 6.023 1 97.94 164 LYS B CA 1
ATOM 2756 C C . LYS B 1 164 ? 15.789 -4.957 5.25 1 97.94 164 LYS B C 1
ATOM 2758 O O . LYS B 1 164 ? 15.148 -3.912 5.402 1 97.94 164 LYS B O 1
ATOM 2763 N N . ASP B 1 165 ? 16.891 -5.062 4.438 1 97.62 165 ASP B N 1
ATOM 2764 C CA . ASP B 1 165 ? 17.297 -3.955 3.578 1 97.62 165 ASP B CA 1
ATOM 2765 C C . ASP B 1 165 ? 16.219 -3.633 2.549 1 97.62 165 ASP B C 1
ATOM 2767 O O . ASP B 1 165 ? 15.445 -4.508 2.162 1 97.62 165 ASP B O 1
ATOM 2771 N N . THR B 1 166 ? 16.25 -2.4 2.16 1 98.25 166 THR B N 1
ATOM 2772 C CA . THR B 1 166 ? 15.312 -1.92 1.148 1 98.25 166 THR B CA 1
ATOM 2773 C C . THR B 1 166 ? 15.391 -2.775 -0.114 1 98.25 166 THR B C 1
ATOM 2775 O O . THR B 1 166 ? 16.484 -3.061 -0.604 1 98.25 166 THR B O 1
ATOM 2778 N N . GLN B 1 167 ? 14.242 -3.207 -0.594 1 98.69 167 GLN B N 1
ATOM 2779 C CA . GLN B 1 167 ? 14.125 -3.803 -1.921 1 98.69 167 GLN B CA 1
ATOM 2780 C C . GLN B 1 167 ? 13.625 -2.785 -2.941 1 98.69 167 GLN B C 1
ATOM 2782 O O . GLN B 1 167 ? 12.516 -2.268 -2.812 1 98.69 167 GLN B O 1
ATOM 2787 N N . LYS B 1 168 ? 14.453 -2.521 -3.996 1 98.75 168 LYS B N 1
ATOM 2788 C CA . LYS B 1 168 ? 14.055 -1.579 -5.039 1 98.75 168 LYS B CA 1
ATOM 2789 C C . LYS B 1 168 ? 13.234 -2.27 -6.125 1 98.75 168 LYS B C 1
ATOM 2791 O O . LYS B 1 168 ? 13.477 -3.436 -6.445 1 98.75 168 LYS B O 1
ATOM 2796 N N . LEU B 1 169 ? 12.305 -1.532 -6.66 1 98.88 169 LEU B N 1
ATOM 2797 C CA . LEU B 1 169 ? 11.469 -1.977 -7.77 1 98.88 169 LEU B CA 1
ATOM 2798 C C . LEU B 1 169 ? 11.531 -0.989 -8.93 1 98.88 169 LEU B C 1
ATOM 2800 O O . LEU B 1 169 ? 11.844 0.187 -8.734 1 98.88 169 LEU B O 1
ATOM 2804 N N . LYS B 1 170 ? 11.273 -1.507 -10.086 1 98.69 170 LYS B N 1
ATOM 2805 C CA . LYS B 1 170 ? 11.062 -0.682 -11.273 1 98.69 170 LYS B CA 1
ATOM 2806 C C . LYS B 1 170 ? 9.617 -0.785 -11.766 1 98.69 170 LYS B C 1
ATOM 2808 O O . LYS B 1 170 ? 9.148 -1.874 -12.094 1 98.69 170 LYS B O 1
ATOM 2813 N N . LEU B 1 171 ? 8.906 0.341 -11.789 1 98.75 171 LEU B N 1
ATOM 2814 C CA . LEU B 1 171 ? 7.582 0.374 -12.391 1 98.75 171 LEU B CA 1
ATOM 2815 C C . LEU B 1 171 ? 7.672 0.282 -13.906 1 98.75 171 LEU B C 1
ATOM 2817 O O . LEU B 1 171 ? 8.164 1.205 -14.562 1 98.75 171 LEU B O 1
ATOM 2821 N N . VAL B 1 172 ? 7.117 -0.813 -14.469 1 98.62 172 VAL B N 1
ATOM 2822 C CA . VAL B 1 172 ? 7.352 -1.001 -15.898 1 98.62 172 VAL B CA 1
ATOM 2823 C C . VAL B 1 172 ? 6.043 -0.842 -16.656 1 98.62 172 VAL B C 1
ATOM 2825 O O . VAL B 1 172 ? 6.047 -0.657 -17.875 1 98.62 172 VAL B O 1
ATOM 2828 N N . GLU B 1 173 ? 4.945 -0.944 -16.047 1 98.62 173 GLU B N 1
ATOM 2829 C CA . GLU B 1 173 ? 3.617 -0.701 -16.609 1 98.62 173 GLU B CA 1
ATOM 2830 C C . GLU B 1 173 ? 2.666 -0.146 -15.555 1 98.62 173 GLU B C 1
ATOM 2832 O O . GLU B 1 173 ? 2.666 -0.604 -14.406 1 98.62 173 GLU B O 1
ATOM 2837 N N . TYR B 1 174 ? 1.918 0.878 -15.914 1 98.38 174 TYR B N 1
ATOM 2838 C CA . TYR B 1 174 ? 0.954 1.515 -15.023 1 98.38 174 TYR B CA 1
ATOM 2839 C C . TYR B 1 174 ? -0.266 2 -15.797 1 98.38 174 TYR B C 1
ATOM 2841 O O . TYR B 1 174 ? -0.143 2.475 -16.938 1 98.38 174 TYR B O 1
ATOM 2849 N N . GLU B 1 175 ? -1.434 1.823 -15.156 1 98.44 175 GLU B N 1
ATOM 2850 C CA . GLU B 1 175 ? -2.684 2.355 -15.695 1 98.44 175 GLU B CA 1
ATOM 2851 C C . GLU B 1 175 ? -3.711 2.57 -14.586 1 98.44 175 GLU B C 1
ATOM 2853 O O . GLU B 1 175 ? -3.838 1.746 -13.68 1 98.44 175 GLU B O 1
ATOM 2858 N N . ALA B 1 176 ? -4.391 3.725 -14.656 1 98.5 176 ALA B N 1
ATOM 2859 C CA . ALA B 1 176 ? -5.551 3.961 -13.797 1 98.5 176 ALA B CA 1
ATOM 2860 C C . ALA B 1 176 ? -6.848 3.877 -14.594 1 98.5 176 ALA B C 1
ATOM 2862 O O . ALA B 1 176 ? -6.922 4.363 -15.727 1 98.5 176 ALA B O 1
ATOM 2863 N N . TYR B 1 177 ? -7.828 3.252 -13.969 1 98.62 177 TYR B N 1
ATOM 2864 C CA . TYR B 1 177 ? -9.086 3.021 -14.664 1 98.62 177 TYR B CA 1
ATOM 2865 C C . TYR B 1 177 ? -10.211 3.848 -14.055 1 98.62 177 TYR B C 1
ATOM 2867 O O . TYR B 1 177 ? -10.078 4.355 -12.938 1 98.62 177 TYR B O 1
ATOM 2875 N N . ALA B 1 178 ? -11.32 3.945 -14.734 1 98 178 ALA B N 1
ATOM 2876 C CA . ALA B 1 178 ? -12.438 4.816 -14.367 1 98 178 ALA B CA 1
ATOM 2877 C C . ALA B 1 178 ? -13.07 4.375 -13.055 1 98 178 ALA B C 1
ATOM 2879 O O . ALA B 1 178 ? -13.656 5.188 -12.336 1 98 178 ALA B O 1
ATOM 2880 N N . ASN B 1 179 ? -12.961 3.141 -12.711 1 98 179 ASN B N 1
ATOM 2881 C CA . ASN B 1 179 ? -13.547 2.633 -11.477 1 98 179 ASN B CA 1
ATOM 2882 C C . ASN B 1 179 ? -12.594 2.785 -10.297 1 98 179 ASN B C 1
ATOM 2884 O O . ASN B 1 179 ? -12.852 2.271 -9.211 1 98 179 ASN B O 1
ATOM 2888 N N . GLY B 1 180 ? -11.438 3.328 -10.516 1 98.31 180 GLY B N 1
ATOM 2889 C CA . GLY B 1 180 ? -10.508 3.639 -9.438 1 98.31 180 GLY B CA 1
ATOM 2890 C C . GLY B 1 180 ? -9.406 2.605 -9.281 1 98.31 180 GLY B C 1
ATOM 2891 O O . GLY B 1 180 ? -8.438 2.826 -8.547 1 98.31 180 GLY B O 1
ATOM 2892 N N . ILE B 1 181 ? -9.516 1.486 -9.961 1 98.88 181 ILE B N 1
ATOM 2893 C CA . ILE B 1 181 ? -8.477 0.468 -9.906 1 98.88 181 ILE B CA 1
ATOM 2894 C C . ILE B 1 181 ? -7.223 0.978 -10.617 1 98.88 181 ILE B C 1
ATOM 2896 O O . ILE B 1 181 ? -7.312 1.654 -11.641 1 98.88 181 ILE B O 1
ATOM 2900 N N . GLN B 1 182 ? -6.098 0.662 -10.039 1 98.88 182 GLN B N 1
ATOM 2901 C CA . GLN B 1 182 ? -4.812 0.924 -10.68 1 98.88 182 GLN B CA 1
ATOM 2902 C C . GLN B 1 182 ? -4.074 -0.376 -10.984 1 98.88 182 GLN B C 1
ATOM 2904 O O . GLN B 1 182 ? -3.918 -1.227 -10.102 1 98.88 182 GLN B O 1
ATOM 2909 N N . LYS B 1 183 ? -3.645 -0.525 -12.211 1 98.88 183 LYS B N 1
ATOM 2910 C CA . LYS B 1 183 ? -2.717 -1.596 -12.562 1 98.88 183 LYS B CA 1
ATOM 2911 C C . LYS B 1 183 ? -1.269 -1.149 -12.391 1 98.88 183 LYS B C 1
ATOM 2913 O O . LYS B 1 183 ? -0.888 -0.066 -12.836 1 98.88 183 LYS B O 1
ATOM 2918 N N . ASN B 1 184 ? -0.494 -1.946 -11.711 1 98.81 184 ASN B N 1
ATOM 2919 C CA . ASN B 1 184 ? 0.945 -1.748 -11.57 1 98.81 184 ASN B CA 1
ATOM 2920 C C . ASN B 1 184 ? 1.718 -3.029 -11.875 1 98.81 184 ASN B C 1
ATOM 2922 O O . ASN B 1 184 ? 1.45 -4.074 -11.281 1 98.81 184 ASN B O 1
ATOM 2926 N N . VAL B 1 185 ? 2.676 -2.92 -12.742 1 98.88 185 VAL B N 1
ATOM 2927 C CA . VAL B 1 185 ? 3.648 -3.99 -12.93 1 98.88 185 VAL B CA 1
ATOM 2928 C C . VAL B 1 185 ? 5.027 -3.518 -12.477 1 98.88 185 VAL B C 1
ATOM 2930 O O . VAL B 1 185 ? 5.543 -2.512 -12.977 1 98.88 185 VAL B O 1
ATOM 2933 N N . PHE B 1 186 ? 5.594 -4.258 -11.516 1 98.94 186 PHE B N 1
ATOM 2934 C CA . PHE B 1 186 ? 6.906 -3.928 -10.977 1 98.94 186 PHE B CA 1
ATOM 2935 C C . PHE B 1 186 ? 7.902 -5.051 -11.242 1 98.94 186 PHE B C 1
ATOM 2937 O O . PHE B 1 186 ? 7.637 -6.211 -10.922 1 98.94 186 PHE B O 1
ATOM 2944 N N . ASP B 1 187 ? 9.039 -4.723 -11.789 1 98.88 187 ASP B N 1
ATOM 2945 C CA . ASP B 1 187 ? 10.18 -5.633 -11.75 1 98.88 187 ASP B CA 1
ATOM 2946 C C . ASP B 1 187 ? 10.977 -5.461 -10.453 1 98.88 187 ASP B C 1
ATOM 2948 O O . ASP B 1 187 ? 11.18 -4.336 -9.992 1 98.88 187 ASP B O 1
ATOM 2952 N N . VAL B 1 188 ? 11.367 -6.574 -9.898 1 98.75 188 VAL B N 1
ATOM 2953 C CA . VAL B 1 188 ? 12.266 -6.516 -8.75 1 98.75 188 VAL B CA 1
ATOM 2954 C C . VAL B 1 188 ? 13.695 -6.27 -9.219 1 98.75 188 VAL B C 1
ATOM 2956 O O . VAL B 1 188 ? 14.211 -6.996 -10.07 1 98.75 188 VAL B O 1
ATOM 2959 N N . ILE B 1 189 ? 14.289 -5.227 -8.625 1 98.31 189 ILE B N 1
ATOM 2960 C CA . ILE B 1 189 ? 15.664 -4.902 -8.992 1 98.31 189 ILE B CA 1
ATOM 2961 C C . ILE B 1 189 ? 16.641 -5.684 -8.109 1 98.31 189 ILE B C 1
ATOM 2963 O O . ILE B 1 189 ? 16.547 -5.621 -6.879 1 98.31 189 ILE B O 1
ATOM 2967 N N . ARG B 1 190 ? 17.469 -6.41 -8.727 1 90.62 190 ARG B N 1
ATOM 2968 C CA . ARG B 1 190 ? 18.469 -7.172 -8 1 90.62 190 ARG B CA 1
ATOM 2969 C C . ARG B 1 190 ? 19.859 -6.57 -8.188 1 90.62 190 ARG B C 1
ATOM 2971 O O . ARG B 1 190 ? 20.188 -6.074 -9.273 1 90.62 190 ARG B O 1
ATOM 2978 N N . VAL B 1 191 ? 20.312 -6.031 -7.059 1 70.75 191 VAL B N 1
ATOM 2979 C CA . VAL B 1 191 ? 21.688 -5.566 -7.195 1 70.75 191 VAL B CA 1
ATOM 2980 C C . VAL B 1 191 ? 22.625 -6.762 -7.406 1 70.75 191 VAL B C 1
ATOM 2982 O O . VAL B 1 191 ? 22.484 -7.781 -6.727 1 70.75 191 VAL B O 1
ATOM 2985 N N . ALA B 1 192 ? 23.016 -6.91 -8.633 1 56.94 192 ALA B N 1
ATOM 2986 C CA . ALA B 1 192 ? 24.047 -7.914 -8.906 1 56.94 192 ALA B CA 1
ATOM 2987 C C . ALA B 1 192 ? 25.031 -8.016 -7.738 1 56.94 192 ALA B C 1
ATOM 2989 O O . ALA B 1 192 ? 25.5 -6.996 -7.227 1 56.94 192 ALA B O 1
ATOM 2990 N N . ARG B 1 193 ? 24.828 -9.078 -6.918 1 37.84 193 ARG B N 1
ATOM 2991 C CA . ARG B 1 193 ? 25.953 -9.305 -6.016 1 37.84 193 ARG B CA 1
ATOM 2992 C C . ARG B 1 193 ? 27.25 -9.398 -6.785 1 37.84 193 ARG B C 1
ATOM 2994 O O . ARG B 1 193 ? 27.266 -9.836 -7.938 1 37.84 193 ARG B O 1
#

Radius of gyration: 22.59 Å; Cα contacts (8 Å, |Δi|>4): 828; chains: 2; bounding box: 51×69×50 Å

InterPro domains:
  IPR002734 Bacterial bifunctional deaminase-reductase, C-terminal [PF01872] (2-182)
  IPR024072 Dihydrofolate reductase-like domain superfamily [G3DSA:3.40.430.10] (1-186)
  IPR024072 Dihydrofolate reductase-like domain superfamily [SSF53597] (4-188)
  IPR050765 Riboflavin Biosynthesis HTP Reductase [PTHR38011] (4-181)

Sequence (386 aa):
MRTLISTAFVSLDGVMEAPGGEPGYRNSGWTFKDVEFLPEAYEIKGREQGEAAALMLGRTSYEAFSPVWPAMEEFAEYKVMPKYVVSTTLKEDDLVSDWGDTGILRSLDEVAALKETEGGPIIVHGSAALNHSLSDAGLIDRYHLLVFPLLLGAGKRLFSATDKDTQKLKLVEYEAYANGIQKNVFDVIRVARMRTLISTAFVSLDGVMEAPGGEPGYRNSGWTFKDVEFLPEAYEIKGREQGEAAALMLGRTSYEAFSPVWPAMEEFAEYKVMPKYVVSTTLKEDDLVSDWGDTGILRSLDEVAALKETEGGPIIVHGSAALNHSLSDAGLIDRYHLLVFPLLLGAGKRLFSATDKDTQKLKLVEYEAYANGIQKNVFDVIRVAR

Nearest PDB structures (foldseek):
  3ky8-assembly1_B  TM=7.929E-01  e=5.163E-12  Shewanella loihica PV-4
  2bl9-assembly1_A  TM=5.699E-01  e=1.778E-09  Plasmodium vivax
  2blb-assembly1_A  TM=5.627E-01  e=2.893E-09  Plasmodium vivax
  2bla-assembly1_A  TM=5.714E-01  e=1.039E-08  Plasmodium vivax
  1j3k-assembly1_A  TM=5.633E-01  e=2.922E-08  Plasmodium falciparum

pLDDT: mean 97.15, std 5.73, range [37.84, 98.94]

Solvent-accessible surface area (backbone atoms only — not comparable to full-atom values): 20739 Å² total; per-residue (Å²): 108,30,48,29,31,43,41,44,63,26,30,66,69,38,34,42,52,39,48,46,78,47,81,94,46,98,58,36,18,44,62,66,77,71,32,71,90,52,74,78,77,47,48,62,65,59,50,46,56,75,57,39,52,28,42,34,28,19,54,72,39,41,69,62,41,65,82,49,45,57,80,33,76,93,35,54,61,60,24,64,30,42,33,36,34,48,35,81,75,76,52,80,84,71,56,72,87,74,45,40,55,70,45,78,32,68,47,68,68,50,51,55,54,55,30,63,37,89,68,54,29,33,36,34,49,72,21,44,70,47,45,24,53,35,50,76,68,68,57,53,39,30,37,42,37,41,34,34,44,30,39,49,38,40,67,51,41,51,65,47,57,56,84,55,79,70,40,47,42,41,67,76,46,74,48,78,43,96,70,34,38,29,41,40,30,33,37,52,57,70,76,80,125,109,31,48,28,31,44,40,45,65,27,28,65,68,38,33,42,52,38,48,46,78,47,81,96,47,98,58,35,17,43,62,66,77,73,33,73,90,54,74,78,78,47,50,62,64,58,50,47,55,74,56,40,53,29,42,36,28,20,55,70,39,42,68,63,39,66,83,49,46,57,80,34,75,93,35,54,61,61,24,65,29,40,33,36,34,47,36,83,75,76,51,81,87,73,56,73,87,74,46,40,56,71,44,79,31,69,46,69,68,48,51,56,54,56,30,62,39,88,67,54,29,34,36,31,50,71,21,45,69,48,43,25,54,35,50,76,68,68,58,53,39,30,39,41,36,41,34,35,45,31,39,49,38,44,66,53,41,51,65,49,56,55,85,55,77,71,40,48,42,41,66,75,45,76,47,78,42,96,70,33,38,29,41,41,30,31,38,52,56,71,75,80,125

Organism: Streptomyces microflavus (NCBI:txid1919)